Protein 3AKJ (pdb70)

Solvent-accessible surface area: 24840 Å² total; per-residue (Å²): 87,68,5,44,0,32,175,9,104,79,49,157,122,122,42,16,0,77,7,26,35,35,45,9,63,0,32,26,48,150,99,16,19,6,26,3,3,4,0,0,2,11,0,1,62,26,0,31,21,120,22,14,72,3,18,9,0,30,25,138,132,90,63,0,1,0,6,36,43,42,41,91,134,110,74,84,72,33,38,0,48,49,17,3,84,96,20,156,95,23,163,110,56,0,154,19,9,21,16,80,34,0,28,76,0,0,76,66,5,179,51,21,120,41,161,81,0,50,58,29,4,0,18,1,10,1,1,3,0,1,0,1,1,63,39,10,66,1,15,16,2,0,0,14,79,13,52,149,45,160,109,44,90,20,1,14,3,16,45,0,21,26,0,2,11,12,120,6,67,76,95,25,0,90,91,2,42,86,66,133,114,61,12,41,21,38,3,77,91,91,14,53,3,38,7,38,49,106,121,91,137,106,14,23,4,57,65,37,0,16,117,12,129,41,144,46,0,17,43,0,0,43,81,1,59,101,86,18,67,37,127,64,0,37,43,1,0,77,86,3,37,86,12,50,131,36,7,29,89,0,2,38,38,0,0,65,42,0,26,55,54,0,0,41,67,0,24,84,62,2,67,113,99,79,160,67,87,7,35,0,33,146,22,108,87,48,162,145,134,41,27,0,67,21,32,18,32,47,4,54,0,50,35,40,142,96,21,18,7,23,4,3,5,0,0,1,12,0,1,58,30,1,55,21,113,28,14,46,2,6,7,0,36,25,156,135,105,54,0,1,0,6,44,37,40,44,95,88,84,34,100,70,29,35,0,46,58,10,4,87,93,20,144,87,27,168,114,50,1,157,17,5,20,15,84,32,0,28,76,0,0,72,59,7,172,55,24,98,51,136,67,0,56,52,28,3,0,16,2,6,1,2,3,0,1,0,0,1,66,40,9,64,2,19,15,4,0,0,10,75,4,64,141,46,168,93,44,74,21,1,13,2,14,48,0,22,24,0,2,20,11,135,5,56,70,117,30,0,96,90,2,50,89,66,104,107,54,13,39,20,30,3,80,86,93,14,45,2,35,6,34,44,105,129,85,131,100,13,21,4,56,66,42,0,18,114,12,114,44,148,46,0,16,47,0,0,46,82,1,62,100,83,20,56,37,131,100,0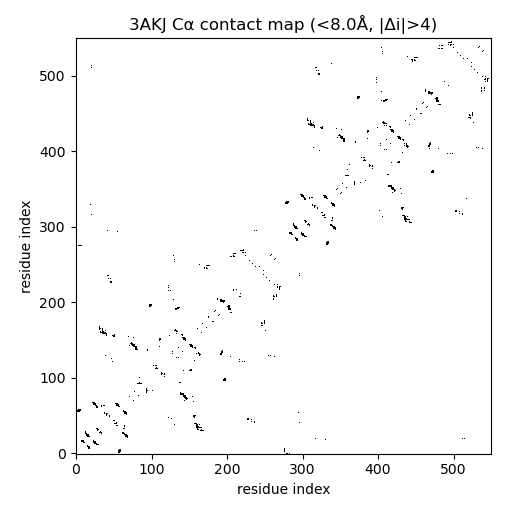,36,44,6,0,74,82,3,48,93,15,40,130,38,7,34,92,0,2,36,39,1,0,65,36,1,28,54,50,0,0,39,66,0,27,75,58,1,69,97,90,78,169

InterPro domains:
  IPR012893 HipA-like, C-terminal [PF07804] (24-185)

B-factor: mean 42.59, std 12.83, range [19.69, 93.96]

Structure (mmCIF, N/CA/C/O backbone):
data_3AKJ
#
_entry.id   3AKJ
#
_cell.length_a   255.195
_cell.length_b   56.980
_cell.length_c   48.638
_cell.angle_alpha   90.000
_cell.angle_beta   93.280
_cell.angle_gamma   90.000
#
_symmetry.space_group_name_H-M   'C 1 2 1'
#
loop_
_entity.id
_entity.type
_entity.pdbx_description
1 polymer CtkA
2 water water
#
loop_
_atom_site.group_PDB
_atom_site.id
_atom_site.type_symbol
_atom_site.label_atom_id
_atom_site.label_alt_id
_atom_site.label_comp_id
_atom_site.label_asym_id
_atom_site.label_entity_id
_atom_site.label_seq_id
_atom_site.pdbx_PDB_ins_code
_atom_site.Cartn_x
_atom_site.Cartn_y
_atom_site.Cartn_z
_atom_site.occupancy
_atom_site.B_iso_or_equiv
_atom_site.auth_seq_id
_atom_site.auth_comp_id
_atom_site.auth_asym_id
_atom_site.auth_atom_id
_atom_site.pdbx_PDB_model_num
ATOM 1 N N . PRO A 1 2 ? 48.505 -42.271 9.693 1.00 78.07 2 PRO A N 1
ATOM 2 C CA . PRO A 1 2 ? 49.011 -40.910 9.478 1.00 76.98 2 PRO A CA 1
ATOM 3 C C . PRO A 1 2 ? 48.683 -40.406 8.075 1.00 72.68 2 PRO A C 1
ATOM 4 O O . PRO A 1 2 ? 47.920 -39.452 7.901 1.00 67.43 2 PRO A O 1
ATOM 8 N N . THR A 1 3 ? 49.274 -41.057 7.079 1.00 72.64 3 THR A N 1
ATOM 9 C CA . THR A 1 3 ? 49.085 -40.668 5.690 1.00 65.27 3 THR A CA 1
ATOM 10 C C . THR A 1 3 ? 47.924 -41.437 5.069 1.00 62.55 3 THR A C 1
ATOM 11 O O . THR A 1 3 ? 47.823 -42.653 5.222 1.00 59.97 3 THR A O 1
ATOM 15 N N . ILE A 1 4 ? 47.044 -40.721 4.374 1.00 57.54 4 ILE A N 1
ATOM 16 C CA . ILE A 1 4 ? 45.915 -41.348 3.711 1.00 50.40 4 ILE A CA 1
ATOM 17 C C . ILE A 1 4 ? 46.329 -41.990 2.399 1.00 47.09 4 ILE A C 1
ATOM 18 O O . ILE A 1 4 ? 47.105 -41.417 1.630 1.00 43.49 4 ILE A O 1
ATOM 23 N N . ASP A 1 5 ? 45.824 -43.195 2.163 1.00 42.40 5 ASP A N 1
ATOM 24 C CA . ASP A 1 5 ? 45.956 -43.831 0.863 1.00 39.93 5 ASP A CA 1
ATOM 25 C C . ASP A 1 5 ? 44.589 -43.951 0.215 1.00 41.83 5 ASP A C 1
ATOM 26 O O . ASP A 1 5 ? 43.655 -44.490 0.816 1.00 43.30 5 ASP A O 1
ATOM 31 N N . PHE A 1 6 ? 44.479 -43.456 -1.015 1.00 39.79 6 PHE A N 1
ATOM 32 C CA . PHE A 1 6 ? 43.204 -43.392 -1.727 1.00 36.07 6 PHE A CA 1
ATOM 33 C C . PHE A 1 6 ? 43.042 -44.557 -2.697 1.00 36.82 6 PHE A C 1
ATOM 34 O O . PHE A 1 6 ? 42.045 -44.650 -3.412 1.00 37.23 6 PHE A O 1
ATOM 42 N N . THR A 1 7 ? 44.037 -45.433 -2.724 1.00 38.83 7 THR A N 1
ATOM 43 C CA . THR A 1 7 ? 44.154 -46.462 -3.754 1.00 39.22 7 THR A CA 1
ATOM 44 C C . THR A 1 7 ? 42.920 -47.343 -3.896 1.00 40.29 7 THR A C 1
ATOM 45 O O . THR A 1 7 ? 42.562 -47.746 -4.999 1.00 41.23 7 THR A O 1
ATOM 49 N N . PHE A 1 8 ? 42.272 -47.635 -2.774 1.00 39.73 8 PHE A N 1
ATOM 50 C CA . PHE A 1 8 ? 41.119 -48.527 -2.784 1.00 42.45 8 PHE A CA 1
ATOM 51 C C . PHE A 1 8 ? 39.795 -47.782 -2.689 1.00 41.70 8 PHE A C 1
ATOM 52 O O . PHE A 1 8 ? 38.750 -48.402 -2.494 1.00 44.53 8 PHE A O 1
ATOM 60 N N . CYS A 1 9 ? 39.838 -46.456 -2.821 1.00 38.46 9 CYS A N 1
ATOM 61 C CA . CYS A 1 9 ? 38.606 -45.666 -2.803 1.00 42.87 9 CYS A CA 1
ATOM 62 C C . CYS A 1 9 ? 37.740 -45.932 -4.026 1.00 44.71 9 CYS A C 1
ATOM 63 O O . CYS A 1 9 ? 38.242 -46.031 -5.147 1.00 44.98 9 CYS A O 1
ATOM 66 N N . GLU A 1 10 ? 36.434 -46.045 -3.794 1.00 43.23 10 GLU A N 1
ATOM 67 C CA . GLU A 1 10 ? 35.472 -46.246 -4.865 1.00 43.11 10 GLU A CA 1
ATOM 68 C C . GLU A 1 10 ? 35.581 -45.109 -5.872 1.00 46.64 10 GLU A C 1
ATOM 69 O O . GLU A 1 10 ? 35.529 -43.936 -5.505 1.00 44.49 10 GLU A O 1
ATOM 75 N N . ILE A 1 11 ? 35.732 -45.456 -7.143 1.00 44.69 11 ILE A N 1
ATOM 76 C CA . ILE A 1 11 ? 35.834 -44.450 -8.190 1.00 47.86 11 ILE A CA 1
ATOM 77 C C . ILE A 1 11 ? 34.467 -43.913 -8.576 1.00 50.32 11 ILE A C 1
ATOM 78 O O . ILE A 1 11 ? 33.480 -44.640 -8.563 1.00 52.59 11 ILE A O 1
ATOM 83 N N . ASN A 1 12 ? 34.411 -42.629 -8.908 1.00 50.06 12 ASN A N 1
ATOM 84 C CA . ASN A 1 12 ? 33.185 -42.038 -9.423 1.00 52.80 12 ASN A CA 1
ATOM 85 C C . ASN A 1 12 ? 33.214 -42.027 -10.946 1.00 57.47 12 ASN A C 1
ATOM 86 O O . ASN A 1 12 ? 33.952 -41.249 -11.556 1.00 62.11 12 ASN A O 1
ATOM 91 N N . PRO A 1 13 ? 32.413 -42.897 -11.565 1.00 58.44 13 PRO A N 1
ATOM 92 C CA . PRO A 1 13 ? 32.359 -43.019 -13.027 1.00 65.26 13 PRO A CA 1
ATOM 93 C C . PRO A 1 13 ? 32.033 -41.690 -13.710 1.00 67.01 13 PRO A C 1
ATOM 94 O O . PRO A 1 13 ? 30.863 -41.292 -13.733 1.00 69.29 13 PRO A O 1
ATOM 98 N N . ASN A 1 23 ? 45.556 -34.793 -15.310 1.00 68.23 23 ASN A N 1
ATOM 99 C CA . ASN A 1 23 ? 45.338 -36.135 -14.771 1.00 66.57 23 ASN A CA 1
ATOM 100 C C . ASN A 1 23 ? 44.570 -36.097 -13.454 1.00 63.30 23 ASN A C 1
ATOM 101 O O . ASN A 1 23 ? 45.152 -35.872 -12.387 1.00 57.42 23 ASN A O 1
ATOM 106 N N . LYS A 1 24 ? 43.261 -36.319 -13.535 1.00 62.29 24 LYS A N 1
ATOM 107 C CA . LYS A 1 24 ? 42.406 -36.264 -12.357 1.00 59.46 24 LYS A CA 1
ATOM 108 C C . LYS A 1 24 ? 41.368 -37.383 -12.350 1.00 58.98 24 LYS A C 1
ATOM 109 O O . LYS A 1 24 ? 40.732 -37.663 -13.371 1.00 58.35 24 LYS A O 1
ATOM 115 N N . ILE A 1 25 ? 41.201 -38.016 -11.193 1.00 51.82 25 ILE A N 1
ATOM 116 C CA . ILE A 1 25 ? 40.143 -39.002 -11.014 1.00 53.28 25 ILE A CA 1
ATOM 117 C C . ILE A 1 25 ? 39.192 -38.579 -9.899 1.00 48.92 25 ILE A C 1
ATOM 118 O O . ILE A 1 25 ? 39.602 -38.004 -8.892 1.00 45.10 25 ILE A O 1
ATOM 123 N N . SER A 1 26 ? 37.912 -38.867 -10.088 1.00 49.93 26 SER A N 1
ATOM 124 C CA . SER A 1 26 ? 36.904 -38.502 -9.110 1.00 47.11 26 SER A CA 1
ATOM 125 C C . SER A 1 26 ? 36.580 -39.727 -8.272 1.00 47.72 26 SER A C 1
ATOM 126 O O . SER A 1 26 ? 36.131 -40.738 -8.804 1.00 47.31 26 SER A O 1
ATOM 129 N N . LEU A 1 27 ? 36.825 -39.649 -6.967 1.00 38.92 27 LEU A N 1
ATOM 130 C CA . LEU A 1 27 ? 36.550 -40.786 -6.091 1.00 43.59 27 LEU A CA 1
ATOM 131 C C . LEU A 1 27 ? 35.873 -40.416 -4.770 1.00 42.12 27 LEU A C 1
ATOM 132 O O . LEU A 1 27 ? 35.851 -39.249 -4.378 1.00 39.12 27 LEU A O 1
ATOM 137 N N . PHE A 1 28 ? 35.321 -41.425 -4.096 1.00 39.82 28 PHE A N 1
ATOM 138 C CA . PHE A 1 28 ? 34.560 -41.215 -2.872 1.00 39.38 28 PHE A CA 1
ATOM 139 C C . PHE A 1 28 ? 35.430 -41.444 -1.651 1.00 38.89 28 PHE A C 1
ATOM 140 O O . PHE A 1 28 ? 36.083 -42.481 -1.515 1.00 40.32 28 PHE A O 1
ATOM 148 N N . TYR A 1 29 ? 35.463 -40.456 -0.770 1.00 37.95 29 TYR A N 1
ATOM 149 C CA . TYR A 1 29 ? 36.229 -40.592 0.456 1.00 37.04 29 TYR A CA 1
ATOM 150 C C . TYR A 1 29 ? 35.435 -39.986 1.593 1.00 38.92 29 TYR A C 1
ATOM 151 O O . TYR A 1 29 ? 34.905 -38.883 1.460 1.00 34.14 29 TYR A O 1
ATOM 160 N N . ASN A 1 30 ? 35.341 -40.713 2.703 1.00 41.14 30 ASN A N 1
ATOM 161 C CA . ASN A 1 30 ? 34.539 -40.259 3.834 1.00 39.55 30 ASN A CA 1
ATOM 162 C C . ASN A 1 30 ? 33.124 -39.859 3.379 1.00 40.31 30 ASN A C 1
ATOM 163 O O . ASN A 1 30 ? 32.581 -38.846 3.819 1.00 41.02 30 ASN A O 1
ATOM 168 N N . ASN A 1 31 ? 32.538 -40.670 2.495 1.00 38.19 31 ASN A N 1
ATOM 169 C CA . ASN A 1 31 ? 31.174 -40.462 1.990 1.00 42.44 31 ASN A CA 1
ATOM 170 C C . ASN A 1 31 ? 30.998 -39.222 1.127 1.00 44.08 31 ASN A C 1
ATOM 171 O O . ASN A 1 31 ? 29.868 -38.827 0.832 1.00 42.21 31 ASN A O 1
ATOM 176 N N . GLU A 1 32 ? 32.106 -38.617 0.716 1.00 39.69 32 GLU A N 1
ATOM 177 C CA . GLU A 1 32 ? 32.034 -37.414 -0.099 1.00 41.14 32 GLU A CA 1
ATOM 178 C C . GLU A 1 32 ? 32.927 -37.530 -1.325 1.00 39.00 32 GLU A C 1
ATOM 179 O O . GLU A 1 32 ? 33.899 -38.279 -1.320 1.00 35.47 32 GLU A O 1
ATOM 185 N N . LEU A 1 33 ? 32.579 -36.802 -2.379 1.00 31.30 33 LEU A N 1
ATOM 186 C CA . LEU A 1 33 ? 33.327 -36.864 -3.628 1.00 35.51 33 LEU A CA 1
ATOM 187 C C . LEU A 1 33 ? 34.568 -35.968 -3.587 1.00 39.37 33 LEU A C 1
ATOM 188 O O . LEU A 1 33 ? 34.472 -34.800 -3.197 1.00 32.75 33 LEU A O 1
ATOM 193 N N . TYR A 1 34 ? 35.724 -36.519 -3.977 1.00 30.58 34 TYR A N 1
ATOM 194 C CA . TYR A 1 34 ? 36.955 -35.746 -4.104 1.00 35.06 34 TYR A CA 1
ATOM 195 C C . TYR A 1 34 ? 37.503 -35.876 -5.517 1.00 40.16 34 TYR A C 1
ATOM 196 O O . TYR A 1 34 ? 37.355 -36.918 -6.168 1.00 40.73 34 TYR A O 1
ATOM 205 N N . MET A 1 35 ? 38.140 -34.814 -5.988 1.00 37.70 35 MET A N 1
ATOM 206 C CA . MET A 1 35 ? 38.884 -34.880 -7.233 1.00 39.51 35 MET A CA 1
ATOM 207 C C . MET A 1 35 ? 40.341 -35.048 -6.877 1.00 44.14 35 MET A C 1
ATOM 208 O O . MET A 1 35 ? 40.918 -34.216 -6.176 1.00 35.35 35 MET A O 1
ATOM 213 N N . VAL A 1 36 ? 40.931 -36.134 -7.358 1.00 40.36 36 VAL A N 1
ATOM 214 C CA . VAL A 1 36 ? 42.304 -36.447 -7.045 1.00 44.19 36 VAL A CA 1
ATOM 215 C C . VAL A 1 36 ? 43.189 -36.024 -8.207 1.00 47.48 36 VAL A C 1
ATOM 216 O O . VAL A 1 36 ? 42.969 -36.424 -9.353 1.00 52.69 36 VAL A O 1
ATOM 220 N N . LYS A 1 37 ? 44.164 -35.176 -7.897 1.00 42.96 37 LYS A N 1
ATOM 221 C CA . LYS A 1 37 ? 45.058 -34.611 -8.895 1.00 47.47 37 LYS A CA 1
ATOM 222 C C . LYS A 1 37 ? 46.416 -35.289 -8.814 1.00 43.89 37 LYS A C 1
ATOM 223 O O . LYS A 1 37 ? 46.961 -35.464 -7.726 1.00 44.97 37 LYS A O 1
ATOM 229 N N . PHE A 1 38 ? 46.955 -35.667 -9.970 1.00 47.34 38 PHE A N 1
ATOM 230 C CA . PHE A 1 38 ? 48.247 -36.345 -10.028 1.00 54.55 38 PHE A CA 1
ATOM 231 C C . PHE A 1 38 ? 49.364 -35.382 -10.413 1.00 53.64 38 PHE A C 1
ATOM 232 O O . PHE A 1 38 ? 49.124 -34.398 -11.109 1.00 55.71 38 PHE A O 1
ATOM 240 N N . PRO A 1 39 ? 50.594 -35.674 -9.966 1.00 58.66 39 PRO A N 1
ATOM 241 C CA . PRO A 1 39 ? 51.756 -34.871 -10.366 1.00 62.98 39 PRO A CA 1
ATOM 242 C C . PRO A 1 39 ? 52.079 -35.097 -11.839 1.00 68.37 39 PRO A C 1
ATOM 243 O O . PRO A 1 39 ? 51.875 -36.206 -12.343 1.00 67.26 39 PRO A O 1
ATOM 247 N N . PRO A 1 40 ? 52.573 -34.056 -12.525 1.00 71.22 40 PRO A N 1
ATOM 248 C CA . PRO A 1 40 ? 52.968 -34.157 -13.936 1.00 73.50 40 PRO A CA 1
ATOM 249 C C . PRO A 1 40 ? 54.139 -35.124 -14.122 1.00 72.70 40 PRO A C 1
ATOM 250 O O . PRO A 1 40 ? 53.948 -36.238 -14.615 1.00 70.84 40 PRO A O 1
ATOM 254 N N . THR A 1 51 ? 55.854 -30.146 -11.245 1.00 54.40 51 THR A N 1
ATOM 255 C CA . THR A 1 51 ? 56.467 -31.257 -10.512 1.00 56.19 51 THR A CA 1
ATOM 256 C C . THR A 1 51 ? 55.942 -31.321 -9.082 1.00 54.15 51 THR A C 1
ATOM 257 O O . THR A 1 51 ? 55.551 -32.384 -8.592 1.00 52.62 51 THR A O 1
ATOM 261 N N . ASN A 1 52 ? 55.945 -30.166 -8.423 1.00 49.67 52 ASN A N 1
ATOM 262 C CA . ASN A 1 52 ? 55.502 -30.055 -7.040 1.00 47.03 52 ASN A CA 1
ATOM 263 C C . ASN A 1 52 ? 54.117 -29.423 -6.942 1.00 42.88 52 ASN A C 1
ATOM 264 O O . ASN A 1 52 ? 53.754 -28.836 -5.923 1.00 42.42 52 ASN A O 1
ATOM 269 N N . GLY A 1 53 ? 53.347 -29.560 -8.015 1.00 39.32 53 GLY A N 1
ATOM 270 C CA . GLY A 1 53 ? 52.045 -28.935 -8.102 1.00 40.78 53 GLY A CA 1
ATOM 271 C C . GLY A 1 53 ? 51.071 -29.459 -7.067 1.00 43.06 53 GLY A C 1
ATOM 272 O O . GLY A 1 53 ? 50.148 -28.743 -6.654 1.00 36.41 53 GLY A O 1
ATOM 273 N N . CYS A 1 54 ? 51.257 -30.716 -6.658 1.00 40.89 54 CYS A N 1
ATOM 274 C CA . CYS A 1 54 ? 50.334 -31.340 -5.713 1.00 36.98 54 CYS A CA 1
ATOM 275 C C . CYS A 1 54 ? 50.590 -30.727 -4.360 1.00 35.05 54 CYS A C 1
ATOM 276 O O . CYS A 1 54 ? 49.652 -30.364 -3.635 1.00 32.47 54 CYS A O 1
ATOM 279 N N . PHE A 1 55 ? 51.872 -30.608 -4.036 1.00 29.63 55 PHE A N 1
ATOM 280 C CA . PHE A 1 55 ? 52.303 -29.946 -2.810 1.00 34.64 55 PHE A CA 1
ATOM 281 C C . PHE A 1 55 ? 51.916 -28.472 -2.834 1.00 32.55 55 PHE A C 1
ATOM 282 O O . PHE A 1 55 ? 51.471 -27.909 -1.829 1.00 31.53 55 PHE A O 1
ATOM 290 N N . SER A 1 56 ? 52.123 -27.835 -3.978 1.00 30.82 56 SER A N 1
ATOM 291 C CA . SER A 1 56 ? 51.736 -26.423 -4.122 1.00 33.62 56 SER A CA 1
ATOM 292 C C . SER A 1 56 ? 50.265 -26.223 -3.795 1.00 29.89 56 SER A C 1
ATOM 293 O O . SER A 1 56 ? 49.904 -25.380 -2.968 1.00 33.29 56 SER A O 1
ATOM 296 N N . GLU A 1 57 ? 49.412 -27.000 -4.448 1.00 27.19 57 GLU A N 1
ATOM 297 C CA . GLU A 1 57 ? 47.979 -26.888 -4.237 1.00 30.43 57 GLU A CA 1
ATOM 298 C C . GLU A 1 57 ? 47.625 -27.061 -2.763 1.00 31.62 57 GLU A C 1
ATOM 299 O O . GLU A 1 57 ? 46.881 -26.255 -2.193 1.00 29.20 57 GLU A O 1
ATOM 305 N N . TYR A 1 58 ? 48.151 -28.112 -2.142 1.00 31.32 58 TYR A N 1
ATOM 306 C CA . TYR A 1 58 ? 47.792 -28.424 -0.757 1.00 29.00 58 TYR A CA 1
ATOM 307 C C . TYR A 1 58 ? 48.264 -27.348 0.226 1.00 28.31 58 TYR A C 1
ATOM 308 O O . TYR A 1 58 ? 47.487 -26.846 1.055 1.00 28.65 58 TYR A O 1
ATOM 317 N N . VAL A 1 59 ? 49.543 -27.005 0.142 1.00 26.38 59 VAL A N 1
ATOM 318 C CA . VAL A 1 59 ? 50.106 -26.015 1.045 1.00 27.81 59 VAL A CA 1
ATOM 319 C C . VAL A 1 59 ? 49.419 -24.673 0.823 1.00 24.83 59 VAL A C 1
ATOM 320 O O . VAL A 1 59 ? 49.057 -23.994 1.774 1.00 24.58 59 VAL A O 1
ATOM 324 N N . ALA A 1 60 ? 49.250 -24.293 -0.435 1.00 23.66 60 ALA A N 1
ATOM 325 C CA . ALA A 1 60 ? 48.645 -22.997 -0.738 1.00 23.45 60 ALA A CA 1
ATOM 326 C C . ALA A 1 60 ? 47.202 -22.904 -0.223 1.00 28.51 60 ALA A C 1
ATOM 327 O O . ALA A 1 60 ? 46.822 -21.902 0.364 1.00 23.98 60 ALA A O 1
ATOM 329 N N . CYS A 1 61 ? 46.406 -23.957 -0.410 1.00 25.22 61 CYS A N 1
ATOM 330 C CA . CYS A 1 61 ? 45.029 -23.903 0.065 1.00 27.89 61 CYS A CA 1
ATOM 331 C C . CYS A 1 61 ? 44.976 -23.853 1.582 1.00 27.92 61 CYS A C 1
ATOM 332 O O . CYS A 1 61 ? 44.155 -23.154 2.160 1.00 25.97 61 CYS A O 1
ATOM 335 N N . HIS A 1 62 ? 45.861 -24.594 2.231 1.00 25.13 62 HIS A N 1
ATOM 336 C CA . HIS A 1 62 ? 45.929 -24.529 3.690 1.00 28.71 62 HIS A CA 1
ATOM 337 C C . HIS A 1 62 ? 46.364 -23.158 4.193 1.00 29.03 62 HIS A C 1
ATOM 338 O O . HIS A 1 62 ? 45.872 -22.674 5.217 1.00 30.50 62 HIS A O 1
ATOM 345 N N . ILE A 1 63 ? 47.252 -22.506 3.453 1.00 28.36 63 ILE A N 1
ATOM 346 C CA . ILE A 1 63 ? 47.639 -21.137 3.803 1.00 28.08 63 ILE A CA 1
ATOM 347 C C . ILE A 1 63 ? 46.464 -20.182 3.621 1.00 29.99 63 ILE A C 1
ATOM 348 O O . ILE A 1 63 ? 46.211 -19.298 4.459 1.00 27.52 63 ILE A O 1
ATOM 353 N N . VAL A 1 64 ? 45.735 -20.360 2.521 1.00 27.35 64 VAL A N 1
ATOM 354 C CA . VAL A 1 64 ? 44.562 -19.541 2.285 1.00 26.03 64 VAL A CA 1
ATOM 355 C C . VAL A 1 64 ? 43.587 -19.716 3.440 1.00 29.36 64 VAL A C 1
ATOM 356 O O . VAL A 1 64 ? 43.033 -18.743 3.954 1.00 29.30 64 VAL A O 1
ATOM 360 N N . ASN A 1 65 ? 43.395 -20.961 3.860 1.00 27.19 65 ASN A N 1
ATOM 361 C CA . ASN A 1 65 ? 42.488 -21.250 4.964 1.00 30.23 65 ASN A CA 1
ATOM 362 C C . ASN A 1 65 ? 42.940 -20.467 6.183 1.00 32.06 65 ASN A C 1
ATOM 363 O O . ASN A 1 65 ? 42.124 -19.901 6.908 1.00 32.33 65 ASN A O 1
ATOM 368 N N . SER A 1 66 ? 44.257 -20.424 6.385 1.00 29.61 66 SER A N 1
ATOM 369 C CA . SER A 1 66 ? 44.833 -19.785 7.570 1.00 33.80 66 SER A CA 1
ATOM 370 C C . SER A 1 66 ? 44.675 -18.263 7.521 1.00 34.99 66 SER A C 1
ATOM 371 O O . SER A 1 66 ? 44.793 -17.582 8.541 1.00 35.87 66 SER A O 1
ATOM 374 N N . LEU A 1 67 ? 44.378 -17.738 6.335 1.00 32.96 67 LEU A N 1
ATOM 375 C CA . LEU A 1 67 ? 44.101 -16.318 6.170 1.00 29.11 67 LEU A CA 1
ATOM 376 C C . LEU A 1 67 ? 42.644 -15.990 6.463 1.00 34.01 67 LEU A C 1
ATOM 377 O O . LEU A 1 67 ? 42.242 -14.830 6.376 1.00 36.28 67 LEU A O 1
ATOM 382 N N . GLY A 1 68 ? 41.848 -17.011 6.774 1.00 33.70 68 GLY A N 1
ATOM 383 C CA . GLY A 1 68 ? 40.425 -16.821 7.027 1.00 33.64 68 GLY A CA 1
ATOM 384 C C . GLY A 1 68 ? 39.582 -16.665 5.773 1.00 38.66 68 GLY A C 1
ATOM 385 O O . GLY A 1 68 ? 38.448 -16.169 5.831 1.00 38.81 68 GLY A O 1
ATOM 386 N N . LEU A 1 69 ? 40.134 -17.074 4.633 1.00 33.17 69 LEU A N 1
ATOM 387 C CA . LEU A 1 69 ? 39.401 -17.027 3.372 1.00 29.36 69 LEU A CA 1
ATOM 388 C C . LEU A 1 69 ? 38.800 -18.399 3.079 1.00 30.91 69 LEU A C 1
ATOM 389 O O . LEU A 1 69 ? 39.409 -19.426 3.389 1.00 31.71 69 LEU A O 1
ATOM 394 N N . LYS A 1 70 ? 37.611 -18.412 2.481 1.00 30.14 70 LYS A N 1
ATOM 395 C CA . LYS A 1 70 ? 36.940 -19.660 2.162 1.00 33.32 70 LYS A CA 1
ATOM 396 C C . LYS A 1 70 ? 37.664 -20.328 1.008 1.00 30.18 70 LYS A C 1
ATOM 397 O O . LYS A 1 70 ? 37.928 -19.697 -0.019 1.00 30.28 70 LYS A O 1
ATOM 403 N N . VAL A 1 71 ? 37.982 -21.604 1.181 1.00 26.94 71 VAL A N 1
ATOM 404 C CA . VAL A 1 71 ? 38.796 -22.313 0.216 1.00 26.96 71 VAL A CA 1
ATOM 405 C C . VAL A 1 71 ? 38.386 -23.789 0.166 1.00 29.74 71 VAL A C 1
ATOM 406 O O . VAL A 1 71 ? 37.831 -24.329 1.128 1.00 25.16 71 VAL A O 1
ATOM 410 N N . GLN A 1 72 ? 38.628 -24.433 -0.969 1.00 27.47 72 GLN A N 1
ATOM 411 C CA . GLN A 1 72 ? 38.348 -25.852 -1.092 1.00 28.02 72 GLN A CA 1
ATOM 412 C C . GLN A 1 72 ? 39.168 -26.652 -0.066 1.00 30.22 72 GLN A C 1
ATOM 413 O O . GLN A 1 72 ? 40.283 -26.268 0.301 1.00 29.10 72 GLN A O 1
ATOM 419 N N . GLU A 1 73 ? 38.595 -27.758 0.402 1.00 27.49 73 GLU A N 1
ATOM 420 C CA . GLU A 1 73 ? 39.275 -28.637 1.339 1.00 29.86 73 GLU A CA 1
ATOM 421 C C . GLU A 1 73 ? 40.290 -29.477 0.572 1.00 29.29 73 GLU A C 1
ATOM 422 O O . GLU A 1 73 ? 40.007 -29.953 -0.521 1.00 30.44 73 GLU A O 1
ATOM 428 N N . THR A 1 74 ? 41.479 -29.650 1.135 1.00 28.10 74 THR A N 1
ATOM 429 C CA . THR A 1 74 ? 42.508 -30.431 0.453 1.00 30.28 74 THR A CA 1
ATOM 430 C C . THR A 1 74 ? 43.181 -31.437 1.383 1.00 30.15 74 THR A C 1
ATOM 431 O O . THR A 1 74 ? 43.335 -31.188 2.578 1.00 32.59 74 THR A O 1
ATOM 435 N N . LEU A 1 75 ? 43.571 -32.574 0.815 1.00 29.39 75 LEU A N 1
ATOM 436 C CA . LEU A 1 75 ? 44.295 -33.615 1.540 1.00 30.62 75 LEU A CA 1
ATOM 437 C C . LEU A 1 75 ? 45.428 -34.052 0.653 1.00 28.95 75 LEU A C 1
ATOM 438 O O . LEU A 1 75 ? 45.268 -34.102 -0.560 1.00 32.80 75 LEU A O 1
ATOM 443 N N . LEU A 1 76 ? 46.569 -34.368 1.252 1.00 29.70 76 LEU A N 1
ATOM 444 C CA . LEU A 1 76 ? 47.694 -34.952 0.516 1.00 33.47 76 LEU A CA 1
ATOM 445 C C . LEU A 1 76 ? 47.794 -36.408 0.930 1.00 35.31 76 LEU A C 1
ATOM 446 O O . LEU A 1 76 ? 47.763 -36.724 2.114 1.00 36.76 76 LEU A O 1
ATOM 451 N N . GLY A 1 77 ? 47.907 -37.295 -0.040 1.00 33.28 77 GLY A N 1
ATOM 452 C CA . GLY A 1 77 ? 47.983 -38.703 0.277 1.00 37.82 77 GLY A CA 1
ATOM 453 C C . GLY A 1 77 ? 48.639 -39.430 -0.861 1.00 37.29 77 GLY A C 1
ATOM 454 O O . GLY A 1 77 ? 49.352 -38.836 -1.670 1.00 34.25 77 GLY A O 1
ATOM 455 N N . THR A 1 78 ? 48.381 -40.724 -0.943 1.00 36.27 78 THR A N 1
ATOM 456 C CA . THR A 1 78 ? 48.951 -41.512 -2.016 1.00 38.11 78 THR A CA 1
ATOM 457 C C . THR A 1 78 ? 47.860 -42.233 -2.817 1.00 42.22 78 THR A C 1
ATOM 458 O O . THR A 1 78 ? 46.774 -42.517 -2.301 1.00 38.89 78 THR A O 1
ATOM 462 N N . TYR A 1 79 ? 48.131 -42.477 -4.093 1.00 38.13 79 TYR A N 1
ATOM 463 C CA . TYR A 1 79 ? 47.243 -43.277 -4.922 1.00 39.37 79 TYR A CA 1
ATOM 464 C C . TYR A 1 79 ? 48.107 -44.202 -5.738 1.00 47.92 79 TYR A C 1
ATOM 465 O O . TYR A 1 79 ? 48.752 -43.774 -6.705 1.00 46.85 79 TYR A O 1
ATOM 474 N N . LYS A 1 80 ? 48.105 -45.472 -5.351 1.00 47.26 80 LYS A N 1
ATOM 475 C CA . LYS A 1 80 ? 49.015 -46.441 -5.932 1.00 49.67 80 LYS A CA 1
ATOM 476 C C . LYS A 1 80 ? 50.446 -46.006 -5.617 1.00 49.07 80 LYS A C 1
ATOM 477 O O . LYS A 1 80 ? 50.814 -45.857 -4.448 1.00 52.83 80 LYS A O 1
ATOM 483 N N . ASN A 1 81 ? 51.259 -45.774 -6.634 1.00 46.94 81 ASN A N 1
ATOM 484 C CA . ASN A 1 81 ? 52.626 -45.343 -6.364 1.00 55.03 81 ASN A CA 1
ATOM 485 C C . ASN A 1 81 ? 52.851 -43.833 -6.548 1.00 56.01 81 ASN A C 1
ATOM 486 O O . ASN A 1 81 ? 53.953 -43.398 -6.888 1.00 57.43 81 ASN A O 1
ATOM 491 N N . LYS A 1 82 ? 51.815 -43.036 -6.303 1.00 46.02 82 LYS A N 1
ATOM 492 C CA . LYS A 1 82 ? 51.897 -41.601 -6.565 1.00 49.72 82 LYS A CA 1
ATOM 493 C C . LYS A 1 82 ? 51.413 -40.735 -5.406 1.00 46.95 82 LYS A C 1
ATOM 494 O O . LYS A 1 82 ? 50.472 -41.088 -4.704 1.0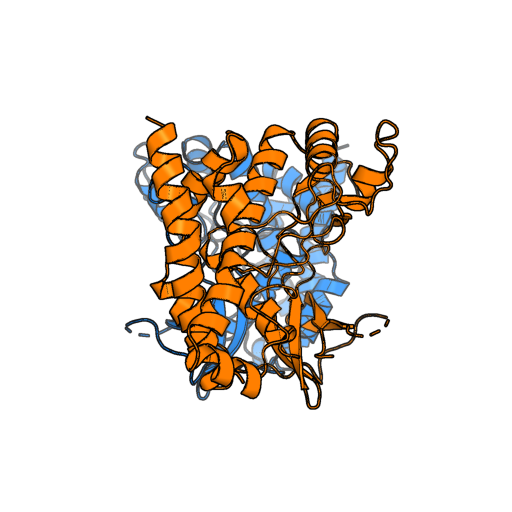0 45.01 82 LYS A O 1
ATOM 500 N N . ILE A 1 83 ? 52.051 -39.588 -5.214 1.00 41.98 83 ILE A N 1
ATOM 501 C CA . ILE A 1 83 ? 51.580 -38.640 -4.218 1.00 38.80 83 ILE A CA 1
ATOM 502 C C . ILE A 1 83 ? 50.554 -37.773 -4.919 1.00 41.46 83 ILE A C 1
ATOM 503 O O . ILE A 1 83 ? 50.802 -37.281 -6.025 1.00 41.58 83 ILE A O 1
ATOM 508 N N . VAL A 1 84 ? 49.390 -37.611 -4.292 1.00 33.24 84 VAL A N 1
ATOM 509 C CA . VAL A 1 84 ? 48.306 -36.878 -4.917 1.00 32.13 84 VAL A CA 1
ATOM 510 C C . VAL A 1 84 ? 47.751 -35.857 -3.945 1.00 31.59 84 VAL A C 1
ATOM 511 O O . VAL A 1 84 ? 47.895 -35.992 -2.728 1.00 30.13 84 VAL A O 1
ATOM 515 N N . VAL A 1 85 ? 47.123 -34.824 -4.490 1.00 33.96 85 VAL A N 1
ATOM 516 C CA . VAL A 1 85 ? 46.327 -33.936 -3.672 1.00 31.82 85 VAL A CA 1
ATOM 517 C C . VAL A 1 85 ? 44.859 -34.185 -3.996 1.00 29.59 85 VAL A C 1
ATOM 518 O O . VAL A 1 85 ? 44.444 -34.193 -5.161 1.00 35.05 85 VAL A O 1
ATOM 522 N N . ALA A 1 86 ? 44.075 -34.425 -2.957 1.00 29.82 86 ALA A N 1
ATOM 523 C CA . ALA A 1 86 ? 42.647 -34.655 -3.131 1.00 30.94 86 ALA A CA 1
ATOM 524 C C . ALA A 1 86 ? 41.890 -33.389 -2.743 1.00 29.51 86 ALA A C 1
ATOM 525 O O . ALA A 1 86 ? 42.068 -32.863 -1.640 1.00 32.92 86 ALA A O 1
ATOM 527 N N . CYS A 1 87 ? 41.072 -32.889 -3.663 1.00 28.68 87 CYS A N 1
ATOM 528 C CA . CYS A 1 87 ? 40.312 -31.670 -3.428 1.00 31.13 87 CYS A CA 1
ATOM 529 C C . CYS A 1 87 ? 38.819 -31.999 -3.309 1.00 33.63 87 CYS A C 1
ATOM 530 O O . CYS A 1 87 ? 38.241 -32.605 -4.215 1.00 30.37 87 CYS A O 1
ATOM 533 N N . LYS A 1 88 ? 38.204 -31.629 -2.188 1.00 33.31 88 LYS A N 1
ATOM 534 C CA . LYS A 1 88 ? 36.816 -31.999 -1.961 1.00 32.61 88 LYS A CA 1
ATOM 535 C C . LYS A 1 88 ? 35.875 -31.246 -2.897 1.00 34.01 88 LYS A C 1
ATOM 536 O O . LYS A 1 88 ? 35.961 -30.031 -3.032 1.00 32.13 88 LYS A O 1
ATOM 542 N N . ASP A 1 89 ? 34.963 -31.977 -3.524 1.00 34.05 89 ASP A N 1
ATOM 543 C CA . ASP A 1 89 ? 33.988 -31.366 -4.416 1.00 35.18 89 ASP A CA 1
ATOM 544 C C . ASP A 1 89 ? 33.082 -30.443 -3.615 1.00 39.70 89 ASP A C 1
ATOM 545 O O . ASP A 1 89 ? 32.455 -30.881 -2.658 1.00 37.57 89 ASP A O 1
ATOM 550 N N . PHE A 1 90 ? 33.024 -29.162 -3.981 1.00 34.77 90 PHE A N 1
ATOM 551 C CA . PHE A 1 90 ? 32.115 -28.255 -3.280 1.00 39.73 90 PHE A CA 1
ATOM 552 C C . PHE A 1 90 ? 30.821 -28.010 -4.061 1.00 45.85 90 PHE A C 1
ATOM 553 O O . PHE A 1 90 ? 29.930 -27.292 -3.597 1.00 41.08 90 PHE A O 1
ATOM 561 N N . THR A 1 91 ? 30.715 -28.605 -5.229 1.00 43.66 91 THR A N 1
ATOM 562 C CA . THR A 1 91 ? 29.488 -28.510 -5.956 1.00 50.52 91 THR A CA 1
ATOM 563 C C . THR A 1 91 ? 28.635 -29.632 -5.472 1.00 58.25 91 THR A C 1
ATOM 564 O O . THR A 1 91 ? 28.191 -30.437 -6.229 1.00 57.10 91 THR A O 1
ATOM 568 N N . THR A 1 92 ? 28.414 -29.678 -4.181 1.00 58.05 92 THR A N 1
ATOM 569 C CA . THR A 1 92 ? 27.589 -30.699 -3.651 1.00 62.77 92 THR A CA 1
ATOM 570 C C . THR A 1 92 ? 26.285 -30.324 -4.290 1.00 68.71 92 THR A C 1
ATOM 571 O O . THR A 1 92 ? 25.877 -29.186 -4.277 1.00 63.49 92 THR A O 1
ATOM 575 N N . HIS A 1 93 ? 25.544 -31.311 -4.715 1.00 72.72 93 HIS A N 1
ATOM 576 C CA . HIS A 1 93 ? 24.558 -31.246 -5.758 1.00 72.68 93 HIS A CA 1
ATOM 577 C C . HIS A 1 93 ? 23.567 -30.293 -5.168 1.00 70.13 93 HIS A C 1
ATOM 578 O O . HIS A 1 93 ? 23.657 -29.977 -4.012 1.00 72.28 93 HIS A O 1
ATOM 585 N N . GLN A 1 94 ? 22.836 -29.643 -6.049 1.00 73.36 94 GLN A N 1
ATOM 586 C CA . GLN A 1 94 ? 22.014 -28.461 -5.836 1.00 70.09 94 GLN A CA 1
ATOM 587 C C . GLN A 1 94 ? 22.862 -27.212 -5.978 1.00 62.31 94 GLN A C 1
ATOM 588 O O . GLN A 1 94 ? 22.360 -26.106 -5.878 1.00 55.03 94 GLN A O 1
ATOM 594 N N . TYR A 1 95 ? 24.140 -27.406 -6.272 1.00 58.03 95 TYR A N 1
ATOM 595 C CA . TYR A 1 95 ? 24.997 -26.283 -6.583 1.00 51.92 95 TYR A CA 1
ATOM 596 C C . TYR A 1 95 ? 25.848 -26.597 -7.753 1.00 48.66 95 TYR A C 1
ATOM 597 O O . TYR A 1 95 ? 26.466 -27.609 -7.791 1.00 46.20 95 TYR A O 1
ATOM 606 N N . GLU A 1 96 ? 25.888 -25.704 -8.711 1.00 43.59 96 GLU A N 1
ATOM 607 C CA . GLU A 1 96 ? 26.745 -25.874 -9.871 1.00 41.84 96 GLU A CA 1
ATOM 608 C C . GLU A 1 96 ? 2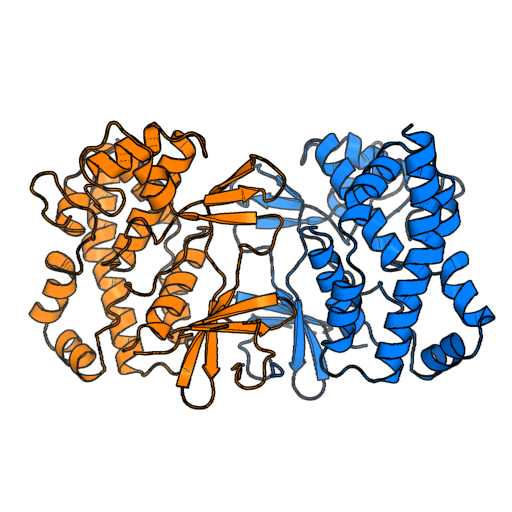7.802 -24.767 -9.891 1.00 34.99 96 GLU A C 1
ATOM 609 O O . GLU A 1 96 ? 27.511 -23.618 -9.549 1.00 32.34 96 GLU A O 1
ATOM 615 N N . LEU A 1 97 ? 29.019 -25.124 -10.293 1.00 32.45 97 LEU A N 1
ATOM 616 C CA . LEU A 1 97 ? 30.085 -24.138 -10.477 1.00 35.52 97 LEU A CA 1
ATOM 617 C C . LEU A 1 97 ? 29.898 -23.376 -11.781 1.00 33.14 97 LEU A C 1
ATOM 618 O O . LEU A 1 97 ? 29.743 -23.969 -12.844 1.00 35.42 97 LEU A O 1
ATOM 623 N N . VAL A 1 98 ? 29.906 -22.055 -11.697 1.00 30.15 98 VAL A N 1
ATOM 624 C CA . VAL A 1 98 ? 29.921 -21.232 -12.892 1.00 30.21 98 VAL A CA 1
ATOM 625 C C . VAL A 1 98 ? 31.180 -20.384 -12.797 1.00 30.29 98 VAL A C 1
ATOM 626 O O . VAL A 1 98 ? 31.286 -19.538 -11.900 1.00 26.72 98 VAL A O 1
ATOM 630 N N . ASP A 1 99 ? 32.152 -20.622 -13.676 1.00 27.93 99 ASP A N 1
ATOM 631 C CA . ASP A 1 99 ? 33.417 -19.901 -13.529 1.00 28.98 99 ASP A CA 1
ATOM 632 C C . ASP A 1 99 ? 33.329 -18.466 -14.060 1.00 31.90 99 ASP A C 1
ATOM 633 O O . ASP A 1 99 ? 32.438 -18.129 -14.859 1.00 30.48 99 ASP A O 1
ATOM 638 N N . PHE A 1 100 ? 34.229 -17.613 -13.582 1.00 30.67 100 PHE A N 1
ATOM 639 C CA . PHE A 1 100 ? 34.202 -16.211 -13.968 1.00 26.19 100 PHE A CA 1
ATOM 640 C C . PHE A 1 100 ? 34.312 -16.079 -15.481 1.00 25.71 100 PHE A C 1
ATOM 641 O O . PHE A 1 100 ? 33.678 -15.223 -16.075 1.00 30.59 100 PHE A O 1
ATOM 649 N N . LEU A 1 101 ? 35.132 -16.935 -16.087 1.00 29.29 101 LEU A N 1
ATOM 650 C CA . LEU A 1 101 ? 35.342 -16.954 -17.533 1.00 31.18 101 LEU A CA 1
ATOM 651 C C . LEU A 1 101 ? 34.009 -17.032 -18.295 1.00 37.63 101 LEU A C 1
ATOM 652 O O . LEU A 1 101 ? 33.759 -16.280 -19.251 1.00 30.83 101 LEU A O 1
ATOM 657 N N . SER A 1 102 ? 33.138 -17.925 -17.843 1.00 34.80 102 SER A N 1
ATOM 658 C CA . SER A 1 102 ? 31.868 -18.138 -18.521 1.00 37.05 102 SER A CA 1
ATOM 659 C C . SER A 1 102 ? 30.993 -16.889 -18.423 1.00 38.59 102 SER A C 1
ATOM 660 O O . SER A 1 102 ? 30.353 -16.482 -19.397 1.00 39.43 102 SER A O 1
ATOM 663 N N . LEU A 1 103 ? 30.968 -16.274 -17.245 1.00 38.58 103 LEU A N 1
ATOM 664 C CA . LEU A 1 103 ? 30.264 -15.013 -17.062 1.00 36.53 103 LEU A CA 1
ATOM 665 C C . LEU A 1 103 ? 30.876 -13.934 -17.964 1.00 41.36 103 LEU A C 1
ATOM 666 O O . LEU A 1 103 ? 30.177 -13.272 -18.738 1.00 36.64 103 LEU A O 1
ATOM 671 N N . LYS A 1 104 ? 32.192 -13.780 -17.884 1.00 34.03 104 LYS A N 1
ATOM 672 C CA . LYS A 1 104 ? 32.867 -12.713 -18.627 1.00 38.10 104 LYS A CA 1
ATOM 673 C C . LYS A 1 104 ? 32.629 -12.844 -20.136 1.00 39.65 104 LYS A C 1
ATOM 674 O O . LYS A 1 104 ? 32.503 -11.839 -20.846 1.00 37.58 104 LYS A O 1
ATOM 680 N N . ASN A 1 105 ? 32.555 -14.083 -20.611 1.00 36.82 105 ASN A N 1
ATOM 681 C CA . ASN A 1 105 ? 32.424 -14.369 -22.034 1.00 38.99 105 ASN A CA 1
ATOM 682 C C . ASN A 1 105 ? 31.077 -13.914 -22.605 1.00 46.17 105 ASN A C 1
ATOM 683 O O . ASN A 1 105 ? 30.922 -13.752 -23.825 1.00 44.52 105 ASN A O 1
ATOM 688 N N . THR A 1 106 ? 30.106 -13.708 -21.720 1.00 42.52 106 THR A N 1
ATOM 689 C CA . THR A 1 106 ? 28.764 -13.345 -22.153 1.00 44.22 106 THR A CA 1
ATOM 690 C C . THR A 1 106 ? 28.618 -11.840 -22.222 1.00 48.05 106 THR A C 1
ATOM 691 O O . THR A 1 106 ? 27.580 -11.333 -22.636 1.00 43.47 106 THR A O 1
ATOM 695 N N . MET A 1 107 ? 29.658 -11.116 -21.818 1.00 43.14 107 MET A N 1
ATOM 696 C CA . MET A 1 107 ? 29.550 -9.667 -21.766 1.00 46.64 107 MET A CA 1
ATOM 697 C C . MET A 1 107 ? 29.961 -9.017 -23.075 1.00 50.59 107 MET A C 1
ATOM 698 O O . MET A 1 107 ? 31.149 -8.831 -23.350 1.00 46.73 107 MET A O 1
ATOM 703 N N . ILE A 1 108 ? 28.955 -8.660 -23.869 1.00 48.67 108 ILE A N 1
ATOM 704 C CA . ILE A 1 108 ? 29.186 -8.160 -25.219 1.00 52.08 108 ILE A CA 1
ATOM 705 C C . ILE A 1 108 ? 29.932 -6.818 -25.285 1.00 43.32 108 ILE A C 1
ATOM 706 O O . ILE A 1 108 ? 30.676 -6.581 -26.226 1.00 46.97 108 ILE A O 1
ATOM 711 N N . GLU A 1 109 ? 29.755 -5.962 -24.283 1.00 42.44 109 GLU A N 1
ATOM 712 C CA . GLU A 1 109 ? 30.472 -4.680 -24.246 1.00 48.19 109 GLU A CA 1
ATOM 713 C C . GLU A 1 109 ? 31.985 -4.875 -24.242 1.00 50.93 109 GLU A C 1
ATOM 714 O O . GLU A 1 109 ? 32.740 -3.985 -24.635 1.00 50.74 109 GLU A O 1
ATOM 720 N N . LEU A 1 110 ? 32.428 -6.038 -23.784 1.00 41.53 110 LEU A N 1
ATOM 721 C CA . LEU A 1 110 ? 33.844 -6.330 -23.780 1.00 44.26 110 LEU A CA 1
ATOM 722 C C . LEU A 1 110 ? 34.279 -6.900 -25.132 1.00 47.45 110 LEU A C 1
ATOM 723 O O . LEU A 1 110 ? 33.798 -7.948 -25.571 1.00 48.27 110 LEU A O 1
ATOM 728 N N . GLU A 1 111 ? 35.177 -6.181 -25.794 1.00 44.31 111 GLU A N 1
ATOM 729 C CA . GLU A 1 111 ? 35.729 -6.600 -27.073 1.00 50.16 111 GLU A CA 1
ATOM 730 C C . GLU A 1 111 ? 36.476 -7.915 -26.941 1.00 48.40 111 GLU A C 1
ATOM 731 O O . GLU A 1 111 ? 36.213 -8.871 -27.668 1.00 46.53 111 GLU A O 1
ATOM 737 N N . LYS A 1 112 ? 37.426 -7.948 -26.016 1.00 43.98 112 LYS A N 1
ATOM 738 C CA . LYS A 1 112 ? 38.222 -9.142 -25.788 1.00 42.23 112 LYS A CA 1
ATOM 739 C C . LYS A 1 112 ? 37.339 -10.253 -25.231 1.00 37.69 112 LYS A C 1
ATOM 740 O O . LYS A 1 112 ? 36.320 -9.992 -24.598 1.00 36.84 112 LYS A O 1
ATOM 746 N N . SER A 1 113 ? 37.722 -11.496 -25.485 1.00 39.57 113 SER A N 1
ATOM 747 C CA . SER A 1 113 ? 36.912 -12.636 -25.068 1.00 41.56 113 SER A CA 1
ATOM 748 C C . SER A 1 113 ? 37.108 -12.921 -23.585 1.00 38.64 113 SER A C 1
ATOM 749 O O . SER A 1 113 ? 38.035 -12.382 -22.965 1.00 30.86 113 SER A O 1
ATOM 752 N N . GLY A 1 114 ? 36.245 -13.774 -23.031 1.00 35.43 114 GLY A N 1
ATOM 753 C CA . GLY A 1 114 ? 36.236 -14.053 -21.600 1.00 35.52 114 GLY A CA 1
ATOM 754 C C . GLY A 1 114 ? 37.560 -14.534 -21.020 1.00 34.75 114 GLY A C 1
ATOM 755 O O . GLY A 1 114 ? 37.871 -14.275 -19.845 1.00 33.20 114 GLY A O 1
ATOM 756 N N . LYS A 1 115 ? 38.344 -15.248 -21.820 1.00 32.15 115 LYS A N 1
ATOM 757 C CA . LYS A 1 115 ? 39.605 -15.788 -21.324 1.00 34.31 115 LYS A CA 1
ATOM 758 C C . LYS A 1 115 ? 40.661 -14.696 -21.095 1.00 36.23 115 LYS A C 1
ATOM 759 O O . LYS A 1 115 ? 41.626 -14.906 -20.353 1.00 31.82 115 LYS A O 1
ATOM 765 N N . ASP A 1 116 ? 40.488 -13.544 -21.741 1.00 31.26 116 ASP A N 1
ATOM 766 C CA . ASP A 1 116 ? 41.453 -12.448 -21.598 1.00 30.82 116 ASP A CA 1
ATOM 767 C C . ASP A 1 116 ? 41.467 -11.905 -20.164 1.00 26.33 116 ASP A C 1
ATOM 768 O O . ASP A 1 116 ? 40.414 -11.724 -19.552 1.00 28.69 116 ASP A O 1
ATOM 773 N N . THR A 1 117 ? 42.659 -11.652 -19.630 1.00 30.87 117 THR A N 1
ATOM 774 C CA . THR A 1 117 ? 42.807 -11.261 -18.220 1.00 30.93 117 THR A CA 1
ATOM 775 C C . THR A 1 117 ? 43.262 -9.818 -17.993 1.00 30.10 117 THR A C 1
ATOM 776 O O . THR A 1 117 ? 43.888 -9.507 -16.978 1.00 28.45 117 THR A O 1
ATOM 780 N N . ASN A 1 118 ? 42.959 -8.934 -18.930 1.00 29.98 118 ASN A N 1
ATOM 781 C CA . ASN A 1 118 ? 43.178 -7.515 -18.681 1.00 32.73 118 ASN A CA 1
ATOM 782 C C . ASN A 1 118 ? 42.487 -7.112 -17.376 1.00 29.02 118 ASN A C 1
ATOM 783 O O . ASN A 1 118 ? 41.296 -7.345 -17.230 1.00 26.79 118 ASN A O 1
ATOM 788 N N . LEU A 1 119 ? 43.218 -6.510 -16.437 1.00 28.84 119 LEU A N 1
ATOM 789 C CA . LEU A 1 119 ? 42.656 -6.208 -15.108 1.00 26.91 119 LEU A CA 1
ATOM 790 C C . LEU A 1 119 ? 41.434 -5.290 -15.187 1.00 30.54 119 LEU A C 1
ATOM 791 O O . LEU A 1 119 ? 40.385 -5.566 -14.590 1.00 28.05 119 LEU A O 1
ATOM 796 N N . ASN A 1 120 ? 41.568 -4.186 -15.911 1.00 30.41 120 ASN A N 1
ATOM 797 C CA . ASN A 1 120 ? 40.457 -3.250 -16.019 1.00 30.88 120 ASN A CA 1
ATOM 798 C C . ASN A 1 120 ? 39.183 -3.886 -16.586 1.00 31.16 120 ASN A C 1
ATOM 799 O O . ASN A 1 120 ? 38.081 -3.566 -16.130 1.00 30.59 120 ASN A O 1
ATOM 804 N N . ASP A 1 121 ? 39.323 -4.794 -17.555 1.00 30.63 121 ASP A N 1
ATOM 805 C CA . ASP A 1 121 ? 38.142 -5.520 -18.091 1.00 32.23 121 ASP A CA 1
ATOM 806 C C . ASP A 1 121 ? 37.523 -6.442 -17.052 1.00 31.44 121 ASP A C 1
ATOM 807 O O . ASP A 1 121 ? 36.300 -6.564 -16.962 1.00 32.01 121 ASP A O 1
ATOM 812 N N . VAL A 1 122 ? 38.383 -7.105 -16.279 1.00 32.00 122 VAL A N 1
ATOM 813 C CA . VAL A 1 122 ? 37.933 -7.958 -15.192 1.00 29.67 122 VAL A CA 1
ATOM 814 C C . VAL A 1 122 ? 37.173 -7.148 -14.136 1.00 29.54 122 VAL A C 1
ATOM 815 O O . VAL A 1 122 ? 36.111 -7.552 -13.689 1.00 28.55 122 VAL A O 1
ATOM 819 N N . LEU A 1 123 ? 37.716 -5.999 -13.752 1.00 29.03 123 LEU A N 1
ATOM 820 C CA . LEU A 1 123 ? 37.058 -5.139 -12.780 1.00 28.36 123 LEU A CA 1
ATOM 821 C C . LEU A 1 123 ? 35.724 -4.609 -13.317 1.00 31.15 123 LEU A C 1
ATOM 822 O O . LEU A 1 123 ? 34.752 -4.463 -12.569 1.00 31.77 123 LEU A O 1
ATOM 827 N N . TYR A 1 124 ? 35.677 -4.336 -14.617 1.00 32.87 124 TYR A N 1
ATOM 828 C CA . TYR A 1 124 ? 34.418 -3.922 -15.239 1.00 32.37 124 TYR A CA 1
ATOM 829 C C . TYR A 1 124 ? 33.396 -5.058 -15.126 1.00 34.02 124 TYR A C 1
ATOM 830 O O . TYR A 1 124 ? 32.258 -4.842 -14.725 1.00 32.39 124 TYR A O 1
ATOM 839 N N . ALA A 1 125 ? 33.805 -6.278 -15.467 1.00 33.40 125 ALA A N 1
ATOM 840 C CA . ALA A 1 125 ? 32.883 -7.419 -15.378 1.00 31.73 125 ALA A CA 1
ATOM 841 C C . ALA A 1 125 ? 32.331 -7.611 -13.957 1.00 32.01 125 ALA A C 1
ATOM 842 O O . ALA A 1 125 ? 31.135 -7.868 -13.775 1.00 35.29 125 ALA A O 1
ATOM 844 N N . ILE A 1 126 ? 33.204 -7.487 -12.958 1.00 33.47 126 ILE A N 1
ATOM 845 C CA . ILE A 1 126 ? 32.815 -7.553 -11.545 1.00 29.26 126 ILE A CA 1
ATOM 846 C C . ILE A 1 126 ? 31.768 -6.481 -11.211 1.00 33.76 126 ILE A C 1
ATOM 847 O O . ILE A 1 126 ? 30.824 -6.719 -10.450 1.00 33.94 126 ILE A O 1
ATOM 852 N N . ASP A 1 127 ? 31.934 -5.305 -11.803 1.00 34.30 127 ASP A N 1
ATOM 853 C CA . ASP A 1 127 ? 31.045 -4.185 -11.520 1.00 35.45 127 ASP A CA 1
ATOM 854 C C . ASP A 1 127 ? 29.716 -4.309 -12.245 1.00 37.63 127 ASP A C 1
ATOM 855 O O . ASP A 1 127 ? 28.729 -3.726 -11.821 1.00 38.20 127 ASP A O 1
ATOM 860 N N . ASN A 1 128 ? 29.693 -5.088 -13.322 1.00 37.52 128 ASN A N 1
ATOM 861 C CA . ASN A 1 128 ? 28.512 -5.195 -14.169 1.00 42.10 128 ASN A CA 1
ATOM 862 C C . ASN A 1 128 ? 27.819 -6.561 -14.222 1.00 44.06 128 ASN A C 1
ATOM 863 O O . ASN A 1 128 ? 26.974 -6.788 -15.078 1.00 48.20 128 ASN A O 1
ATOM 868 N N . GLN A 1 129 ? 28.170 -7.466 -13.316 1.00 41.79 129 GLN A N 1
ATOM 869 C CA . GLN A 1 129 ? 27.481 -8.748 -13.251 1.00 40.57 129 GLN A CA 1
ATOM 870 C C . GLN A 1 129 ? 26.331 -8.671 -12.252 1.00 40.47 129 GLN A C 1
ATOM 871 O O . GLN A 1 129 ? 26.280 -7.766 -11.422 1.00 36.29 129 GLN A O 1
ATOM 877 N N . HIS A 1 130 ? 25.414 -9.623 -12.326 1.00 39.64 130 HIS A N 1
ATOM 878 C CA . HIS A 1 130 ? 24.249 -9.619 -11.444 1.00 41.41 130 HIS A CA 1
ATOM 879 C C . HIS A 1 130 ? 24.121 -10.890 -10.608 1.00 38.79 130 HIS A C 1
ATOM 880 O O . HIS A 1 130 ? 23.068 -11.161 -10.039 1.00 37.60 130 HIS A O 1
ATOM 887 N N . PHE A 1 131 ? 25.198 -11.660 -10.522 1.00 34.46 131 PHE A N 1
ATOM 888 C CA . PHE A 1 131 ? 25.209 -12.828 -9.649 1.00 36.37 131 PHE A CA 1
ATOM 889 C C . PHE A 1 131 ? 25.380 -12.420 -8.188 1.00 37.15 131 PHE A C 1
ATOM 890 O O . PHE A 1 131 ? 24.733 -12.960 -7.289 1.00 36.84 131 PHE A O 1
ATOM 898 N N . ILE A 1 132 ? 26.293 -11.482 -7.960 1.00 35.87 132 ILE A N 1
ATOM 899 C CA . ILE A 1 132 ? 26.719 -11.120 -6.615 1.00 35.31 132 ILE A CA 1
ATOM 900 C C . ILE A 1 132 ? 26.777 -9.612 -6.492 1.00 31.88 132 ILE A C 1
ATOM 901 O O . ILE A 1 132 ? 27.124 -8.926 -7.449 1.00 34.39 132 ILE A O 1
ATOM 906 N N . GLU A 1 133 ? 26.411 -9.102 -5.321 1.00 35.72 133 GLU A N 1
ATOM 907 C CA . GLU A 1 133 ? 26.539 -7.684 -5.024 1.00 41.15 133 GLU A CA 1
ATOM 908 C C . GLU A 1 133 ? 27.972 -7.310 -5.368 1.00 39.72 133 GLU A C 1
ATOM 909 O O . GLU A 1 133 ? 28.902 -7.872 -4.799 1.00 34.90 133 GLU A O 1
ATOM 915 N N . PRO A 1 134 ? 28.149 -6.395 -6.331 1.00 39.93 134 PRO A N 1
ATOM 916 C CA . PRO A 1 134 ? 29.480 -6.010 -6.817 1.00 38.81 134 PRO A CA 1
ATOM 917 C C . PRO A 1 134 ? 30.442 -5.610 -5.705 1.00 40.92 134 PRO A C 1
ATOM 918 O O . PRO A 1 134 ? 31.627 -5.918 -5.808 1.00 37.69 134 PRO A O 1
ATOM 922 N N . LYS A 1 135 ? 29.963 -4.948 -4.657 1.00 39.67 135 LYS A N 1
ATOM 923 C CA . LYS A 1 135 ? 30.867 -4.581 -3.573 1.00 40.00 135 LYS A CA 1
ATOM 924 C C . LYS A 1 135 ? 31.437 -5.831 -2.911 1.00 38.16 135 LYS A C 1
ATOM 925 O O . LYS A 1 135 ? 32.602 -5.867 -2.525 1.00 35.44 135 LYS A O 1
ATOM 931 N N . VAL A 1 136 ? 30.607 -6.860 -2.806 1.00 41.02 136 VAL A N 1
ATOM 932 C CA . VAL A 1 136 ? 31.020 -8.109 -2.183 1.00 37.51 136 VAL A CA 1
ATOM 933 C C . VAL A 1 136 ? 31.971 -8.878 -3.091 1.00 35.29 136 VAL A C 1
ATOM 934 O O . VAL A 1 136 ? 32.983 -9.392 -2.623 1.00 34.03 136 VAL A O 1
ATOM 938 N N . LEU A 1 137 ? 31.662 -8.950 -4.385 1.00 32.63 137 LEU A N 1
ATOM 939 C CA . LEU A 1 137 ? 32.544 -9.655 -5.320 1.00 33.89 137 LEU A CA 1
ATOM 940 C C . LEU A 1 137 ? 33.893 -8.981 -5.357 1.00 30.62 137 LEU A C 1
ATOM 941 O O . LEU A 1 137 ? 34.924 -9.643 -5.428 1.00 30.14 137 LEU A O 1
ATOM 946 N N . LYS A 1 138 ? 33.882 -7.655 -5.334 1.00 29.65 138 LYS A N 1
ATOM 947 C CA . LYS A 1 138 ? 35.119 -6.874 -5.434 1.00 30.93 138 LYS A CA 1
ATOM 948 C C . LYS A 1 138 ? 36.032 -7.124 -4.228 1.00 32.49 138 LYS A C 1
ATOM 949 O O . LYS A 1 138 ? 37.265 -7.324 -4.368 1.00 30.70 138 LYS A O 1
ATOM 955 N N . CYS A 1 139 ? 35.435 -7.152 -3.039 1.00 30.66 139 CYS A N 1
ATOM 956 C CA . CYS A 1 139 ? 36.195 -7.448 -1.831 1.00 31.91 139 CYS A CA 1
ATOM 957 C C . CYS A 1 139 ? 36.793 -8.855 -1.865 1.00 31.48 139 CYS A C 1
ATOM 958 O O . CYS A 1 139 ? 37.901 -9.068 -1.384 1.00 30.40 139 CYS A O 1
ATOM 961 N N . PHE A 1 140 ? 36.042 -9.805 -2.414 1.00 28.48 140 PHE A N 1
ATOM 962 C CA . PHE A 1 140 ? 36.535 -11.170 -2.583 1.00 26.77 140 PHE A CA 1
ATOM 963 C C . PHE A 1 140 ? 37.727 -11.198 -3.536 1.00 27.67 140 PHE A C 1
ATOM 964 O O . PHE A 1 140 ? 38.734 -11.865 -3.282 1.00 27.93 140 PHE A O 1
ATOM 972 N N . PHE A 1 141 ? 37.579 -10.517 -4.663 1.00 25.93 141 PHE A N 1
ATOM 973 C CA . PHE A 1 141 ? 38.590 -10.558 -5.707 1.00 27.09 141 PHE A CA 1
ATOM 974 C C . PHE A 1 141 ? 39.901 -9.999 -5.198 1.00 27.54 141 PHE A C 1
ATOM 975 O O . PHE A 1 141 ? 40.967 -10.586 -5.420 1.00 27.22 141 PHE A O 1
ATOM 983 N N . TRP A 1 142 ? 39.842 -8.874 -4.488 1.00 27.68 142 TRP A N 1
ATOM 984 C CA . TRP A 1 142 ? 41.077 -8.285 -3.966 1.00 28.02 142 TRP A CA 1
ATOM 985 C C . TRP A 1 142 ? 41.654 -9.047 -2.766 1.00 26.37 142 TRP A C 1
ATOM 986 O O . TRP A 1 142 ? 42.859 -9.088 -2.600 1.00 25.64 142 TRP A O 1
ATOM 997 N N . ASP A 1 143 ? 40.794 -9.653 -1.945 1.00 25.59 143 ASP A N 1
ATOM 998 C CA . ASP A 1 143 ? 41.260 -10.557 -0.904 1.00 28.70 143 ASP A CA 1
ATOM 999 C C . ASP A 1 143 ? 42.058 -11.686 -1.538 1.00 27.35 143 ASP A C 1
ATOM 1000 O O . ASP A 1 143 ? 43.119 -12.035 -1.063 1.00 26.08 143 ASP A O 1
ATOM 1005 N N . MET A 1 144 ? 41.501 -12.268 -2.598 1.00 28.83 144 MET A N 1
ATOM 1006 C CA . MET A 1 144 ? 42.161 -13.340 -3.326 1.00 23.98 144 MET A CA 1
ATOM 1007 C C . MET A 1 144 ? 43.485 -12.852 -3.938 1.00 23.89 144 MET A C 1
ATOM 1008 O O . MET A 1 144 ? 44.492 -13.548 -3.876 1.00 22.58 144 MET A O 1
ATOM 1013 N N . PHE A 1 145 ? 43.488 -11.651 -4.516 1.00 22.93 145 PHE A N 1
ATOM 1014 C CA . PHE A 1 145 ? 44.721 -11.069 -5.043 1.00 24.26 145 PHE A CA 1
ATOM 1015 C C . PHE A 1 145 ? 45.840 -10.971 -4.003 1.00 22.39 145 PHE A C 1
ATOM 1016 O O . PHE A 1 145 ? 47.014 -11.229 -4.296 1.00 23.40 145 PHE A O 1
ATOM 1024 N N . VAL A 1 146 ? 45.491 -10.585 -2.780 1.00 24.03 146 VAL A N 1
ATOM 1025 C CA . VAL A 1 146 ? 46.490 -10.442 -1.721 1.00 21.65 146 VAL A CA 1
ATOM 1026 C C . VAL A 1 146 ? 47.048 -11.803 -1.309 1.00 22.90 146 VAL A C 1
ATOM 1027 O O . VAL A 1 146 ? 48.257 -11.959 -1.128 1.00 23.04 146 VAL A O 1
ATOM 1031 N N . ALA A 1 147 ? 46.170 -12.792 -1.164 1.00 25.47 147 ALA A N 1
ATOM 1032 C CA . ALA A 1 147 ? 46.644 -14.151 -0.945 1.00 23.93 147 ALA A CA 1
ATOM 1033 C C . ALA A 1 147 ? 47.548 -14.608 -2.098 1.00 21.57 147 ALA A C 1
ATOM 1034 O O . ALA A 1 147 ? 48.610 -15.184 -1.867 1.00 22.33 147 ALA A O 1
ATOM 1036 N N . ASP A 1 148 ? 47.106 -14.400 -3.340 1.00 20.62 148 ASP A N 1
ATOM 1037 C CA . ASP A 1 148 ? 47.907 -14.813 -4.498 1.00 22.42 148 ASP A CA 1
ATOM 1038 C C . ASP A 1 148 ? 49.258 -14.099 -4.548 1.00 21.06 148 ASP A C 1
ATOM 1039 O O . ASP A 1 148 ? 50.235 -14.623 -5.091 1.00 22.64 148 ASP A O 1
ATOM 1044 N N . THR A 1 149 ? 49.298 -12.875 -4.023 1.00 22.28 149 THR A N 1
ATOM 1045 C CA . THR A 1 149 ? 50.541 -12.125 -3.941 1.00 23.08 149 THR A CA 1
ATOM 1046 C C . THR A 1 149 ? 51.479 -12.812 -2.959 1.00 22.45 149 THR A C 1
ATOM 1047 O O . THR A 1 149 ? 52.643 -13.056 -3.264 1.00 22.92 149 THR A O 1
ATOM 1051 N N . LEU A 1 150 ? 50.961 -13.148 -1.779 1.00 22.69 150 LEU A N 1
ATOM 1052 C CA . LEU A 1 150 ? 51.764 -13.836 -0.764 1.00 27.42 150 LEU A CA 1
ATOM 1053 C C . LEU A 1 150 ? 52.254 -15.181 -1.290 1.00 26.76 150 LEU A C 1
ATOM 1054 O O . LEU A 1 150 ? 53.401 -15.597 -1.053 1.00 26.31 150 LEU A O 1
ATOM 1059 N N . LEU A 1 151 ? 51.377 -15.845 -2.025 1.00 24.96 151 LEU A N 1
ATOM 1060 C CA . LEU A 1 151 ? 51.616 -17.212 -2.472 1.00 25.48 151 LEU A CA 1
ATOM 1061 C C . LEU A 1 151 ? 52.333 -17.307 -3.820 1.00 28.09 151 LEU A C 1
ATOM 1062 O O . LEU A 1 151 ? 52.762 -18.404 -4.228 1.00 29.55 151 LEU A O 1
ATOM 1067 N N . GLY A 1 152 ? 52.445 -16.181 -4.521 1.00 23.50 152 GLY A N 1
ATOM 1068 C CA . GLY A 1 152 ? 53.131 -16.157 -5.806 1.00 21.68 152 GLY A CA 1
ATOM 1069 C C . GLY A 1 152 ? 52.398 -16.871 -6.933 1.00 25.24 152 GLY A C 1
ATOM 1070 O O . GLY A 1 152 ? 53.002 -17.608 -7.712 1.00 24.51 152 GLY A O 1
ATOM 1071 N N . ASN A 1 153 ? 51.091 -16.642 -7.031 1.00 22.19 153 ASN A N 1
ATOM 1072 C CA . ASN A 1 153 ? 50.265 -17.311 -8.034 1.00 25.64 153 ASN A CA 1
ATOM 1073 C C . ASN A 1 153 ? 50.478 -16.719 -9.432 1.00 25.11 153 ASN A C 1
ATOM 1074 O O . ASN A 1 153 ? 50.127 -15.571 -9.665 1.00 25.38 153 ASN A O 1
ATOM 1079 N N . PHE A 1 154 ? 51.068 -17.480 -10.354 1.00 24.48 154 PHE A N 1
ATOM 1080 C CA . PHE A 1 154 ? 51.271 -16.983 -11.720 1.00 22.02 154 PHE A CA 1
ATOM 1081 C C . PHE A 1 154 ? 50.097 -17.279 -12.659 1.00 28.27 154 PHE A C 1
ATOM 1082 O O . PHE A 1 154 ? 50.142 -16.996 -13.861 1.00 28.36 154 PHE A O 1
ATOM 1090 N N . ASP A 1 155 ? 49.015 -17.818 -12.120 1.00 25.92 155 ASP A N 1
ATOM 1091 C CA . ASP A 1 155 ? 47.948 -18.254 -13.013 1.00 27.48 155 ASP A CA 1
ATOM 1092 C C . ASP A 1 155 ? 46.548 -18.216 -12.405 1.00 28.23 155 ASP A C 1
ATOM 1093 O O . ASP A 1 155 ? 45.796 -19.191 -12.494 1.00 26.96 155 ASP A O 1
ATOM 1098 N N . ARG A 1 156 ? 46.184 -17.073 -11.823 1.00 26.26 156 ARG A N 1
ATOM 1099 C CA . ARG A 1 156 ? 44.803 -16.873 -11.403 1.00 25.47 156 ARG A CA 1
ATOM 1100 C C . ARG A 1 156 ? 43.977 -16.404 -12.596 1.00 28.84 156 ARG A C 1
ATOM 1101 O O . ARG A 1 156 ? 43.476 -15.275 -12.622 1.00 25.30 156 ARG A O 1
ATOM 1109 N N . HIS A 1 157 ? 43.827 -17.274 -13.591 1.00 27.51 157 HIS A N 1
ATOM 1110 C CA . HIS A 1 157 ? 43.064 -16.908 -14.771 1.00 28.77 157 HIS A CA 1
ATOM 1111 C C . HIS A 1 157 ? 41.549 -16.977 -14.509 1.00 27.53 157 HIS A C 1
ATOM 1112 O O . HIS A 1 157 ? 41.115 -17.412 -13.440 1.00 26.04 157 HIS A O 1
ATOM 1119 N N . ASN A 1 158 ? 40.746 -16.517 -15.466 1.00 24.99 158 ASN A N 1
ATOM 1120 C CA . ASN A 1 158 ? 39.306 -16.387 -15.236 1.00 25.75 158 ASN A CA 1
ATOM 1121 C C . ASN A 1 158 ? 38.574 -17.716 -15.049 1.00 28.42 158 ASN A C 1
ATOM 1122 O O . ASN A 1 158 ? 37.443 -17.746 -14.564 1.00 26.57 158 ASN A O 1
ATOM 1127 N N . GLY A 1 159 ? 39.228 -18.815 -15.403 1.00 29.37 159 GLY A N 1
ATOM 1128 C CA . GLY A 1 159 ? 38.658 -20.129 -15.146 1.00 28.80 159 GLY A CA 1
ATOM 1129 C C . GLY A 1 159 ? 38.979 -20.638 -13.747 1.00 28.26 159 GLY A C 1
ATOM 1130 O O . GLY A 1 159 ? 38.469 -21.681 -13.333 1.00 29.11 159 GLY A O 1
ATOM 1131 N N . ASN A 1 160 ? 39.805 -19.897 -13.007 1.00 24.02 160 ASN A N 1
ATOM 1132 C CA . ASN A 1 160 ? 40.253 -20.350 -11.693 1.00 25.10 160 ASN A CA 1
ATOM 1133 C C . ASN A 1 160 ? 39.561 -19.706 -10.494 1.00 26.07 160 ASN A C 1
ATOM 1134 O O . ASN A 1 160 ? 40.078 -19.716 -9.373 1.00 25.86 160 ASN A O 1
ATOM 1139 N N . TRP A 1 161 ? 38.385 -19.140 -10.734 1.00 24.44 161 TRP A N 1
ATOM 1140 C CA . TRP A 1 161 ? 37.532 -18.676 -9.653 1.00 25.20 161 TRP A CA 1
ATOM 1141 C C . TRP A 1 161 ? 36.147 -18.486 -10.227 1.00 27.18 161 TRP A C 1
ATOM 1142 O O . TRP A 1 161 ? 35.975 -18.503 -11.452 1.00 27.19 161 TRP A O 1
ATOM 1153 N N . GLY A 1 162 ? 35.152 -18.364 -9.356 1.00 25.38 162 GLY A N 1
ATOM 1154 C CA . GLY A 1 162 ? 33.800 -18.157 -9.834 1.00 27.17 162 GLY A CA 1
ATOM 1155 C C . GLY A 1 162 ? 32.766 -18.275 -8.749 1.00 28.06 162 GLY A C 1
ATOM 1156 O O . GLY A 1 162 ? 33.000 -17.898 -7.584 1.00 23.32 162 GLY A O 1
ATOM 1157 N N . PHE A 1 163 ? 31.630 -18.847 -9.138 1.00 25.87 163 PHE A N 1
ATOM 1158 C CA . PHE A 1 163 ? 30.396 -18.732 -8.369 1.00 29.17 163 PHE A CA 1
ATOM 1159 C C . PHE A 1 163 ? 29.748 -20.098 -8.218 1.00 30.93 163 PHE A C 1
ATOM 1160 O O . PHE A 1 163 ? 29.965 -20.993 -9.030 1.00 32.84 163 PHE A O 1
ATOM 1168 N N . LEU A 1 164 ? 28.951 -20.262 -7.176 1.00 30.99 164 LEU A N 1
ATOM 1169 C CA . LEU A 1 164 ? 28.107 -21.444 -7.086 1.00 34.27 164 LEU A CA 1
ATOM 1170 C C . LEU A 1 164 ? 26.683 -20.979 -7.308 1.00 34.43 164 LEU A C 1
ATOM 1171 O O . LEU A 1 164 ? 26.283 -19.945 -6.784 1.00 33.51 164 LEU A O 1
ATOM 1176 N N . ARG A 1 165 ? 25.931 -21.745 -8.089 1.00 40.78 165 ARG A N 1
ATOM 1177 C CA . ARG A 1 165 ? 24.551 -21.405 -8.402 1.00 41.12 165 ARG A CA 1
ATOM 1178 C C . ARG A 1 165 ? 23.652 -22.539 -7.965 1.00 42.54 165 ARG A C 1
ATOM 1179 O O . ARG A 1 165 ? 23.902 -23.702 -8.297 1.00 40.65 165 ARG A O 1
ATOM 1187 N N . ALA A 1 166 ? 22.621 -22.188 -7.202 1.00 44.14 166 ALA A N 1
ATOM 1188 C CA . ALA A 1 166 ? 21.591 -23.125 -6.787 1.00 53.56 166 ALA A CA 1
ATOM 1189 C C . ALA A 1 166 ? 20.949 -23.764 -8.022 1.00 55.63 166 ALA A C 1
ATOM 1190 O O . ALA A 1 166 ? 20.610 -23.074 -8.988 1.00 51.04 166 ALA A O 1
ATOM 1192 N N . SER A 1 167 ? 20.799 -25.084 -7.978 1.00 57.40 167 SER A N 1
ATOM 1193 C CA . SER A 1 167 ? 20.270 -25.865 -9.093 1.00 53.98 167 SER A CA 1
ATOM 1194 C C . SER A 1 167 ? 18.792 -25.567 -9.371 1.00 58.50 167 SER A C 1
ATOM 1195 O O . SER A 1 167 ? 18.345 -25.598 -10.524 1.00 52.33 167 SER A O 1
ATOM 1198 N N . ASN A 1 168 ? 18.039 -25.272 -8.313 1.00 59.05 168 ASN A N 1
ATOM 1199 C CA . ASN A 1 168 ? 16.603 -25.024 -8.441 1.00 58.75 168 ASN A CA 1
ATOM 1200 C C . ASN A 1 168 ? 16.222 -23.559 -8.262 1.00 58.43 168 ASN A C 1
ATOM 1201 O O . ASN A 1 168 ? 15.061 -23.186 -8.447 1.00 59.42 168 ASN A O 1
ATOM 1206 N N . SER A 1 169 ? 17.200 -22.729 -7.910 1.00 54.24 169 SER A N 1
ATOM 1207 C CA . SER A 1 169 ? 16.938 -21.319 -7.650 1.00 57.85 169 SER A CA 1
ATOM 1208 C C . SER A 1 169 ? 17.931 -20.383 -8.341 1.00 56.58 169 SER A C 1
ATOM 1209 O O . SER A 1 169 ? 19.001 -20.802 -8.784 1.00 55.27 169 SER A O 1
ATOM 1212 N N . LYS A 1 170 ? 17.567 -19.108 -8.409 1.00 53.93 170 LYS A N 1
ATOM 1213 C CA . LYS A 1 170 ? 18.414 -18.090 -9.007 1.00 58.44 170 LYS A CA 1
ATOM 1214 C C . LYS A 1 170 ? 19.512 -17.621 -8.032 1.00 59.59 170 LYS A C 1
ATOM 1215 O O . LYS A 1 170 ? 20.221 -16.657 -8.304 1.00 61.40 170 LYS A O 1
ATOM 1221 N N . GLU A 1 171 ? 19.657 -18.309 -6.902 1.00 56.59 171 GLU A N 1
ATOM 1222 C CA . GLU A 1 171 ? 20.613 -17.888 -5.877 1.00 57.84 171 GLU A CA 1
ATOM 1223 C C . GLU A 1 171 ? 22.069 -18.170 -6.283 1.00 50.79 171 GLU A C 1
ATOM 1224 O O . GLU A 1 171 ? 22.430 -19.308 -6.572 1.00 48.17 171 GLU A O 1
ATOM 1230 N N . TYR A 1 172 ? 22.895 -17.128 -6.303 1.00 48.42 172 TYR A N 1
ATOM 1231 C CA . TYR A 1 172 ? 24.332 -17.300 -6.525 1.00 44.45 172 TYR A CA 1
ATOM 1232 C C . TYR A 1 172 ? 25.143 -17.045 -5.244 1.00 42.84 172 TYR A C 1
ATOM 1233 O O . TYR A 1 172 ? 24.774 -16.198 -4.423 1.00 42.70 172 TYR A O 1
ATOM 1242 N N . GLN A 1 173 ? 26.232 -17.799 -5.066 1.00 36.36 173 GLN A N 1
ATOM 1243 C CA . GLN A 1 173 ? 27.229 -17.481 -4.052 1.00 33.96 173 GLN A CA 1
ATOM 1244 C C . GLN A 1 173 ? 28.594 -17.490 -4.722 1.00 32.55 173 GLN A C 1
ATOM 1245 O O . GLN A 1 173 ? 28.750 -18.043 -5.807 1.00 31.03 173 GLN A O 1
ATOM 1251 N N . ILE A 1 174 ? 29.585 -16.902 -4.062 1.00 30.69 174 ILE A N 1
ATOM 1252 C CA . ILE A 1 174 ? 30.969 -16.994 -4.546 1.00 30.09 174 ILE A CA 1
ATOM 1253 C C . ILE A 1 174 ? 31.531 -18.370 -4.208 1.00 27.45 174 ILE A C 1
ATOM 1254 O O . ILE A 1 174 ? 31.398 -18.827 -3.080 1.00 28.88 174 ILE A O 1
ATOM 1259 N N . ALA A 1 175 ? 32.158 -19.040 -5.166 1.00 26.69 175 ALA A N 1
ATOM 1260 C CA . ALA A 1 175 ? 32.762 -20.338 -4.856 1.00 27.88 175 ALA A CA 1
ATOM 1261 C C . ALA A 1 175 ? 33.979 -20.207 -3.940 1.00 30.37 175 ALA A C 1
ATOM 1262 O O . ALA A 1 175 ? 34.672 -19.183 -3.962 1.00 28.11 175 ALA A O 1
ATOM 1264 N N . PRO A 1 176 ? 34.239 -21.249 -3.128 1.00 27.30 176 PRO A N 1
ATOM 1265 C CA . PRO A 1 176 ? 35.468 -21.266 -2.321 1.00 27.39 176 PRO A CA 1
ATOM 1266 C C . PRO A 1 176 ? 36.664 -21.103 -3.248 1.00 27.10 176 PRO A C 1
ATOM 1267 O O . PRO A 1 176 ? 36.577 -21.472 -4.423 1.00 29.13 176 PRO A O 1
ATOM 1271 N N . ILE A 1 177 ? 37.765 -20.561 -2.751 1.00 26.44 177 ILE A N 1
ATOM 1272 C CA . ILE A 1 177 ? 38.944 -20.444 -3.605 1.00 23.89 177 ILE A CA 1
ATOM 1273 C C . ILE A 1 177 ? 39.396 -21.841 -4.016 1.00 24.28 177 ILE A C 1
ATOM 1274 O O . ILE A 1 177 ? 39.395 -22.770 -3.199 1.00 28.16 177 ILE A O 1
ATOM 1279 N N . PHE A 1 178 ? 39.780 -21.996 -5.281 1.00 25.47 178 PHE A N 1
ATOM 1280 C CA . PHE A 1 178 ? 40.243 -23.279 -5.785 1.00 28.24 178 PHE A CA 1
ATOM 1281 C C . PHE A 1 178 ? 41.383 -23.110 -6.785 1.00 28.38 178 PHE A C 1
ATOM 1282 O O . PHE A 1 178 ? 41.742 -21.988 -7.128 1.00 26.94 178 PHE A O 1
ATOM 1290 N N . ASP A 1 179 ? 41.948 -24.226 -7.240 1.00 26.15 179 ASP A N 1
ATOM 1291 C CA . ASP A 1 179 ? 43.036 -24.213 -8.232 1.00 26.13 179 ASP A CA 1
ATOM 1292 C C . ASP A 1 179 ? 44.230 -23.332 -7.841 1.00 29.56 179 ASP A C 1
ATOM 1293 O O . ASP A 1 179 ? 44.608 -22.415 -8.563 1.00 27.33 179 ASP A O 1
ATOM 1298 N N . CYS A 1 180 ? 44.822 -23.629 -6.693 1.00 24.25 180 CYS A N 1
ATOM 1299 C CA . CYS A 1 180 ? 45.983 -22.901 -6.231 1.00 28.10 180 CYS A CA 1
ATOM 1300 C C . CYS A 1 180 ? 47.254 -23.640 -6.605 1.00 28.38 180 CYS A C 1
ATOM 1301 O O . CYS A 1 180 ? 48.308 -23.411 -6.007 1.00 28.43 180 CYS A O 1
ATOM 1304 N N . GLY A 1 181 ? 47.158 -24.519 -7.600 1.00 29.15 181 GLY A N 1
ATOM 1305 C CA . GLY A 1 181 ? 48.304 -25.337 -7.988 1.00 28.29 181 GLY A CA 1
ATOM 1306 C C . GLY A 1 181 ? 49.443 -24.569 -8.638 1.00 29.58 181 GLY A C 1
ATOM 1307 O O . GLY A 1 181 ? 50.590 -25.052 -8.694 1.00 28.51 181 GLY A O 1
ATOM 1308 N N . SER A 1 182 ? 49.154 -23.373 -9.134 1.00 26.96 182 SER A N 1
ATOM 1309 C CA . SER A 1 182 ? 50.221 -22.543 -9.705 1.00 28.86 182 SER A CA 1
ATOM 1310 C C . SER A 1 182 ? 50.756 -21.517 -8.713 1.00 30.36 182 SER A C 1
ATOM 1311 O O . SER A 1 182 ? 51.228 -20.446 -9.104 1.00 30.88 182 SER A O 1
ATOM 1314 N N . CYS A 1 183 ? 50.645 -21.836 -7.430 1.00 29.85 183 CYS A N 1
ATOM 1315 C CA . CYS A 1 183 ? 51.254 -21.027 -6.381 1.00 27.50 183 CYS A CA 1
ATOM 1316 C C . CYS A 1 183 ? 52.499 -21.731 -5.898 1.00 29.31 183 CYS A C 1
ATOM 1317 O O . CYS A 1 183 ? 52.649 -22.950 -6.082 1.00 24.89 183 CYS A O 1
ATOM 1320 N N . LEU A 1 184 ? 53.388 -20.965 -5.265 1.00 26.45 184 LEU A N 1
ATOM 1321 C CA . LEU A 1 184 ? 54.467 -21.534 -4.480 1.00 27.66 184 LEU A CA 1
ATOM 1322 C C . LEU A 1 184 ? 55.518 -22.287 -5.302 1.00 29.13 184 LEU A C 1
ATOM 1323 O O . LEU A 1 184 ? 56.025 -23.323 -4.864 1.00 26.33 184 LEU A O 1
ATOM 1328 N N . TYR A 1 185 ? 55.825 -21.763 -6.486 1.00 26.61 185 TYR A N 1
ATOM 1329 C CA . TYR A 1 185 ? 56.888 -22.291 -7.338 1.00 28.99 185 TYR A CA 1
ATOM 1330 C C . TYR A 1 185 ? 56.767 -23.799 -7.621 1.00 32.88 185 TYR A C 1
ATOM 1331 O O . TYR A 1 185 ? 57.662 -24.571 -7.261 1.00 29.46 185 TYR A O 1
ATOM 1340 N N . PRO A 1 186 ? 55.684 -24.215 -8.287 1.00 31.98 186 PRO A N 1
ATOM 1341 C CA . PRO A 1 186 ? 55.485 -25.658 -8.502 1.00 33.35 186 PRO A CA 1
ATOM 1342 C C . PRO A 1 186 ? 56.577 -26.284 -9.378 1.00 39.07 186 PRO A C 1
ATOM 1343 O O . PRO A 1 186 ? 56.848 -27.486 -9.277 1.00 38.66 186 PRO A O 1
ATOM 1347 N N . GLN A 1 187 ? 57.198 -25.476 -10.227 1.00 34.52 187 GLN A N 1
ATOM 1348 C CA . GLN A 1 187 ? 58.207 -25.989 -11.154 1.00 38.63 187 GLN A CA 1
ATOM 1349 C C . GLN A 1 187 ? 59.610 -26.051 -10.553 1.00 39.17 187 GLN A C 1
ATOM 1350 O O . GLN A 1 187 ? 60.538 -26.522 -11.206 1.00 37.74 187 GLN A O 1
ATOM 1356 N N . ALA A 1 188 ? 59.762 -25.578 -9.319 1.00 35.21 188 ALA A N 1
ATOM 1357 C CA . ALA A 1 188 ? 61.071 -25.530 -8.675 1.00 37.10 188 ALA A CA 1
ATOM 1358 C C . ALA A 1 188 ? 61.531 -26.906 -8.173 1.00 37.47 188 ALA A C 1
ATOM 1359 O O . ALA A 1 188 ? 61.178 -27.316 -7.064 1.00 36.83 188 ALA A O 1
ATOM 1361 N N . ASP A 1 189 ? 62.334 -27.606 -8.974 1.00 40.13 189 ASP A N 1
ATOM 1362 C CA . ASP A 1 189 ? 62.907 -28.887 -8.530 1.00 43.07 189 ASP A CA 1
ATOM 1363 C C . ASP A 1 189 ? 63.946 -28.655 -7.433 1.00 42.27 189 ASP A C 1
ATOM 1364 O O . ASP A 1 189 ? 64.202 -27.510 -7.049 1.00 36.50 189 ASP A O 1
ATOM 1369 N N . ASP A 1 190 ? 64.547 -29.737 -6.934 1.00 40.09 190 ASP A N 1
ATOM 1370 C CA . ASP A 1 190 ? 65.503 -29.628 -5.830 1.00 37.58 190 ASP A CA 1
ATOM 1371 C C . ASP A 1 190 ? 66.720 -28.814 -6.185 1.00 38.10 190 ASP A C 1
ATOM 1372 O O . ASP A 1 190 ? 67.333 -28.170 -5.323 1.00 37.59 190 ASP A O 1
ATOM 1377 N N . VAL A 1 191 ? 67.094 -28.854 -7.455 1.00 37.47 191 VAL A N 1
ATOM 1378 C CA . VAL A 1 191 ? 68.245 -28.090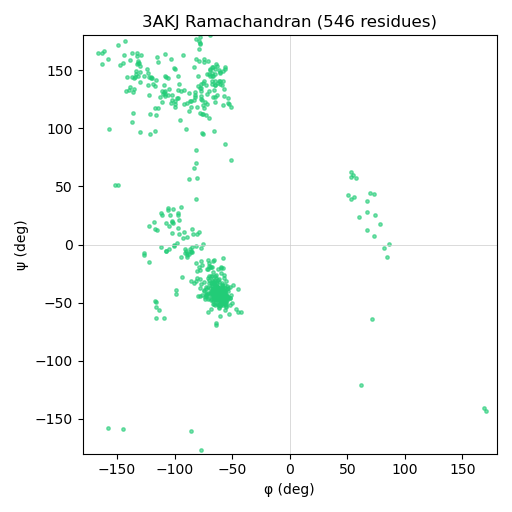 -7.897 1.00 40.60 191 VAL A CA 1
ATOM 1379 C C . VAL A 1 191 ? 67.902 -26.603 -7.855 1.00 39.59 191 VAL A C 1
ATOM 1380 O O . VAL A 1 191 ? 68.673 -25.786 -7.349 1.00 34.04 191 VAL A O 1
ATOM 1384 N N . VAL A 1 192 ? 66.734 -26.247 -8.369 1.00 36.08 192 VAL A N 1
ATOM 1385 C CA . VAL A 1 192 ? 66.284 -24.863 -8.231 1.00 38.90 192 VAL A CA 1
ATOM 1386 C C . VAL A 1 192 ? 66.184 -24.435 -6.760 1.00 32.75 192 VAL A C 1
ATOM 1387 O O . VAL A 1 192 ? 66.665 -23.366 -6.387 1.00 35.79 192 VAL A O 1
ATOM 1391 N N . CYS A 1 193 ? 65.596 -25.280 -5.920 1.00 32.75 193 CYS A N 1
ATOM 1392 C CA . CYS A 1 193 ? 65.464 -24.953 -4.505 1.00 33.58 193 CYS A CA 1
ATOM 1393 C C . CYS A 1 193 ? 66.817 -24.626 -3.875 1.00 36.82 193 CYS A C 1
ATOM 1394 O O . CYS A 1 193 ? 66.995 -23.573 -3.241 1.00 33.09 193 CYS A O 1
ATOM 1397 N N . GLN A 1 194 ? 67.782 -25.527 -4.029 1.00 36.63 194 GLN A N 1
ATOM 1398 C CA . GLN A 1 194 ? 69.085 -25.275 -3.416 1.00 34.76 194 GLN A CA 1
ATOM 1399 C C . GLN A 1 194 ? 69.776 -24.064 -4.027 1.00 33.64 194 GLN A C 1
ATOM 1400 O O . GLN A 1 194 ? 70.406 -23.275 -3.315 1.00 36.65 194 GLN A O 1
ATOM 1406 N N . LYS A 1 195 ? 69.671 -23.922 -5.344 1.00 33.65 195 LYS A N 1
ATOM 1407 C CA . LYS A 1 195 ? 70.236 -22.769 -6.028 1.00 35.43 195 LYS A CA 1
ATOM 1408 C C . LYS A 1 195 ? 69.724 -21.472 -5.423 1.00 38.39 195 LYS A C 1
ATOM 1409 O O . LYS A 1 195 ? 70.486 -20.530 -5.188 1.00 38.99 195 LYS A O 1
ATOM 1415 N N . VAL A 1 196 ? 68.420 -21.422 -5.173 1.00 37.81 196 VAL A N 1
ATOM 1416 C CA . VAL A 1 196 ? 67.801 -20.201 -4.688 1.00 33.17 196 VAL A CA 1
ATOM 1417 C C . VAL A 1 196 ? 68.243 -19.900 -3.273 1.00 33.62 196 VAL A C 1
ATOM 1418 O O . VAL A 1 196 ? 68.530 -18.755 -2.934 1.00 34.49 196 VAL A O 1
ATOM 1422 N N . LEU A 1 197 ? 68.314 -20.941 -2.454 1.00 33.27 197 LEU A N 1
ATOM 1423 C CA . LEU A 1 197 ? 68.728 -20.805 -1.064 1.00 33.97 197 LEU A CA 1
ATOM 1424 C C . LEU A 1 197 ? 70.203 -20.423 -0.931 1.00 39.65 197 LEU A C 1
ATOM 1425 O O . LEU A 1 197 ? 70.613 -19.801 0.057 1.00 33.97 197 LEU A O 1
ATOM 1430 N N . SER A 1 198 ? 71.010 -20.794 -1.916 1.00 35.14 198 SER A N 1
ATOM 1431 C CA . SER A 1 198 ? 72.444 -20.535 -1.801 1.00 38.01 198 SER A CA 1
ATOM 1432 C C . SER A 1 198 ? 72.871 -19.407 -2.736 1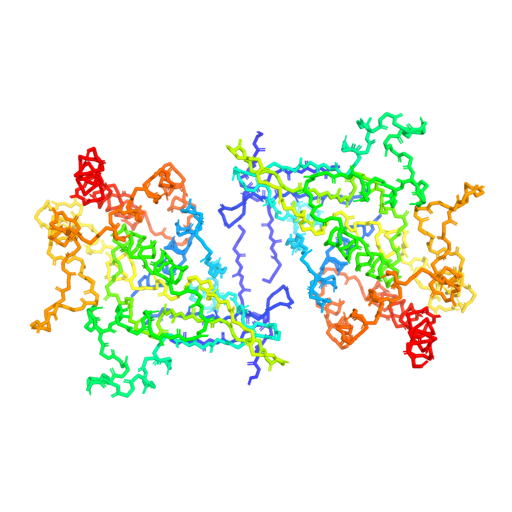.00 40.97 198 SER A C 1
ATOM 1433 O O . SER A 1 198 ? 74.053 -19.232 -3.024 1.00 42.01 198 SER A O 1
ATOM 1436 N N . ASN A 1 199 ? 71.900 -18.616 -3.185 1.00 37.33 199 ASN A N 1
ATOM 1437 C CA . ASN A 1 199 ? 72.184 -17.564 -4.151 1.00 39.53 199 ASN A CA 1
ATOM 1438 C C . ASN A 1 199 ? 71.116 -16.459 -4.096 1.00 43.79 199 ASN A C 1
ATOM 1439 O O . ASN A 1 199 ? 70.031 -16.614 -4.645 1.00 34.81 199 ASN A O 1
ATOM 1444 N N . ILE A 1 200 ? 71.433 -15.359 -3.414 1.00 42.32 200 ILE A N 1
ATOM 1445 C CA . ILE A 1 200 ? 70.473 -14.274 -3.176 1.00 41.94 200 ILE A CA 1
ATOM 1446 C C . ILE A 1 200 ? 69.888 -13.704 -4.469 1.00 44.70 200 ILE A C 1
ATOM 1447 O O . ILE A 1 200 ? 68.736 -13.238 -4.502 1.00 42.88 200 ILE A O 1
ATOM 1452 N N . ASP A 1 201 ? 70.670 -13.787 -5.542 1.00 41.92 201 ASP A N 1
ATOM 1453 C CA . ASP A 1 201 ? 70.243 -13.326 -6.856 1.00 45.26 201 ASP A CA 1
ATOM 1454 C C . ASP A 1 201 ? 69.108 -14.162 -7.401 1.00 44.38 201 ASP A C 1
ATOM 1455 O O . ASP A 1 201 ? 68.155 -13.631 -7.966 1.00 45.01 201 ASP A O 1
ATOM 1460 N N . GLU A 1 202 ? 69.236 -15.479 -7.276 1.00 41.90 202 GLU A N 1
ATOM 1461 C CA . GLU A 1 202 ? 68.204 -16.377 -7.758 1.00 43.42 202 GLU A CA 1
ATOM 1462 C C . GLU A 1 202 ? 66.956 -16.197 -6.895 1.00 39.68 202 GLU A C 1
ATOM 1463 O O . GLU A 1 202 ? 65.817 -16.375 -7.361 1.00 34.92 202 GLU A O 1
ATOM 1469 N N . LEU A 1 203 ? 67.195 -15.848 -5.635 1.00 33.92 203 LEU A N 1
ATOM 1470 C CA . LEU A 1 203 ? 66.132 -15.620 -4.665 1.00 36.73 203 LEU A CA 1
ATOM 1471 C C . LEU A 1 203 ? 65.371 -14.338 -4.984 1.00 36.90 203 LEU A C 1
ATOM 1472 O O . LEU A 1 203 ? 64.147 -14.364 -5.188 1.00 27.72 203 LEU A O 1
ATOM 1477 N N . ASN A 1 204 ? 66.088 -13.217 -5.023 1.00 32.88 204 ASN A N 1
ATOM 1478 C CA . ASN A 1 204 ? 65.460 -11.929 -5.304 1.00 34.30 204 ASN A CA 1
ATOM 1479 C C . ASN A 1 204 ? 64.745 -11.889 -6.654 1.00 33.61 204 ASN A C 1
ATOM 1480 O O . ASN A 1 204 ? 63.718 -11.223 -6.810 1.00 34.00 204 ASN A O 1
ATOM 1485 N N . ALA A 1 205 ? 65.293 -12.588 -7.641 1.00 31.27 205 ALA A N 1
ATOM 1486 C CA . ALA A 1 205 ? 64.624 -12.695 -8.926 1.00 33.22 205 ALA A CA 1
ATOM 1487 C C . ALA A 1 205 ? 63.208 -13.291 -8.760 1.00 32.31 205 ALA A C 1
ATOM 1488 O O . ALA A 1 205 ? 62.250 -12.845 -9.402 1.00 30.65 205 ALA A O 1
ATOM 1490 N N . ARG A 1 206 ? 63.089 -14.294 -7.892 1.00 33.40 206 ARG A N 1
ATOM 1491 C CA . ARG A 1 206 ? 61.806 -14.966 -7.666 1.00 31.73 206 ARG A CA 1
ATOM 1492 C C . ARG A 1 206 ? 60.938 -14.238 -6.647 1.00 31.83 206 ARG A C 1
ATOM 1493 O O . ARG A 1 206 ? 59.956 -14.791 -6.160 1.00 31.74 206 ARG A O 1
ATOM 1501 N N . ILE A 1 207 ? 61.310 -13.001 -6.325 1.00 29.44 207 ILE A N 1
ATOM 1502 C CA . ILE A 1 207 ? 60.429 -12.121 -5.559 1.00 29.00 207 ILE A CA 1
ATOM 1503 C C . ILE A 1 207 ? 60.000 -10.958 -6.433 1.00 29.65 207 ILE A C 1
ATOM 1504 O O . ILE A 1 207 ? 58.800 -10.744 -6.665 1.00 26.02 207 ILE A O 1
ATOM 1509 N N . TYR A 1 208 ? 60.993 -10.242 -6.951 1.00 28.63 208 TYR A N 1
ATOM 1510 C CA . TYR A 1 208 ? 60.773 -8.989 -7.663 1.00 27.82 208 TYR A CA 1
ATOM 1511 C C . TYR A 1 208 ? 60.459 -9.153 -9.150 1.00 28.57 208 TYR A C 1
ATOM 1512 O O . TYR A 1 208 ? 59.762 -8.328 -9.714 1.00 28.65 208 TYR A O 1
ATOM 1521 N N . ASN A 1 209 ? 61.000 -10.182 -9.797 1.00 27.26 209 ASN A N 1
ATOM 1522 C CA . ASN A 1 209 ? 60.795 -10.340 -11.249 1.00 28.57 209 ASN A CA 1
ATOM 1523 C C . ASN A 1 209 ? 59.694 -11.319 -11.660 1.00 29.11 209 ASN A C 1
ATOM 1524 O O . ASN A 1 209 ? 58.933 -11.050 -12.588 1.00 30.81 209 ASN A O 1
ATOM 1529 N N . PHE A 1 210 ? 59.624 -12.459 -10.990 1.00 32.06 210 PHE A N 1
ATOM 1530 C CA . PHE A 1 210 ? 58.596 -13.459 -11.282 1.00 30.43 210 PHE A CA 1
ATOM 1531 C C . PHE A 1 210 ? 58.450 -14.328 -10.038 1.00 31.02 210 PHE A C 1
ATOM 1532 O O . PHE A 1 210 ? 59.336 -14.351 -9.210 1.00 30.14 210 PHE A O 1
ATOM 1540 N N . PRO A 1 211 ? 57.316 -15.030 -9.876 1.00 29.00 211 PRO A N 1
ATOM 1541 C CA . PRO A 1 211 ? 56.111 -15.078 -10.702 1.00 26.93 211 PRO A CA 1
ATOM 1542 C C . PRO A 1 211 ? 55.474 -13.704 -10.790 1.00 27.91 211 PRO A C 1
ATOM 1543 O O . PRO A 1 211 ? 55.532 -12.949 -9.827 1.00 24.40 211 PRO A O 1
ATOM 1547 N N . GLN A 1 212 ? 54.844 -13.418 -11.917 1.00 25.77 212 GLN A N 1
ATOM 1548 C CA . GLN A 1 212 ? 54.007 -12.231 -12.045 1.00 27.70 212 GLN A CA 1
ATOM 1549 C C . GLN A 1 212 ? 52.557 -12.668 -12.094 1.00 29.13 212 GLN A C 1
ATOM 1550 O O . GLN A 1 212 ? 52.269 -13.838 -12.330 1.00 27.16 212 GLN A O 1
ATOM 1556 N N . SER A 1 213 ? 51.641 -11.731 -11.883 1.00 25.55 213 SER A N 1
ATOM 1557 C CA . SER A 1 213 ? 50.239 -12.052 -11.996 1.00 25.07 213 SER A CA 1
ATOM 1558 C C . SER A 1 213 ? 49.896 -12.315 -13.457 1.00 28.29 213 SER A C 1
ATOM 1559 O O . SER A 1 213 ? 50.516 -11.742 -14.365 1.00 29.40 213 SER A O 1
ATOM 1562 N N . ILE A 1 214 ? 48.906 -13.172 -13.687 1.00 23.61 214 ILE A N 1
ATOM 1563 C CA . ILE A 1 214 ? 48.403 -13.409 -1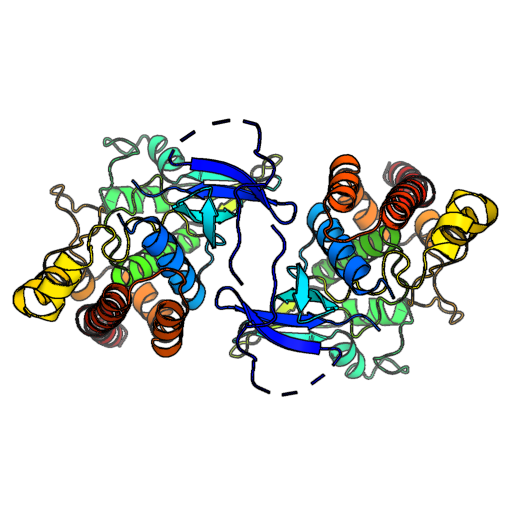5.034 1.00 25.95 214 ILE A CA 1
ATOM 1564 C C . ILE A 1 214 ? 47.512 -12.239 -15.477 1.00 25.54 214 ILE A C 1
ATOM 1565 O O . ILE A 1 214 ? 47.252 -12.064 -16.667 1.00 25.94 214 ILE A O 1
ATOM 1570 N N . LEU A 1 215 ? 47.044 -11.437 -14.523 1.00 25.87 215 LEU A N 1
ATOM 1571 C CA . LEU A 1 215 ? 46.263 -10.243 -14.871 1.00 28.90 215 LEU A CA 1
ATOM 1572 C C . LEU A 1 215 ? 47.160 -9.214 -15.578 1.00 26.96 215 LEU A C 1
ATOM 1573 O O . LEU A 1 215 ? 48.339 -9.117 -15.287 1.00 28.29 215 LEU A O 1
ATOM 1578 N N . LYS A 1 216 ? 46.590 -8.445 -16.505 1.00 28.76 216 LYS A N 1
ATOM 1579 C CA . LYS A 1 216 ? 47.393 -7.598 -17.383 1.00 30.04 216 LYS A CA 1
ATOM 1580 C C . LYS A 1 216 ? 47.032 -6.109 -17.257 1.00 30.01 216 LYS A C 1
ATOM 1581 O O . LYS A 1 216 ? 45.862 -5.758 -17.078 1.00 27.01 216 LYS A O 1
ATOM 1587 N N . ASP A 1 217 ? 48.038 -5.239 -17.360 1.00 33.54 217 ASP A N 1
ATOM 1588 C CA . ASP A 1 217 ? 47.782 -3.799 -17.393 1.00 35.02 217 ASP A CA 1
ATOM 1589 C C . ASP A 1 217 ? 47.298 -3.397 -18.782 1.00 35.24 217 ASP A C 1
ATOM 1590 O O . ASP A 1 217 ? 47.212 -4.238 -19.676 1.00 32.99 217 ASP A O 1
ATOM 1595 N N . ASP A 1 218 ? 46.993 -2.116 -18.976 1.00 40.21 218 ASP A N 1
ATOM 1596 C CA . ASP A 1 218 ? 46.470 -1.670 -20.269 1.00 40.49 218 ASP A CA 1
ATOM 1597 C C . ASP A 1 218 ? 47.517 -1.571 -21.389 1.00 41.44 218 ASP A C 1
ATOM 1598 O O . ASP A 1 218 ? 47.194 -1.224 -22.525 1.00 43.56 218 ASP A O 1
ATOM 1603 N N . ASN A 1 219 ? 48.760 -1.899 -21.066 1.00 37.19 219 ASN A N 1
ATOM 1604 C CA . ASN A 1 219 ? 49.796 -2.063 -22.081 1.00 40.55 219 ASN A CA 1
ATOM 1605 C C . ASN A 1 219 ? 49.937 -3.525 -22.441 1.00 39.16 219 ASN A C 1
ATOM 1606 O O . ASN A 1 219 ? 50.863 -3.919 -23.148 1.00 42.69 219 ASN A O 1
ATOM 1611 N N . ASP A 1 220 ? 48.999 -4.320 -21.929 1.00 39.88 220 ASP A N 1
ATOM 1612 C CA . ASP A 1 220 ? 48.918 -5.753 -22.201 1.00 37.09 220 ASP A CA 1
ATOM 1613 C C . ASP A 1 220 ? 50.091 -6.530 -21.600 1.00 39.16 220 ASP A C 1
ATOM 1614 O O . ASP A 1 220 ? 50.478 -7.591 -22.097 1.00 37.68 220 ASP A O 1
ATOM 1619 N N . LYS A 1 221 ? 50.636 -5.998 -20.514 1.00 35.44 221 LYS A N 1
ATOM 1620 C CA . LYS A 1 221 ? 51.739 -6.635 -19.822 1.00 37.54 221 LYS A CA 1
ATOM 1621 C C . LYS A 1 221 ? 51.250 -7.227 -18.516 1.00 35.94 221 LYS A C 1
ATOM 1622 O O . LYS A 1 221 ? 50.389 -6.653 -17.849 1.00 33.32 221 LYS A O 1
ATOM 1628 N N . LYS A 1 222 ? 51.813 -8.375 -18.156 1.00 35.73 222 LYS A N 1
ATOM 1629 C CA . LYS A 1 222 ? 51.520 -9.000 -16.878 1.00 34.53 222 LYS A CA 1
ATOM 1630 C C . LYS A 1 222 ? 51.843 -8.077 -15.718 1.00 30.52 222 LYS A C 1
ATOM 1631 O O . LYS A 1 222 ? 52.863 -7.386 -15.713 1.00 31.32 222 LYS A O 1
ATOM 1637 N N . ILE A 1 223 ? 50.979 -8.103 -14.720 1.00 30.10 223 ILE A N 1
ATOM 1638 C CA . ILE A 1 223 ? 51.135 -7.274 -13.541 1.00 31.37 223 ILE A CA 1
ATOM 1639 C C . ILE A 1 223 ? 52.183 -7.841 -12.603 1.00 32.41 223 ILE A C 1
ATOM 1640 O O . ILE A 1 223 ? 52.097 -9.002 -12.198 1.00 28.87 223 ILE A O 1
ATOM 1645 N N . ASN A 1 224 ? 53.177 -7.008 -12.271 1.00 26.91 224 ASN A N 1
ATOM 1646 C CA . ASN A 1 224 ? 54.239 -7.373 -11.357 1.00 27.83 224 ASN A CA 1
ATOM 1647 C C . ASN A 1 224 ? 53.746 -7.179 -9.933 1.00 29.00 224 ASN A C 1
ATOM 1648 O O . ASN A 1 224 ? 53.249 -6.101 -9.581 1.00 23.09 224 ASN A O 1
ATOM 1653 N N . TYR A 1 225 ? 53.866 -8.224 -9.119 1.00 21.98 225 TYR A N 1
ATOM 1654 C CA . TYR A 1 225 ? 53.286 -8.209 -7.778 1.00 25.68 225 TYR A CA 1
ATOM 1655 C C . TYR A 1 225 ? 53.905 -7.103 -6.925 1.00 28.02 225 TYR A C 1
ATOM 1656 O O . TYR A 1 225 ? 53.191 -6.296 -6.324 1.00 24.42 225 TYR A O 1
ATOM 1665 N N . TYR A 1 226 ? 55.231 -7.070 -6.864 1.00 22.64 226 TYR A N 1
ATOM 1666 C CA . TYR A 1 226 ? 55.890 -6.037 -6.059 1.00 27.34 226 TYR A CA 1
ATOM 1667 C C . TYR A 1 226 ? 55.535 -4.636 -6.554 1.00 26.50 226 TYR A C 1
ATOM 1668 O O . TYR A 1 226 ? 55.095 -3.792 -5.772 1.00 28.04 226 TYR A O 1
ATOM 1677 N N . ASP A 1 227 ? 55.713 -4.385 -7.848 1.00 25.91 227 ASP A N 1
ATOM 1678 C CA . ASP A 1 227 ? 55.429 -3.043 -8.382 1.00 28.85 227 ASP A CA 1
ATOM 1679 C C . ASP A 1 227 ? 54.008 -2.586 -8.126 1.00 32.96 227 ASP A C 1
ATOM 1680 O O . ASP A 1 227 ? 53.770 -1.443 -7.708 1.00 29.50 227 ASP A O 1
ATOM 1685 N N . PHE A 1 228 ? 53.056 -3.472 -8.417 1.00 26.22 228 PHE A N 1
ATOM 1686 C CA . PHE A 1 228 ? 51.664 -3.129 -8.307 1.00 26.96 228 PHE A CA 1
ATOM 1687 C C . PHE A 1 228 ? 51.230 -2.915 -6.866 1.00 28.23 228 PHE A C 1
ATOM 1688 O O . PHE A 1 228 ? 50.555 -1.926 -6.544 1.00 27.64 228 PHE A O 1
ATOM 1696 N N . LEU A 1 229 ? 51.598 -3.842 -5.992 1.00 25.11 229 LEU A N 1
ATOM 1697 C CA . LEU A 1 229 ? 51.067 -3.787 -4.641 1.00 26.61 229 LEU A CA 1
ATOM 1698 C C . LEU A 1 229 ? 51.683 -2.613 -3.867 1.00 30.75 229 LEU A C 1
ATOM 1699 O O . LEU A 1 229 ? 51.060 -2.066 -2.964 1.00 30.32 229 LEU A O 1
ATOM 1704 N N . THR A 1 230 ? 52.905 -2.238 -4.220 1.00 26.83 230 THR A N 1
ATOM 1705 C CA . THR A 1 230 ? 53.539 -1.114 -3.538 1.00 29.41 230 THR A CA 1
ATOM 1706 C C . THR A 1 230 ? 53.244 0.230 -4.196 1.00 30.71 230 THR A C 1
ATOM 1707 O O . THR A 1 230 ? 53.584 1.268 -3.636 1.00 32.13 230 THR A O 1
ATOM 1711 N N . GLN A 1 231 ? 52.622 0.221 -5.371 1.00 29.08 231 GLN A N 1
ATOM 1712 C CA . GLN A 1 231 ? 52.425 1.461 -6.110 1.00 29.92 231 GLN A CA 1
ATOM 1713 C C . GLN A 1 231 ? 50.965 1.763 -6.415 1.00 36.32 231 GLN A C 1
ATOM 1714 O O . GLN A 1 231 ? 50.628 2.886 -6.799 1.00 33.56 231 GLN A O 1
ATOM 1720 N N . THR A 1 232 ? 50.095 0.767 -6.262 1.00 29.33 232 THR A N 1
ATOM 1721 C CA . THR A 1 232 ? 48.705 0.956 -6.642 1.00 32.66 232 THR A CA 1
ATOM 1722 C C . THR A 1 232 ? 48.025 2.061 -5.845 1.00 29.94 232 THR A C 1
ATOM 1723 O O . THR A 1 232 ? 48.251 2.209 -4.647 1.00 32.85 232 THR A O 1
ATOM 1727 N N . ASN A 1 233 ? 47.189 2.826 -6.537 1.00 33.48 233 ASN A N 1
ATOM 1728 C CA . ASN A 1 233 ? 46.264 3.757 -5.895 1.00 32.07 233 ASN A CA 1
ATOM 1729 C C . ASN A 1 233 ? 44.846 3.215 -5.938 1.00 37.03 233 ASN A C 1
ATOM 1730 O O . ASN A 1 233 ? 43.876 3.949 -5.732 1.00 35.93 233 ASN A O 1
ATOM 1735 N N . ASN A 1 234 ? 44.716 1.918 -6.210 1.00 35.26 234 ASN A N 1
ATOM 1736 C CA . ASN A 1 234 ? 43.400 1.289 -6.150 1.00 33.91 234 ASN A CA 1
ATOM 1737 C C . ASN A 1 234 ? 42.984 1.058 -4.700 1.00 31.48 234 ASN A C 1
ATOM 1738 O O . ASN A 1 234 ? 43.560 0.231 -4.011 1.00 28.19 234 ASN A O 1
ATOM 1743 N N . LYS A 1 235 ? 41.959 1.775 -4.242 1.00 30.05 235 LYS A N 1
ATOM 1744 C CA . LYS A 1 235 ? 41.534 1.699 -2.841 1.00 35.00 235 LYS A CA 1
ATOM 1745 C C . LYS A 1 235 ? 41.021 0.322 -2.413 1.00 30.75 235 LYS A C 1
ATOM 1746 O O . LYS A 1 235 ? 41.169 -0.087 -1.262 1.00 33.05 235 LYS A O 1
ATOM 1752 N N . ASP A 1 236 ? 40.389 -0.370 -3.341 1.00 30.40 236 ASP A N 1
ATOM 1753 C CA . ASP A 1 236 ? 39.863 -1.703 -3.083 1.00 30.96 236 ASP A CA 1
ATOM 1754 C C . ASP A 1 236 ? 40.984 -2.700 -2.789 1.00 26.94 236 ASP A C 1
ATOM 1755 O O . ASP A 1 236 ? 40.901 -3.503 -1.865 1.00 29.68 236 ASP A O 1
ATOM 1760 N N . CYS A 1 237 ? 42.037 -2.639 -3.590 1.00 28.06 237 CYS A N 1
ATOM 1761 C CA . CYS A 1 237 ? 43.206 -3.471 -3.334 1.00 28.59 237 CYS A CA 1
ATOM 1762 C C . CYS A 1 237 ? 43.826 -3.150 -1.972 1.00 29.99 237 CYS A C 1
ATOM 1763 O O . CYS A 1 237 ? 44.153 -4.052 -1.183 1.00 29.81 237 CYS A O 1
ATOM 1766 N N . LEU A 1 238 ? 44.001 -1.861 -1.688 1.00 30.47 238 LEU A N 1
ATOM 1767 C CA . LEU A 1 238 ? 44.687 -1.467 -0.459 1.00 29.84 238 LEU A CA 1
ATOM 1768 C C . LEU A 1 238 ? 43.868 -1.869 0.768 1.00 28.78 238 LEU A C 1
ATOM 1769 O O . LEU A 1 238 ? 44.418 -2.343 1.768 1.00 31.11 238 LEU A O 1
ATOM 1774 N N . ASP A 1 239 ? 42.552 -1.696 0.684 1.00 29.10 239 ASP A N 1
ATOM 1775 C CA . ASP A 1 239 ? 41.668 -2.141 1.757 1.00 29.83 239 ASP A CA 1
ATOM 1776 C C . ASP A 1 239 ? 41.808 -3.648 1.988 1.00 33.47 239 ASP A C 1
ATOM 1777 O O . ASP A 1 239 ? 41.861 -4.115 3.137 1.00 29.01 239 ASP A O 1
ATOM 1782 N N . ALA A 1 240 ? 41.863 -4.408 0.893 1.00 31.67 240 ALA A N 1
ATOM 1783 C CA . ALA A 1 240 ? 42.011 -5.866 1.000 1.00 33.16 240 ALA A CA 1
ATOM 1784 C C . ALA A 1 240 ? 43.297 -6.193 1.749 1.00 31.71 240 ALA A C 1
ATOM 1785 O O . ALA A 1 240 ? 43.339 -7.070 2.620 1.00 31.37 240 ALA A O 1
ATOM 1787 N N . LEU A 1 241 ? 44.353 -5.465 1.406 1.00 30.85 241 LEU A N 1
ATOM 1788 C CA . LEU A 1 241 ? 45.646 -5.644 2.050 1.00 29.51 241 LEU A CA 1
ATOM 1789 C C . LEU A 1 241 ? 45.531 -5.381 3.554 1.00 30.20 241 LEU A C 1
ATOM 1790 O O . LEU A 1 241 ? 46.018 -6.153 4.381 1.00 29.32 241 LEU A O 1
ATOM 1795 N N . LEU A 1 242 ? 44.912 -4.262 3.904 1.00 30.02 242 LEU A N 1
ATOM 1796 C CA . LEU A 1 242 ? 44.695 -3.933 5.310 1.00 34.65 242 LEU A CA 1
ATOM 1797 C C . LEU A 1 242 ? 43.868 -5.007 6.049 1.00 34.48 242 LEU A C 1
ATOM 1798 O O . LEU A 1 242 ? 44.155 -5.322 7.201 1.00 33.61 242 LEU A O 1
ATOM 1803 N N . ARG A 1 243 ? 42.865 -5.575 5.376 1.00 34.79 243 ARG A N 1
ATOM 1804 C CA . ARG A 1 243 ? 42.028 -6.637 5.954 1.00 34.11 243 ARG A CA 1
ATOM 1805 C C . ARG A 1 243 ? 42.819 -7.901 6.223 1.00 37.56 243 ARG A C 1
ATOM 1806 O O . ARG A 1 243 ? 42.717 -8.512 7.292 1.00 38.60 243 ARG A O 1
ATOM 1814 N N . ILE A 1 244 ? 43.587 -8.316 5.224 1.00 32.43 244 ILE A N 1
ATOM 1815 C CA . ILE A 1 244 ? 44.237 -9.612 5.287 1.00 31.06 244 ILE A CA 1
ATOM 1816 C C . ILE A 1 244 ? 45.530 -9.606 6.100 1.00 35.41 244 ILE A C 1
ATOM 1817 O O . ILE A 1 244 ? 45.875 -10.607 6.744 1.00 36.90 244 ILE A O 1
ATOM 1822 N N . TYR A 1 245 ? 46.245 -8.486 6.098 1.00 35.95 245 TYR A N 1
ATOM 1823 C CA . TYR A 1 245 ? 47.508 -8.435 6.841 1.00 31.55 245 TYR A CA 1
ATOM 1824 C C . TYR A 1 245 ? 47.425 -9.038 8.252 1.00 30.76 245 TYR A C 1
ATOM 1825 O O . TYR A 1 245 ? 48.157 -9.985 8.571 1.00 33.23 245 TYR A O 1
ATOM 1834 N N . PRO A 1 246 ? 46.524 -8.519 9.102 1.00 34.82 246 PRO A N 1
ATOM 1835 C CA . PRO A 1 246 ? 46.491 -9.010 10.491 1.00 35.82 246 PRO A CA 1
ATOM 1836 C C . PRO A 1 246 ? 46.212 -10.506 10.595 1.00 36.52 246 PRO A C 1
ATOM 1837 O O . PRO A 1 246 ? 46.523 -11.101 11.630 1.00 38.43 246 PRO A O 1
ATOM 1841 N N . ARG A 1 247 ? 45.652 -11.107 9.543 1.00 35.51 247 ARG A N 1
ATOM 1842 C CA . ARG A 1 247 ? 45.365 -12.540 9.551 1.00 34.47 247 ARG A CA 1
ATOM 1843 C C . ARG A 1 247 ? 46.524 -13.426 9.094 1.00 36.86 247 ARG A C 1
ATOM 1844 O O . ARG A 1 247 ? 46.450 -14.654 9.179 1.00 35.25 247 ARG A O 1
ATOM 1852 N N . ILE A 1 248 ? 47.586 -12.803 8.595 1.00 35.27 248 ILE A N 1
ATOM 1853 C CA . ILE A 1 248 ? 48.792 -13.535 8.248 1.00 33.92 248 ILE A CA 1
ATOM 1854 C C . ILE A 1 248 ? 49.510 -13.956 9.521 1.00 35.98 248 ILE A C 1
ATOM 1855 O O . ILE A 1 248 ? 50.044 -13.119 10.258 1.00 37.33 248 ILE A O 1
ATOM 1860 N N . ASP A 1 249 ? 49.525 -15.259 9.772 1.00 32.02 249 ASP A N 1
ATOM 1861 C CA . ASP A 1 249 ? 50.163 -15.799 10.951 1.00 34.55 249 ASP A CA 1
ATOM 1862 C C . ASP A 1 249 ? 51.320 -16.695 10.515 1.00 37.15 249 ASP A C 1
ATOM 1863 O O . ASP A 1 249 ? 51.125 -17.867 10.179 1.00 34.06 249 ASP A O 1
ATOM 1868 N N . MET A 1 250 ? 52.530 -16.142 10.527 1.00 32.81 250 MET A N 1
ATOM 1869 C CA . MET A 1 250 ? 53.676 -16.844 9.960 1.00 35.76 250 MET A CA 1
ATOM 1870 C C . MET A 1 250 ? 54.062 -18.120 10.711 1.00 37.60 250 MET A C 1
ATOM 1871 O O . MET A 1 250 ? 54.537 -19.079 10.105 1.00 37.92 250 MET A O 1
ATOM 1876 N N . ASN A 1 251 ? 53.878 -18.140 12.025 1.00 41.51 251 ASN A N 1
ATOM 1877 C CA . ASN A 1 251 ? 54.135 -19.372 12.771 1.00 42.57 251 ASN A CA 1
ATOM 1878 C C . ASN A 1 251 ? 53.216 -20.482 12.252 1.00 35.12 251 ASN A C 1
ATOM 1879 O O . ASN A 1 251 ? 53.656 -21.597 11.965 1.00 37.39 251 ASN A O 1
ATOM 1884 N N . LYS A 1 252 ? 51.938 -20.153 12.125 1.00 37.50 252 LYS A N 1
ATOM 1885 C CA . LYS A 1 252 ? 50.942 -21.085 11.601 1.00 36.53 252 LYS A CA 1
ATOM 1886 C C . LYS A 1 252 ? 51.330 -21.524 10.188 1.00 36.59 252 LYS A C 1
ATOM 1887 O O . LYS A 1 252 ? 51.265 -22.712 9.840 1.00 34.80 252 LYS A O 1
ATOM 1893 N N . ILE A 1 253 ? 51.761 -20.558 9.384 1.00 34.61 253 ILE A N 1
ATOM 1894 C CA . ILE A 1 253 ? 52.163 -20.838 8.016 1.00 31.47 253 ILE A CA 1
ATOM 1895 C C . ILE A 1 253 ? 53.386 -21.774 7.956 1.00 32.35 253 ILE A C 1
ATOM 1896 O O . ILE A 1 253 ? 53.398 -22.744 7.197 1.00 29.22 253 ILE A O 1
ATOM 1901 N N . HIS A 1 254 ? 54.411 -21.504 8.761 1.00 33.26 254 HIS A N 1
ATOM 1902 C CA . HIS A 1 254 ? 55.576 -22.390 8.766 1.00 32.45 254 HIS A CA 1
ATOM 1903 C C . HIS A 1 254 ? 55.226 -23.792 9.299 1.00 30.64 254 HIS A C 1
ATOM 1904 O O . HIS A 1 254 ? 55.768 -24.803 8.844 1.00 34.20 254 HIS A O 1
ATOM 1911 N N . SER A 1 255 ? 54.292 -23.850 10.237 1.00 31.70 255 SER A N 1
ATOM 1912 C CA . SER A 1 255 ? 53.831 -25.134 10.763 1.00 37.55 255 SER A CA 1
ATOM 1913 C C . SER A 1 255 ? 53.150 -25.964 9.673 1.00 36.21 255 SER A C 1
ATOM 1914 O O . SER A 1 255 ? 53.349 -27.185 9.574 1.00 35.31 255 SER A O 1
ATOM 1917 N N . ILE A 1 256 ? 52.345 -25.295 8.853 1.00 34.08 256 ILE A N 1
ATOM 1918 C CA . ILE A 1 256 ? 51.719 -25.940 7.706 1.00 33.95 256 ILE A CA 1
ATOM 1919 C C . ILE A 1 256 ? 52.795 -26.562 6.842 1.00 32.48 256 ILE A C 1
ATOM 1920 O O . ILE A 1 256 ? 52.682 -27.711 6.401 1.00 34.27 256 ILE A O 1
ATOM 1925 N N . ILE A 1 257 ? 53.854 -25.798 6.590 1.00 29.74 257 ILE A N 1
ATOM 1926 C CA . ILE A 1 257 ? 54.949 -26.315 5.774 1.00 30.53 257 ILE A CA 1
ATOM 1927 C C . ILE A 1 257 ? 55.620 -27.524 6.441 1.00 35.51 257 ILE A C 1
ATOM 1928 O O . ILE A 1 257 ? 55.783 -28.576 5.821 1.00 35.03 257 ILE A O 1
ATOM 1933 N N . ASP A 1 258 ? 55.988 -27.369 7.707 1.00 34.35 258 ASP A N 1
ATOM 1934 C CA . ASP A 1 258 ? 56.661 -28.433 8.458 1.00 37.44 258 ASP A CA 1
ATOM 1935 C C . ASP A 1 258 ? 55.837 -29.718 8.529 1.00 37.10 258 ASP A C 1
ATOM 1936 O O . ASP A 1 258 ? 56.396 -30.818 8.536 1.00 39.63 258 ASP A O 1
ATOM 1941 N N . ASN A 1 259 ? 54.517 -29.556 8.574 1.00 35.59 259 ASN A N 1
ATOM 1942 C CA . ASN A 1 259 ? 53.580 -30.664 8.752 1.00 38.03 259 ASN A CA 1
ATOM 1943 C C . ASN A 1 259 ? 52.965 -31.223 7.465 1.00 38.63 259 ASN A C 1
ATOM 1944 O O . ASN A 1 259 ? 52.005 -31.985 7.514 1.00 38.87 259 ASN A O 1
ATOM 1949 N N . THR A 1 260 ? 53.519 -30.872 6.333 1.00 36.35 260 THR A N 1
ATOM 1950 C CA . THR A 1 260 ? 53.059 -31.378 5.080 1.00 37.09 260 THR A CA 1
ATOM 1951 C C . THR A 1 260 ? 53.687 -32.723 4.851 1.00 39.44 260 THR A C 1
ATOM 1952 O O . THR A 1 260 ? 54.862 -32.856 4.868 1.00 37.15 260 THR A O 1
ATOM 1956 N N . PRO A 1 261 ? 52.881 -33.730 4.626 1.00 38.92 261 PRO A N 1
ATOM 1957 C CA . PRO A 1 261 ? 53.407 -35.057 4.402 1.00 41.43 261 PRO A CA 1
ATOM 1958 C C . PRO A 1 261 ? 54.157 -35.204 3.129 1.00 40.42 261 PRO A C 1
ATOM 1959 O O . PRO A 1 261 ? 53.819 -34.598 2.175 1.00 38.01 261 PRO A O 1
ATOM 1963 N N . PHE A 1 262 ? 55.237 -35.941 3.192 1.00 37.17 262 PHE A N 1
ATOM 1964 C CA . PHE A 1 262 ? 55.987 -36.509 2.112 1.00 32.79 262 PHE A CA 1
ATOM 1965 C C . PHE A 1 262 ? 56.979 -35.517 1.560 1.00 39.88 262 PHE A C 1
ATOM 1966 O O . PHE A 1 262 ? 57.878 -35.877 0.874 1.00 41.08 262 PHE A O 1
ATOM 1974 N N . MET A 1 263 ? 56.874 -34.275 1.960 1.00 34.49 263 MET A N 1
ATOM 1975 C CA . MET A 1 263 ? 57.672 -33.229 1.377 1.00 35.88 263 MET A CA 1
ATOM 1976 C C . MET A 1 263 ? 59.081 -33.360 1.852 1.00 32.46 263 MET A C 1
ATOM 1977 O O . MET A 1 263 ? 59.304 -33.597 2.996 1.00 35.86 263 MET A O 1
ATOM 1982 N N . SER A 1 264 ? 60.029 -33.195 0.955 1.00 32.98 264 SER A N 1
ATOM 1983 C CA . SER A 1 264 ? 61.450 -33.296 1.307 1.00 35.58 264 SER A CA 1
ATOM 1984 C C . SER A 1 264 ? 61.924 -32.114 2.163 1.00 36.29 264 SER A C 1
ATOM 1985 O O . SER A 1 264 ? 61.313 -31.046 2.158 1.00 33.58 264 SER A O 1
ATOM 1988 N N . GLU A 1 265 ? 63.013 -32.313 2.902 1.00 33.55 265 GLU A N 1
ATOM 1989 C CA . GLU A 1 265 ? 63.575 -31.243 3.730 1.00 33.38 265 GLU A CA 1
ATOM 1990 C C . GLU A 1 265 ? 64.027 -30.037 2.924 1.00 32.12 265 GLU A C 1
ATOM 1991 O O . GLU A 1 265 ? 63.901 -28.909 3.387 1.00 32.99 265 GLU A O 1
ATOM 1997 N N . ILE A 1 266 ? 64.583 -30.271 1.739 1.00 32.37 266 ILE A N 1
ATOM 1998 C CA . ILE A 1 266 ? 65.072 -29.167 0.911 1.00 30.53 266 ILE A CA 1
ATOM 1999 C C . ILE A 1 266 ? 63.891 -28.339 0.364 1.00 33.62 266 ILE A C 1
ATOM 2000 O O . ILE A 1 266 ? 63.975 -27.117 0.219 1.00 30.55 266 ILE A O 1
ATOM 2005 N N . HIS A 1 267 ? 62.785 -29.021 0.099 1.00 29.83 267 HIS A N 1
ATOM 2006 C CA . HIS A 1 267 ? 61.585 -28.366 -0.405 1.00 32.99 267 HIS A CA 1
ATOM 2007 C C . HIS A 1 267 ? 60.974 -27.533 0.722 1.00 31.59 267 HIS A C 1
ATOM 2008 O O . HIS A 1 267 ? 60.572 -26.390 0.505 1.00 32.71 267 HIS A O 1
ATOM 2015 N N . LYS A 1 268 ? 60.945 -28.086 1.934 1.00 31.06 268 LYS A N 1
ATOM 2016 C CA . LYS A 1 268 ? 60.471 -27.345 3.099 1.00 30.61 268 LYS A CA 1
ATOM 2017 C C . LYS A 1 268 ? 61.313 -26.094 3.346 1.00 35.36 268 LYS A C 1
ATOM 2018 O O . LYS A 1 268 ? 60.788 -24.993 3.497 1.00 29.15 268 LYS A O 1
ATOM 2024 N N . GLU A 1 269 ? 62.628 -26.271 3.402 1.00 29.75 269 GLU A N 1
ATOM 2025 C CA . GLU A 1 269 ? 63.520 -25.132 3.598 1.00 32.44 269 GLU A CA 1
ATOM 2026 C C . GLU A 1 269 ? 63.251 -24.002 2.585 1.00 28.45 269 GLU A C 1
ATOM 2027 O O . GLU A 1 269 ? 63.204 -22.826 2.939 1.00 28.57 269 GLU A O 1
ATOM 2033 N N . PHE A 1 270 ? 63.109 -24.376 1.323 1.00 28.69 270 PHE A N 1
ATOM 2034 C CA . PHE A 1 270 ? 62.816 -23.438 0.251 1.00 29.59 270 PHE A CA 1
ATOM 2035 C C . PHE A 1 270 ? 61.481 -22.687 0.470 1.00 28.96 270 PHE A C 1
ATOM 2036 O O . PHE A 1 270 ? 61.425 -21.465 0.333 1.00 28.93 270 PHE A O 1
ATOM 2044 N N . LEU A 1 271 ? 60.422 -23.406 0.839 1.00 27.71 271 LEU A N 1
ATOM 2045 C CA . LEU A 1 271 ? 59.128 -22.768 1.067 1.00 30.84 271 LEU A CA 1
ATOM 2046 C C . LEU A 1 271 ? 59.149 -21.876 2.304 1.00 32.34 271 LEU A C 1
ATOM 2047 O O . LEU A 1 271 ? 58.570 -20.788 2.297 1.00 30.41 271 LEU A O 1
ATOM 2052 N N . HIS A 1 272 ? 59.816 -22.333 3.364 1.00 29.93 272 HIS A N 1
ATOM 2053 C CA . HIS A 1 272 ? 59.978 -21.509 4.556 1.00 27.44 272 HIS A CA 1
ATOM 2054 C C . HIS A 1 272 ? 60.617 -20.167 4.198 1.00 31.59 272 HIS A C 1
ATOM 2055 O O . HIS A 1 272 ? 60.138 -19.103 4.597 1.00 28.97 272 HIS A O 1
ATOM 2062 N N . THR A 1 273 ? 61.707 -20.233 3.444 1.00 30.63 273 THR A N 1
ATOM 2063 C CA . THR A 1 273 ? 62.429 -19.030 3.051 1.00 32.76 273 THR A CA 1
ATOM 2064 C C . THR A 1 273 ? 61.614 -18.154 2.109 1.00 29.56 273 THR A C 1
ATOM 2065 O O . THR A 1 273 ? 61.588 -16.942 2.267 1.00 28.88 273 THR A O 1
ATOM 2069 N N . MET A 1 274 ? 60.954 -18.759 1.124 1.00 29.01 274 MET A N 1
ATOM 2070 C CA . MET A 1 274 ? 60.235 -17.963 0.136 1.00 27.13 274 MET A CA 1
ATOM 2071 C C . MET A 1 274 ? 59.018 -17.274 0.743 1.00 26.99 274 MET A C 1
ATOM 2072 O O . MET A 1 274 ? 58.703 -16.133 0.418 1.00 26.73 274 MET A O 1
ATOM 2077 N N . LEU A 1 275 ? 58.334 -17.959 1.643 1.00 28.03 275 LEU A N 1
ATOM 2078 C CA . LEU A 1 275 ? 57.221 -17.320 2.317 1.00 25.78 275 LEU A CA 1
ATOM 2079 C C . LEU A 1 275 ? 57.662 -16.133 3.180 1.00 28.44 275 LEU A C 1
ATOM 2080 O O . LEU A 1 275 ? 57.035 -15.073 3.140 1.00 27.52 275 LEU A O 1
ATOM 2085 N N . ASP A 1 276 ? 58.732 -16.314 3.950 1.00 27.11 276 ASP A N 1
ATOM 2086 C CA . ASP A 1 276 ? 59.310 -15.218 4.746 1.00 29.87 276 ASP A CA 1
ATOM 2087 C C . ASP A 1 276 ? 59.685 -14.039 3.863 1.00 27.61 276 ASP A C 1
ATOM 2088 O O . ASP A 1 276 ? 59.430 -12.882 4.201 1.00 27.45 276 ASP A O 1
ATOM 2093 N N . GLU A 1 277 ? 60.296 -14.336 2.725 1.00 24.63 277 GLU A N 1
ATOM 2094 C CA . GLU A 1 277 ? 60.780 -13.280 1.837 1.00 30.19 277 GLU A CA 1
ATOM 2095 C C . GLU A 1 277 ? 59.670 -12.576 1.065 1.00 30.27 277 GLU A C 1
ATOM 2096 O O . GLU A 1 277 ? 59.719 -11.351 0.874 1.00 27.05 277 GLU A O 1
ATOM 2102 N N . ARG A 1 278 ? 58.685 -13.339 0.597 1.00 26.21 278 ARG A N 1
ATOM 2103 C CA . ARG A 1 278 ? 57.507 -12.708 0.003 1.00 26.09 278 ARG A CA 1
ATOM 2104 C C . ARG A 1 278 ? 56.772 -11.845 1.033 1.00 27.44 278 ARG A C 1
ATOM 2105 O O . ARG A 1 278 ? 56.317 -10.740 0.724 1.00 29.92 278 ARG A O 1
ATOM 2113 N N . LYS A 1 279 ? 56.651 -12.345 2.254 1.00 26.26 279 LYS A N 1
ATOM 2114 C CA . LYS A 1 279 ? 56.037 -11.568 3.331 1.00 24.64 279 LYS A CA 1
ATOM 2115 C C . LYS A 1 279 ? 56.828 -10.271 3.607 1.00 28.46 279 LYS A C 1
ATOM 2116 O O . LYS A 1 279 ? 56.274 -9.177 3.605 1.00 27.13 279 LYS A O 1
ATOM 2122 N N . SER A 1 280 ? 58.129 -10.382 3.847 1.00 27.89 280 SER A N 1
ATOM 2123 C CA . SER A 1 280 ? 58.874 -9.168 4.193 1.00 28.63 280 SER A CA 1
ATOM 2124 C C . SER A 1 280 ? 59.082 -8.231 2.999 1.00 29.72 280 SER A C 1
ATOM 2125 O O . SER A 1 280 ? 58.930 -7.016 3.121 1.00 28.85 280 SER A O 1
ATOM 2128 N N . LYS A 1 281 ? 59.419 -8.784 1.839 1.00 26.28 281 LYS A N 1
ATOM 2129 C CA . LYS A 1 281 ? 59.776 -7.937 0.701 1.00 27.54 281 LYS A CA 1
ATOM 2130 C C . LYS A 1 281 ? 58.611 -7.330 -0.083 1.00 29.07 281 LYS A C 1
ATOM 2131 O O . LYS A 1 281 ? 58.758 -6.267 -0.699 1.00 28.54 281 LYS A O 1
ATOM 2137 N N . ILE A 1 282 ? 57.469 -8.013 -0.092 1.00 26.24 282 ILE A N 1
ATOM 2138 C CA . ILE A 1 282 ? 56.307 -7.515 -0.810 1.00 25.78 282 ILE A CA 1
ATOM 2139 C C . ILE A 1 282 ? 55.206 -7.051 0.127 1.00 27.93 282 ILE A C 1
ATOM 2140 O O . ILE A 1 282 ? 54.820 -5.878 0.128 1.00 26.82 282 ILE A O 1
ATOM 2145 N N . ILE A 1 283 ? 54.668 -7.990 0.900 1.00 27.17 283 ILE A N 1
ATOM 2146 C CA . ILE A 1 283 ? 53.482 -7.700 1.710 1.00 26.24 283 ILE A CA 1
ATOM 2147 C C . ILE A 1 283 ? 53.764 -6.599 2.745 1.00 28.35 283 ILE A C 1
ATOM 2148 O O . ILE A 1 283 ? 53.012 -5.625 2.839 1.00 28.77 283 ILE A O 1
ATOM 2153 N N . ASP A 1 284 ? 54.839 -6.761 3.518 1.00 27.84 284 ASP A N 1
ATOM 2154 C CA . ASP A 1 284 ? 55.133 -5.814 4.601 1.00 30.20 284 ASP A CA 1
ATOM 2155 C C . ASP A 1 284 ? 55.372 -4.420 4.045 1.00 29.81 284 ASP A C 1
ATOM 2156 O O . ASP A 1 284 ? 54.871 -3.429 4.574 1.00 30.87 284 ASP A O 1
ATOM 2161 N N . VAL A 1 285 ? 56.173 -4.348 2.990 1.00 32.79 285 VAL A N 1
ATOM 2162 C CA . VAL A 1 285 ? 56.461 -3.077 2.342 1.00 29.76 285 VAL A CA 1
ATOM 2163 C C . VAL A 1 285 ? 55.173 -2.418 1.871 1.00 32.35 285 VAL A C 1
ATOM 2164 O O . VAL A 1 285 ? 54.939 -1.239 2.176 1.00 33.27 285 VAL A O 1
ATOM 2168 N N . ALA A 1 286 ? 54.330 -3.157 1.151 1.00 31.17 286 ALA A N 1
ATOM 2169 C CA . ALA A 1 286 ? 53.063 -2.588 0.673 1.00 31.20 286 ALA A CA 1
ATOM 2170 C C . ALA A 1 286 ? 52.142 -2.189 1.822 1.00 29.16 286 ALA A C 1
ATOM 2171 O O . ALA A 1 286 ? 51.390 -1.215 1.732 1.00 30.84 286 ALA A O 1
ATOM 2173 N N . HIS A 1 287 ? 52.171 -2.968 2.890 1.00 30.07 287 HIS A N 1
ATOM 2174 C CA . HIS A 1 287 ? 51.239 -2.729 3.988 1.00 32.12 287 HIS A CA 1
ATOM 2175 C C . HIS A 1 287 ? 51.624 -1.467 4.777 1.00 32.64 287 HIS A C 1
ATOM 2176 O O . HIS A 1 287 ? 50.757 -0.712 5.199 1.00 34.09 287 HIS A O 1
ATOM 2183 N N . THR A 1 288 ? 52.925 -1.249 4.971 1.00 32.82 288 THR A N 1
ATOM 2184 C CA . THR A 1 288 ? 53.409 -0.028 5.603 1.00 32.65 288 THR A CA 1
ATOM 2185 C C . THR A 1 288 ? 52.864 1.167 4.846 1.00 33.59 288 THR A C 1
ATOM 2186 O O . THR A 1 288 ? 52.379 2.126 5.446 1.00 35.99 288 THR A O 1
ATOM 2190 N N . ARG A 1 289 ? 52.949 1.122 3.522 1.00 31.41 289 ARG A N 1
ATOM 2191 C CA . ARG A 1 289 ? 52.444 2.233 2.728 1.00 35.96 289 ARG A CA 1
ATOM 2192 C C . ARG A 1 289 ? 50.931 2.354 2.883 1.00 39.25 289 ARG A C 1
ATOM 2193 O O . ARG A 1 289 ? 50.400 3.464 3.066 1.00 33.62 289 ARG A O 1
ATOM 2201 N N . ALA A 1 290 ? 50.228 1.221 2.821 1.00 33.48 290 ALA A N 1
ATOM 2202 C CA . ALA A 1 290 ? 48.775 1.264 2.997 1.00 36.55 290 ALA A CA 1
ATOM 2203 C C . ALA A 1 290 ? 48.398 1.934 4.325 1.00 34.67 290 ALA A C 1
ATOM 2204 O O . ALA A 1 290 ? 47.516 2.790 4.367 1.00 39.73 290 ALA A O 1
ATOM 2206 N N . ILE A 1 291 ? 49.055 1.521 5.404 1.00 35.88 291 ILE A N 1
ATOM 2207 C CA . ILE A 1 291 ? 48.879 2.144 6.714 1.00 38.66 291 ILE A CA 1
ATOM 2208 C C . ILE A 1 291 ? 49.097 3.668 6.659 1.00 45.71 291 ILE A C 1
ATOM 2209 O O . ILE A 1 291 ? 48.316 4.429 7.220 1.00 42.88 291 ILE A O 1
ATOM 2214 N N . GLU A 1 292 ? 50.150 4.107 5.977 1.00 42.02 292 GLU A N 1
ATOM 2215 C CA . GLU A 1 292 ? 50.466 5.535 5.900 1.00 43.72 292 GLU A CA 1
ATOM 2216 C C . GLU A 1 292 ? 49.441 6.314 5.091 1.00 52.10 292 GLU A C 1
ATOM 2217 O O . GLU A 1 292 ? 49.165 7.481 5.377 1.00 51.17 292 GLU A O 1
ATOM 2223 N N . LEU A 1 293 ? 48.880 5.672 4.074 1.00 45.25 293 LEU A N 1
ATOM 2224 C CA . LEU A 1 293 ? 47.904 6.333 3.226 1.00 51.33 293 LEU A CA 1
ATOM 2225 C C . LEU A 1 293 ? 46.546 6.402 3.917 1.00 55.53 293 LEU A C 1
ATOM 2226 O O . LEU A 1 293 ? 45.803 7.370 3.748 1.00 61.64 293 LEU A O 1
ATOM 2231 N N . SER A 1 294 ? 46.235 5.373 4.701 1.00 55.08 294 SER A N 1
ATOM 2232 C CA . SER A 1 294 ? 44.953 5.286 5.390 1.00 60.96 294 SER A CA 1
ATOM 2233 C C . SER A 1 294 ? 44.850 6.375 6.456 1.00 65.60 294 SER A C 1
ATOM 2234 O O . SER A 1 294 ? 43.753 6.816 6.802 1.00 67.42 294 SER A O 1
ATOM 2237 N N . LEU A 1 295 ? 46.002 6.805 6.966 1.00 64.04 295 LEU A N 1
ATOM 2238 C CA . LEU A 1 295 ? 46.063 7.858 7.978 1.00 66.37 295 LEU A CA 1
ATOM 2239 C C . LEU A 1 295 ? 46.098 9.250 7.342 1.00 69.43 295 LEU A C 1
ATOM 2240 O O . LEU A 1 295 ? 46.532 9.427 6.199 1.00 67.75 295 LEU A O 1
ATOM 2245 N N . PRO B 1 2 ? 40.569 -46.330 3.011 1.00 72.63 2 PRO B N 1
ATOM 2246 C CA . PRO B 1 2 ? 41.307 -45.136 3.444 1.00 67.93 2 PRO B CA 1
ATOM 2247 C C . PRO B 1 2 ? 41.085 -44.827 4.926 1.00 74.13 2 PRO B C 1
ATOM 2248 O O . PRO B 1 2 ? 40.459 -43.815 5.252 1.00 74.78 2 PRO B O 1
ATOM 2252 N N . THR B 1 3 ? 41.592 -45.688 5.806 1.00 75.34 3 THR B N 1
ATOM 2253 C CA . THR B 1 3 ? 41.428 -45.497 7.248 1.00 75.99 3 THR B CA 1
ATOM 2254 C C . THR B 1 3 ? 42.484 -44.537 7.798 1.00 75.95 3 THR B C 1
ATOM 2255 O O . THR B 1 3 ? 43.581 -44.425 7.244 1.00 77.24 3 THR B O 1
ATOM 2259 N N . ILE B 1 4 ? 42.155 -43.842 8.883 1.00 70.37 4 ILE B N 1
ATOM 2260 C CA . ILE B 1 4 ? 43.091 -42.890 9.469 1.00 69.18 4 ILE B CA 1
ATOM 2261 C C . ILE B 1 4 ? 43.513 -43.282 10.880 1.00 68.82 4 ILE B C 1
ATOM 2262 O O . ILE B 1 4 ? 42.689 -43.359 11.790 1.00 66.70 4 ILE B O 1
ATOM 2267 N N . ASP B 1 5 ? 44.805 -43.531 11.054 1.00 67.77 5 ASP B N 1
ATOM 2268 C CA . ASP B 1 5 ? 45.360 -43.763 12.378 1.00 68.77 5 ASP B CA 1
ATOM 2269 C C . ASP B 1 5 ? 45.754 -42.438 13.022 1.00 68.04 5 ASP B C 1
ATOM 2270 O O . ASP B 1 5 ? 46.663 -41.756 12.552 1.00 71.78 5 ASP B O 1
ATOM 2275 N N . PHE B 1 6 ? 45.072 -42.079 14.102 1.00 64.95 6 PHE B N 1
ATOM 2276 C CA . PHE B 1 6 ? 45.332 -40.809 14.768 1.00 68.27 6 PHE B CA 1
ATOM 2277 C C . PHE B 1 6 ? 46.379 -40.939 15.869 1.00 70.99 6 PHE B C 1
ATOM 2278 O O . PHE B 1 6 ? 46.817 -39.936 16.441 1.00 69.52 6 PHE B O 1
ATOM 2286 N N . THR B 1 7 ? 46.772 -42.176 16.159 1.00 68.84 7 THR B N 1
ATOM 2287 C CA . THR B 1 7 ? 47.694 -42.456 17.251 1.00 74.35 7 THR B CA 1
ATOM 2288 C C . THR B 1 7 ? 48.884 -41.495 17.264 1.00 76.19 7 THR B C 1
ATOM 2289 O O . THR B 1 7 ? 49.332 -41.062 18.328 1.00 75.08 7 THR B O 1
ATOM 2293 N N . PHE B 1 8 ? 49.381 -41.147 16.081 1.00 74.10 8 PHE B N 1
ATOM 2294 C CA . PHE B 1 8 ? 50.628 -40.396 15.981 1.00 77.92 8 PHE B CA 1
ATOM 2295 C C . PHE B 1 8 ? 50.442 -38.884 15.889 1.00 76.74 8 PHE B C 1
ATOM 2296 O O . PHE B 1 8 ? 51.407 -38.129 16.003 1.00 76.40 8 PHE B O 1
ATOM 2304 N N . CYS B 1 9 ? 49.205 -38.441 15.693 1.00 75.64 9 CYS B N 1
ATOM 2305 C CA . CYS B 1 9 ? 48.925 -37.013 15.573 1.00 71.49 9 CYS B CA 1
ATOM 2306 C C . CYS B 1 9 ? 49.370 -36.217 16.795 1.00 68.64 9 CYS B C 1
ATOM 2307 O O . CYS B 1 9 ? 49.361 -36.722 17.920 1.00 68.85 9 CYS B O 1
ATOM 2310 N N . GLU B 1 10 ? 49.751 -34.965 16.556 1.00 68.80 10 GLU B N 1
ATOM 2311 C CA . GLU B 1 10 ? 50.219 -34.075 17.612 1.00 69.67 10 GLU B CA 1
ATOM 2312 C C . GLU B 1 10 ? 49.075 -33.637 18.515 1.00 70.02 10 GLU B C 1
ATOM 2313 O O . GLU B 1 10 ? 48.105 -33.035 18.053 1.00 65.92 10 GLU B O 1
ATOM 2319 N N . ILE B 1 11 ? 49.198 -33.935 19.804 1.00 69.47 11 ILE B N 1
ATOM 2320 C CA . ILE B 1 11 ? 48.160 -33.605 20.776 1.00 70.86 11 ILE B CA 1
ATOM 2321 C C . ILE B 1 11 ? 48.160 -32.110 21.115 1.00 72.95 11 ILE B C 1
ATOM 2322 O O . ILE B 1 11 ? 49.221 -31.498 21.259 1.00 76.99 11 ILE B O 1
ATOM 2327 N N . ASN B 1 12 ? 46.970 -31.523 21.226 1.00 69.48 12 ASN B N 1
ATOM 2328 C CA . ASN B 1 12 ? 46.835 -30.117 21.597 1.00 72.45 12 ASN B CA 1
ATOM 2329 C C . ASN B 1 12 ? 46.752 -29.915 23.107 1.00 79.46 12 ASN B C 1
ATOM 2330 O O . ASN B 1 12 ? 45.855 -30.459 23.763 1.00 79.79 12 ASN B O 1
ATOM 2335 N N . PRO B 1 13 ? 47.685 -29.121 23.662 1.00 81.06 13 PRO B N 1
ATOM 2336 C CA . PRO B 1 13 ? 47.720 -28.782 25.091 1.00 83.67 13 PRO B CA 1
ATOM 2337 C C . PRO B 1 13 ? 46.369 -28.273 25.593 1.00 85.51 13 PRO B C 1
ATOM 2338 O O . PRO B 1 13 ? 46.277 -27.782 26.720 1.00 85.81 13 PRO B O 1
ATOM 2342 N N . ASN B 1 23 ? 35.162 -39.988 26.920 1.00 75.30 23 ASN B N 1
ATOM 2343 C CA . ASN B 1 23 ? 36.566 -39.591 26.936 1.00 75.66 23 ASN B CA 1
ATOM 2344 C C . ASN B 1 23 ? 36.988 -38.942 25.618 1.00 73.79 23 ASN B C 1
ATOM 2345 O O . ASN B 1 23 ? 36.632 -39.417 24.535 1.00 68.82 23 ASN B O 1
ATOM 2350 N N . LYS B 1 24 ? 37.756 -37.858 25.718 1.00 75.11 24 LYS B N 1
ATOM 2351 C CA . LYS B 1 24 ? 38.165 -37.090 24.544 1.00 70.68 24 LYS B CA 1
ATOM 2352 C C . LYS B 1 24 ? 39.611 -36.566 24.617 1.00 69.44 24 LYS B C 1
ATOM 2353 O O . LYS B 1 24 ? 40.101 -36.198 25.688 1.00 71.27 24 LYS B O 1
ATOM 2359 N N . ILE B 1 25 ? 40.288 -36.547 23.471 1.00 65.85 25 ILE B N 1
ATOM 2360 C CA . ILE B 1 25 ? 41.623 -35.956 23.368 1.00 62.45 25 ILE B CA 1
ATOM 2361 C C . ILE B 1 25 ? 41.692 -34.996 22.178 1.00 63.62 25 ILE B C 1
ATOM 2362 O O . ILE B 1 25 ? 41.122 -35.261 21.115 1.00 57.30 25 ILE B O 1
ATOM 2367 N N . SER B 1 26 ? 42.366 -33.867 22.373 1.00 59.36 26 SER B N 1
ATOM 2368 C CA . SER B 1 26 ? 42.434 -32.834 21.348 1.00 63.06 26 SER B CA 1
ATOM 2369 C C . SER B 1 26 ? 43.737 -32.982 20.576 1.00 64.18 26 SER B C 1
ATOM 2370 O O . SER B 1 26 ? 44.809 -33.022 21.174 1.00 62.58 26 SER B O 1
ATOM 2373 N N . LEU B 1 27 ? 43.647 -33.086 19.252 1.00 57.92 27 LEU B N 1
ATOM 2374 C CA . LEU B 1 27 ? 44.850 -33.225 18.431 1.00 61.47 27 LEU B CA 1
ATOM 2375 C C . LEU B 1 27 ? 44.775 -32.511 17.077 1.00 58.97 27 LEU B C 1
ATOM 2376 O O . LEU B 1 27 ? 43.695 -32.133 16.608 1.00 54.66 27 LEU B O 1
ATOM 2381 N N . PHE B 1 28 ? 45.935 -32.320 16.459 1.00 55.51 28 PHE B N 1
ATOM 2382 C CA . PHE B 1 28 ? 45.991 -31.710 15.140 1.00 55.45 28 PHE B CA 1
ATOM 2383 C C . PHE B 1 28 ? 46.005 -32.775 14.061 1.00 53.15 28 PHE B C 1
ATOM 2384 O O . PHE B 1 28 ? 46.749 -33.745 14.140 1.00 52.72 28 PHE B O 1
ATOM 2392 N N . TYR B 1 29 ? 45.161 -32.588 13.058 1.00 46.05 29 TYR B N 1
ATOM 2393 C CA . TYR B 1 29 ? 45.158 -33.448 11.889 1.00 49.14 29 TYR B CA 1
ATOM 2394 C C . TYR B 1 29 ? 44.888 -32.605 10.650 1.00 44.57 29 TYR B C 1
ATOM 2395 O O . TYR B 1 29 ? 43.969 -31.790 10.634 1.00 42.97 29 TYR B O 1
ATOM 2404 N N . ASN B 1 30 ? 45.700 -32.791 9.618 1.00 45.42 30 ASN B N 1
ATOM 2405 C CA . ASN B 1 30 ? 45.583 -31.969 8.423 1.00 44.16 30 ASN B CA 1
ATOM 2406 C C . ASN B 1 30 ? 45.619 -30.485 8.768 1.00 43.18 30 ASN B C 1
ATOM 2407 O O . ASN B 1 30 ? 44.862 -29.691 8.207 1.00 39.82 30 ASN B O 1
ATOM 2412 N N . ASN B 1 31 ? 46.476 -30.119 9.720 1.00 40.93 31 ASN B N 1
ATOM 2413 C CA . ASN B 1 31 ? 46.657 -28.712 10.079 1.00 45.27 31 ASN B CA 1
ATOM 2414 C C . ASN B 1 31 ? 45.514 -28.105 10.869 1.00 46.04 31 ASN B C 1
ATOM 2415 O O . ASN B 1 31 ? 45.489 -26.893 11.090 1.00 44.01 31 ASN B O 1
ATOM 2420 N N . GLU B 1 32 ? 44.559 -28.931 11.281 1.00 41.69 32 GLU B N 1
ATOM 2421 C CA . GLU B 1 32 ? 43.420 -28.409 12.026 1.00 45.60 32 GLU B CA 1
ATOM 2422 C C . GLU B 1 32 ? 43.131 -29.229 13.282 1.00 46.58 32 GLU B C 1
ATOM 2423 O O . GLU B 1 32 ? 43.517 -30.393 13.381 1.00 46.08 32 GLU B O 1
ATOM 2429 N N . LEU B 1 33 ? 42.472 -28.598 14.246 1.00 43.65 33 LEU B N 1
ATOM 2430 C CA . LEU B 1 33 ? 42.208 -29.214 15.541 1.00 47.61 33 LEU B CA 1
ATOM 2431 C C . LEU B 1 33 ? 40.977 -30.107 15.455 1.00 48.15 33 LEU B C 1
ATOM 2432 O O . LEU B 1 33 ? 39.936 -29.668 14.975 1.00 43.69 33 LEU B O 1
ATOM 2437 N N . TYR B 1 34 ? 41.115 -31.354 15.900 1.00 44.84 34 TYR B N 1
ATOM 2438 C CA . TYR B 1 34 ? 39.990 -32.274 16.020 1.00 47.43 34 TYR B CA 1
ATOM 2439 C C . TYR B 1 34 ? 39.889 -32.762 17.454 1.00 51.04 34 TYR B C 1
ATOM 2440 O O . TYR B 1 34 ? 40.901 -33.072 18.081 1.00 50.10 34 TYR B O 1
ATOM 2449 N N . MET B 1 35 ? 38.665 -32.821 17.967 1.00 47.71 35 MET B N 1
ATOM 2450 C CA . MET B 1 35 ? 38.386 -33.491 19.230 1.00 50.36 35 MET B CA 1
ATOM 2451 C C . MET B 1 35 ? 38.148 -34.963 18.921 1.00 48.46 35 MET B C 1
ATOM 2452 O O . MET B 1 35 ? 37.284 -35.293 18.108 1.00 48.06 35 MET B O 1
ATOM 2457 N N . VAL B 1 36 ? 38.910 -35.848 19.553 1.00 48.33 36 VAL B N 1
ATOM 2458 C CA . VAL B 1 36 ? 38.750 -37.281 19.324 1.00 49.68 36 VAL B CA 1
ATOM 2459 C C . VAL B 1 36 ? 37.976 -37.933 20.466 1.00 55.06 36 VAL B C 1
ATOM 2460 O O . VAL B 1 36 ? 38.304 -37.745 21.635 1.00 56.92 36 VAL B O 1
ATOM 2464 N N . LYS B 1 37 ? 36.941 -38.689 20.114 1.00 51.57 37 LYS B N 1
ATOM 2465 C CA . LYS B 1 37 ? 36.069 -39.314 21.100 1.00 54.96 37 LYS B CA 1
ATOM 2466 C C . LYS B 1 37 ? 36.258 -40.833 21.129 1.00 56.77 37 LYS B C 1
ATOM 2467 O O . LYS B 1 37 ? 36.209 -41.493 20.090 1.00 53.42 37 LYS B O 1
ATOM 2473 N N . PHE B 1 38 ? 36.465 -41.381 22.326 1.00 60.86 38 PHE B N 1
ATOM 2474 C CA . PHE B 1 38 ? 36.653 -42.822 22.503 1.00 62.42 38 PHE B CA 1
ATOM 2475 C C . PHE B 1 38 ? 35.367 -43.507 22.963 1.00 64.28 38 PHE B C 1
ATOM 2476 O O . PHE B 1 38 ? 34.542 -42.893 23.641 1.00 61.90 38 PHE B O 1
ATOM 2484 N N . PRO B 1 39 ? 35.198 -44.790 22.601 1.00 64.37 39 PRO B N 1
ATOM 2485 C CA . PRO B 1 39 ? 34.033 -45.568 23.034 1.00 65.02 39 PRO B CA 1
ATOM 2486 C C . PRO B 1 39 ? 34.030 -45.725 24.547 1.00 68.84 39 PRO B C 1
ATOM 2487 O O . PRO B 1 39 ? 35.094 -45.677 25.160 1.00 71.06 39 PRO B O 1
ATOM 2491 N N . PRO B 1 40 ? 32.844 -45.905 25.149 1.00 74.74 40 PRO B N 1
ATOM 2492 C CA . PRO B 1 40 ? 32.744 -46.093 26.602 1.00 77.51 40 PRO B CA 1
ATOM 2493 C C . PRO B 1 40 ? 33.434 -47.377 27.071 1.00 78.00 40 PRO B C 1
ATOM 2494 O O . PRO B 1 40 ? 33.991 -48.112 26.249 1.00 76.50 40 PRO B O 1
ATOM 2498 N N . THR B 1 51 ? 28.226 -47.853 23.497 1.00 60.83 51 THR B N 1
ATOM 2499 C CA . THR B 1 51 ? 29.083 -48.906 22.959 1.00 65.76 51 THR B CA 1
ATOM 2500 C C . THR B 1 51 ? 29.452 -48.601 21.507 1.00 62.34 51 THR B C 1
ATOM 2501 O O . THR B 1 51 ? 30.624 -48.651 21.118 1.00 54.90 51 THR B O 1
ATOM 2505 N N . ASN B 1 52 ? 28.435 -48.290 20.709 1.00 60.50 52 ASN B N 1
ATOM 2506 C CA . ASN B 1 52 ? 28.646 -47.902 19.321 1.00 59.09 52 ASN B CA 1
ATOM 2507 C C . ASN B 1 52 ? 28.444 -46.394 19.175 1.00 53.82 52 ASN B C 1
ATOM 2508 O O . ASN B 1 52 ? 28.028 -45.904 18.120 1.00 50.02 52 ASN B O 1
ATOM 2513 N N . GLY B 1 53 ? 28.742 -45.671 20.254 1.00 52.42 53 GLY B N 1
ATOM 2514 C CA . GLY B 1 53 ? 28.607 -44.226 20.296 1.00 49.82 53 GLY B CA 1
ATOM 2515 C C . GLY B 1 53 ? 29.439 -43.526 19.233 1.00 50.89 53 GLY B C 1
ATOM 2516 O O . GLY B 1 53 ? 29.018 -42.516 18.657 1.00 47.47 53 GLY B O 1
ATOM 2517 N N . CYS B 1 54 ? 30.626 -44.060 18.966 1.00 49.87 54 CYS B N 1
ATOM 2518 C CA . CYS B 1 54 ? 31.488 -43.480 17.944 1.00 48.25 54 CYS B CA 1
ATOM 2519 C C . CYS B 1 54 ? 30.854 -43.640 16.565 1.00 47.61 54 CYS B C 1
ATOM 2520 O O . CYS B 1 54 ? 30.833 -42.700 15.770 1.00 44.91 54 CYS B O 1
ATOM 2523 N N . PHE B 1 55 ? 30.314 -44.824 16.297 1.00 45.03 55 PHE B N 1
ATOM 2524 C CA . PHE B 1 55 ? 29.626 -45.070 15.041 1.00 46.00 55 PHE B CA 1
ATOM 2525 C C . PHE B 1 55 ? 28.398 -44.182 14.928 1.00 45.17 55 PHE B C 1
ATOM 2526 O O . PHE B 1 55 ? 28.115 -43.630 13.867 1.00 43.19 55 PHE B O 1
ATOM 2534 N N . SER B 1 56 ? 27.663 -44.051 16.029 1.00 43.30 56 SER B N 1
ATOM 2535 C CA . SER B 1 56 ? 26.440 -43.257 16.021 1.00 46.06 56 SER B CA 1
ATOM 2536 C C . SER B 1 56 ? 26.754 -41.825 15.641 1.00 43.16 56 SER B C 1
ATOM 2537 O O . SER B 1 56 ? 26.124 -41.256 14.743 1.00 39.61 56 SER B O 1
ATOM 2540 N N . GLU B 1 57 ? 27.737 -41.252 16.326 1.00 39.16 57 GLU B N 1
ATOM 2541 C CA . GLU B 1 57 ? 28.129 -39.874 16.081 1.00 41.89 57 GLU B CA 1
ATOM 2542 C C . GLU B 1 57 ? 28.491 -39.669 14.612 1.00 39.57 57 GLU B C 1
ATOM 2543 O O . GLU B 1 57 ? 27.993 -38.750 13.959 1.00 39.27 57 GLU B O 1
ATOM 2549 N N . TYR B 1 58 ? 29.361 -40.539 14.103 1.00 42.33 58 TYR B N 1
ATOM 2550 C CA . TYR B 1 58 ? 29.818 -40.470 12.715 1.00 40.07 58 TYR B CA 1
ATOM 2551 C C . TYR B 1 58 ? 28.670 -40.613 11.722 1.00 38.97 58 TYR B C 1
ATOM 2552 O O . TYR B 1 58 ? 28.398 -39.711 10.922 1.00 37.58 58 TYR B O 1
ATOM 2561 N N . VAL B 1 59 ? 28.002 -41.758 11.763 1.00 35.12 59 VAL B N 1
ATOM 2562 C CA . VAL B 1 59 ? 26.903 -42.008 10.832 1.00 37.51 59 VAL B CA 1
ATOM 2563 C C . VAL B 1 59 ? 25.814 -40.934 10.917 1.00 36.14 59 VAL B C 1
ATOM 2564 O O . VAL B 1 59 ? 25.373 -40.398 9.894 1.00 36.34 59 VAL B O 1
ATOM 2568 N N . ALA B 1 60 ? 25.391 -40.592 12.127 1.00 35.71 60 ALA B N 1
ATOM 2569 C CA . ALA B 1 60 ? 24.360 -39.565 12.270 1.00 36.25 60 ALA B CA 1
ATOM 2570 C C . ALA B 1 60 ? 24.807 -38.243 11.653 1.00 37.88 60 ALA B C 1
ATOM 2571 O O . ALA B 1 60 ? 24.042 -37.591 10.959 1.00 32.81 60 ALA B O 1
ATOM 2573 N N . CYS B 1 61 ? 26.049 -37.837 11.905 1.00 35.10 61 CYS B N 1
ATOM 2574 C CA . CYS B 1 61 ? 26.486 -36.548 11.386 1.00 36.04 61 CYS B CA 1
ATOM 2575 C C . CYS B 1 61 ? 26.526 -36.568 9.865 1.00 31.56 61 CYS B C 1
ATOM 2576 O O . CYS B 1 61 ? 26.141 -35.615 9.215 1.00 31.54 61 CYS B O 1
ATOM 2579 N N . HIS B 1 62 ? 26.991 -37.665 9.297 1.00 32.71 62 HIS B N 1
ATOM 2580 C CA . HIS B 1 62 ? 26.969 -37.782 7.844 1.00 39.01 62 HIS B CA 1
ATOM 2581 C C . HIS B 1 62 ? 25.550 -37.778 7.259 1.00 34.83 62 HIS B C 1
ATOM 2582 O O . HIS B 1 62 ? 25.295 -37.179 6.202 1.00 34.97 62 HIS B O 1
ATOM 2589 N N . ILE B 1 63 ? 24.609 -38.392 7.964 1.00 34.60 63 ILE B N 1
ATOM 2590 C CA . ILE B 1 63 ? 23.208 -38.293 7.535 1.00 30.93 63 ILE B CA 1
ATOM 2591 C C . ILE B 1 63 ? 22.716 -36.858 7.603 1.00 33.60 63 ILE B C 1
ATOM 2592 O O . ILE B 1 63 ? 22.035 -36.373 6.698 1.00 31.70 63 ILE B O 1
ATOM 2597 N N . VAL B 1 64 ? 23.042 -36.165 8.688 1.00 32.60 64 VAL B N 1
ATOM 2598 C CA . VAL B 1 64 ? 22.641 -34.767 8.811 1.00 31.32 64 VAL B CA 1
ATOM 2599 C C . VAL B 1 64 ? 23.195 -33.944 7.641 1.00 34.19 64 VAL B C 1
ATOM 2600 O O . VAL B 1 64 ? 22.514 -33.083 7.087 1.00 38.36 64 VAL B O 1
ATOM 2604 N N . ASN B 1 65 ? 24.446 -34.209 7.279 1.00 35.65 65 ASN B N 1
ATOM 2605 C CA . ASN B 1 65 ? 25.047 -33.563 6.108 1.00 39.10 65 ASN B CA 1
ATOM 2606 C C . ASN B 1 65 ? 24.196 -33.817 4.859 1.00 38.59 65 ASN B C 1
ATOM 2607 O O . ASN B 1 65 ? 23.887 -32.891 4.096 1.00 40.72 65 ASN B O 1
ATOM 2612 N N . SER B 1 66 ? 23.800 -35.076 4.671 1.00 37.51 66 SER B N 1
ATOM 2613 C CA . SER B 1 66 ? 22.989 -35.468 3.510 1.00 40.51 66 SER B CA 1
ATOM 2614 C C . SER B 1 66 ? 21.628 -34.770 3.484 1.00 42.31 66 SER B C 1
ATOM 2615 O O . SER B 1 66 ? 20.983 -34.673 2.432 1.00 42.18 66 SER B O 1
ATOM 2618 N N . LEU B 1 67 ? 21.188 -34.292 4.644 1.00 37.68 67 LEU B N 1
ATOM 2619 C CA . LEU B 1 67 ? 19.947 -33.540 4.739 1.00 36.97 67 LEU B CA 1
ATOM 2620 C C . LEU B 1 67 ? 20.154 -32.083 4.346 1.00 38.96 67 LEU B C 1
ATOM 2621 O O . LEU B 1 67 ? 19.220 -31.293 4.370 1.00 40.57 67 LEU B O 1
ATOM 2626 N N . GLY B 1 68 ? 21.385 -31.712 4.017 1.00 42.51 68 GLY B N 1
ATOM 2627 C CA . GLY B 1 68 ? 21.674 -30.331 3.677 1.00 41.69 68 GLY B CA 1
ATOM 2628 C C . GLY B 1 68 ? 21.686 -29.395 4.878 1.00 45.84 68 GLY B C 1
ATOM 2629 O O . GLY B 1 68 ? 21.450 -28.191 4.734 1.00 50.24 68 GLY B O 1
ATOM 2630 N N . LEU B 1 69 ? 21.960 -29.934 6.066 1.00 38.95 69 LEU B N 1
ATOM 2631 C CA . LEU B 1 69 ? 22.083 -29.094 7.257 1.00 39.90 69 LEU B CA 1
ATOM 2632 C C . LEU B 1 69 ? 23.545 -28.969 7.657 1.00 37.30 69 LEU B C 1
ATOM 2633 O O . LEU B 1 69 ? 24.316 -29.924 7.532 1.00 36.59 69 LEU B O 1
ATOM 2638 N N . LYS B 1 70 ? 23.919 -27.784 8.130 1.00 38.17 70 LYS B N 1
ATOM 2639 C CA . LYS B 1 70 ? 25.286 -27.533 8.561 1.00 40.12 70 LYS B CA 1
ATOM 2640 C C . LYS B 1 70 ? 25.634 -28.402 9.773 1.00 36.03 70 LYS B C 1
ATOM 2641 O O . LYS B 1 70 ? 24.923 -28.416 10.775 1.00 37.28 70 LYS B O 1
ATOM 2647 N N . VAL B 1 71 ? 26.728 -29.134 9.675 1.00 36.85 71 VAL B N 1
ATOM 2648 C CA . VAL B 1 71 ? 27.085 -30.089 10.708 1.00 33.26 71 VAL B CA 1
ATOM 2649 C C . VAL B 1 71 ? 28.597 -30.112 10.843 1.00 40.65 71 VAL B C 1
ATOM 2650 O O . VAL B 1 71 ? 29.308 -29.749 9.903 1.00 37.79 71 VAL B O 1
ATOM 2654 N N . GLN B 1 72 ? 29.081 -30.521 12.013 1.00 36.19 72 GLN B N 1
ATOM 2655 C CA . GLN B 1 72 ? 30.502 -30.668 12.245 1.00 38.52 72 GLN B CA 1
ATOM 2656 C C . GLN B 1 72 ? 31.057 -31.763 11.358 1.00 40.16 72 GLN B C 1
ATOM 2657 O O . GLN B 1 72 ? 30.355 -32.718 11.004 1.00 35.42 72 GLN B O 1
ATOM 2663 N N . GLU B 1 73 ? 32.330 -31.624 11.011 1.00 35.33 73 GLU B N 1
ATOM 2664 C CA . GLU B 1 73 ? 33.017 -32.627 10.228 1.00 37.52 73 GLU B CA 1
ATOM 2665 C C . GLU B 1 73 ? 33.395 -33.810 11.106 1.00 37.04 73 GLU B C 1
ATOM 2666 O O . GLU B 1 73 ? 33.908 -33.642 12.212 1.00 37.94 73 GLU B O 1
ATOM 2672 N N . THR B 1 74 ? 33.149 -35.015 10.615 1.00 34.37 74 THR B N 1
ATOM 2673 C CA . THR B 1 74 ? 33.495 -36.202 11.390 1.00 37.74 74 THR B CA 1
ATOM 2674 C C . THR B 1 74 ? 34.284 -37.215 10.568 1.00 40.12 74 THR B C 1
ATOM 2675 O O . THR B 1 74 ? 34.093 -37.343 9.357 1.00 40.38 74 THR B O 1
ATOM 2679 N N . LEU B 1 75 ? 35.157 -37.943 11.247 1.00 35.72 75 LEU B N 1
ATOM 2680 C CA . LEU B 1 75 ? 35.954 -38.992 10.635 1.00 43.18 75 LEU B CA 1
ATOM 2681 C C . LEU B 1 75 ? 35.954 -40.177 11.566 1.00 41.47 75 LEU B C 1
ATOM 2682 O O . LEU B 1 75 ? 35.971 -40.009 12.781 1.00 42.46 75 LEU B O 1
ATOM 2687 N N . LEU B 1 76 ? 35.938 -41.376 10.995 1.00 40.49 76 LEU B N 1
ATOM 2688 C CA . LEU B 1 76 ? 36.113 -42.597 11.772 1.00 46.32 76 LEU B CA 1
ATOM 2689 C C . LEU B 1 76 ? 37.532 -43.132 11.575 1.00 49.91 76 LEU B C 1
ATOM 2690 O O . LEU B 1 76 ? 37.948 -43.397 10.450 1.00 53.44 76 LEU B O 1
ATOM 2695 N N . GLY B 1 77 ? 38.275 -43.280 12.666 1.00 49.21 77 GLY B N 1
ATOM 2696 C CA . GLY B 1 77 ? 39.627 -43.797 12.592 1.00 56.69 77 GLY B CA 1
ATOM 2697 C C . GLY B 1 77 ? 39.954 -44.656 13.796 1.00 56.44 77 GLY B C 1
ATOM 2698 O O . GLY B 1 77 ? 39.053 -45.142 14.480 1.00 53.13 77 GLY B O 1
ATOM 2699 N N . THR B 1 78 ? 41.228 -44.838 14.081 1.00 58.87 78 THR B N 1
ATOM 2700 C CA . THR B 1 78 ? 41.672 -45.607 15.238 1.00 59.91 78 THR B CA 1
ATOM 2701 C C . THR B 1 78 ? 42.642 -44.835 16.100 1.00 63.13 78 THR B C 1
ATOM 2702 O O . THR B 1 78 ? 43.424 -44.068 15.588 1.00 61.62 78 THR B O 1
ATOM 2706 N N . TYR B 1 79 ? 42.575 -45.045 17.402 1.00 64.63 79 TYR B N 1
ATOM 2707 C CA . TYR B 1 79 ? 43.552 -44.511 18.333 1.00 69.58 79 TYR B CA 1
ATOM 2708 C C . TYR B 1 79 ? 44.066 -45.609 19.268 1.00 72.58 79 TYR B C 1
ATOM 2709 O O . TYR B 1 79 ? 43.459 -46.008 20.228 1.00 68.53 79 TYR B O 1
ATOM 2718 N N . LYS B 1 80 ? 45.194 -46.117 18.851 1.00 75.65 80 LYS B N 1
ATOM 2719 C CA . LYS B 1 80 ? 46.029 -47.111 19.455 1.00 77.09 80 LYS B CA 1
ATOM 2720 C C . LYS B 1 80 ? 45.414 -48.488 19.403 1.00 79.08 80 LYS B C 1
ATOM 2721 O O . LYS B 1 80 ? 45.896 -49.328 18.677 1.00 87.95 80 LYS B O 1
ATOM 2727 N N . ASN B 1 81 ? 44.294 -48.746 20.038 1.00 76.35 81 ASN B N 1
ATOM 2728 C CA . ASN B 1 81 ? 43.612 -49.971 19.698 1.00 78.71 81 ASN B CA 1
ATOM 2729 C C . ASN B 1 81 ? 42.175 -49.879 19.301 1.00 76.26 81 ASN B C 1
ATOM 2730 O O . ASN B 1 81 ? 41.579 -50.837 18.857 1.00 75.89 81 ASN B O 1
ATOM 2735 N N . LYS B 1 82 ? 41.644 -48.691 19.441 1.00 72.84 82 LYS B N 1
ATOM 2736 C CA . LYS B 1 82 ? 40.228 -48.473 19.498 1.00 70.05 82 LYS B CA 1
ATOM 2737 C C . LYS B 1 82 ? 39.695 -47.610 18.393 1.00 65.35 82 LYS B C 1
ATOM 2738 O O . LYS B 1 82 ? 40.342 -46.680 17.982 1.00 59.05 82 LYS B O 1
ATOM 2744 N N . ILE B 1 83 ? 38.552 -47.993 17.853 1.00 65.53 83 ILE B N 1
ATOM 2745 C CA . ILE B 1 83 ? 37.895 -47.170 16.873 1.00 58.68 83 ILE B CA 1
ATOM 2746 C C . ILE B 1 83 ? 37.473 -45.870 17.541 1.00 56.82 83 ILE B C 1
ATOM 2747 O O . ILE B 1 83 ? 36.928 -45.888 18.607 1.00 54.78 83 ILE B O 1
ATOM 2752 N N . VAL B 1 84 ? 37.658 -44.750 16.881 1.00 50.78 84 VAL B N 1
ATOM 2753 C CA . VAL B 1 84 ? 37.287 -43.488 17.466 1.00 51.85 84 VAL B CA 1
ATOM 2754 C C . VAL B 1 84 ? 36.650 -42.624 16.430 1.00 48.21 84 VAL B C 1
ATOM 2755 O O . VAL B 1 84 ? 36.872 -42.833 15.271 1.00 47.24 84 VAL B O 1
ATOM 2759 N N . VAL B 1 85 ? 35.873 -41.645 16.863 1.00 42.03 85 VAL B N 1
ATOM 2760 C CA . VAL B 1 85 ? 35.363 -40.648 15.935 1.00 44.69 85 VAL B CA 1
ATOM 2761 C C . VAL B 1 85 ? 36.063 -39.315 16.215 1.00 45.02 85 VAL B C 1
ATOM 2762 O O . VAL B 1 85 ? 36.175 -38.883 17.364 1.00 43.97 85 VAL B O 1
ATOM 2766 N N . ALA B 1 86 ? 36.567 -38.687 15.162 1.00 41.76 86 ALA B N 1
ATOM 2767 C CA . ALA B 1 86 ? 37.249 -37.409 15.302 1.00 41.39 86 ALA B CA 1
ATOM 2768 C C . ALA B 1 86 ? 36.346 -36.311 14.795 1.00 40.39 86 ALA B C 1
ATOM 2769 O O . ALA B 1 86 ? 35.824 -36.393 13.688 1.00 44.30 86 ALA B O 1
ATOM 2771 N N . CYS B 1 87 ? 36.155 -35.286 15.614 1.00 40.41 87 CYS B N 1
ATOM 2772 C CA . CYS B 1 87 ? 35.238 -34.200 15.292 1.00 37.90 87 CYS B CA 1
ATOM 2773 C C . CYS B 1 87 ? 35.982 -32.872 15.109 1.00 43.16 87 CYS B C 1
ATOM 2774 O O . CYS B 1 87 ? 36.596 -32.364 16.040 1.00 42.01 87 CYS B O 1
ATOM 2777 N N . LYS B 1 88 ? 35.916 -32.306 13.909 1.00 43.27 88 LYS B N 1
ATOM 2778 C CA . LYS B 1 88 ? 36.678 -31.094 13.615 1.00 42.57 88 LYS B CA 1
ATOM 2779 C C . LYS B 1 88 ? 36.154 -29.921 14.420 1.00 46.00 88 LYS B C 1
ATOM 2780 O O . LYS B 1 88 ? 34.958 -29.627 14.401 1.00 41.01 88 LYS B O 1
ATOM 2786 N N . ASP B 1 89 ? 37.061 -29.262 15.139 1.00 43.53 89 ASP B N 1
ATOM 2787 C CA . ASP B 1 89 ? 36.738 -28.055 15.887 1.00 43.78 89 ASP B CA 1
A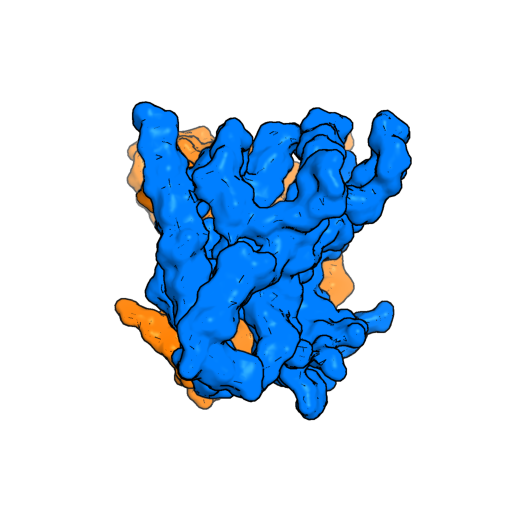TOM 2788 C C . ASP B 1 89 ? 36.301 -26.977 14.908 1.00 46.05 89 ASP B C 1
ATOM 2789 O O . ASP B 1 89 ? 36.982 -26.722 13.918 1.00 50.45 89 ASP B O 1
ATOM 2794 N N . PHE B 1 90 ? 35.163 -26.381 15.170 1.00 44.91 90 PHE B N 1
ATOM 2795 C CA . PHE B 1 90 ? 34.700 -25.328 14.328 1.00 53.56 90 PHE B CA 1
ATOM 2796 C C . PHE B 1 90 ? 34.884 -23.986 14.978 1.00 55.85 90 PHE B C 1
ATOM 2797 O O . PHE B 1 90 ? 34.631 -22.985 14.378 1.00 58.43 90 PHE B O 1
ATOM 2805 N N . THR B 1 91 ? 35.347 -24.010 16.206 1.00 55.93 91 THR B N 1
ATOM 2806 C CA . THR B 1 91 ? 35.477 -22.828 17.015 1.00 61.23 91 THR B CA 1
ATOM 2807 C C . THR B 1 91 ? 36.756 -22.197 16.658 1.00 64.06 91 THR B C 1
ATOM 2808 O O . THR B 1 91 ? 37.125 -21.225 17.228 1.00 67.87 91 THR B O 1
ATOM 2812 N N . THR B 1 92 ? 37.409 -22.660 15.617 1.00 63.12 92 THR B N 1
ATOM 2813 C CA . THR B 1 92 ? 38.778 -22.282 15.345 1.00 73.49 92 THR B CA 1
ATOM 2814 C C . THR B 1 92 ? 39.065 -20.835 14.988 1.00 73.65 92 THR B C 1
ATOM 2815 O O . THR B 1 92 ? 40.193 -20.392 14.957 1.00 69.88 92 THR B O 1
ATOM 2819 N N . HIS B 1 93 ? 38.032 -20.110 14.699 1.00 80.75 93 HIS B N 1
ATOM 2820 C CA . HIS B 1 93 ? 38.122 -18.816 14.121 1.00 78.94 93 HIS B CA 1
ATOM 2821 C C . HIS B 1 93 ? 38.305 -17.792 15.173 1.00 74.84 93 HIS B C 1
ATOM 2822 O O . HIS B 1 93 ? 38.808 -18.040 16.252 1.00 72.64 93 HIS B O 1
ATOM 2829 N N . GLN B 1 94 ? 37.995 -16.583 14.778 1.00 75.70 94 GLN B N 1
ATOM 2830 C CA . GLN B 1 94 ? 37.818 -15.608 15.768 1.00 72.92 94 GLN B CA 1
ATOM 2831 C C . GLN B 1 94 ? 36.367 -15.989 16.160 1.00 65.88 94 GLN B C 1
ATOM 2832 O O . GLN B 1 94 ? 35.454 -15.182 16.110 1.00 64.80 94 GLN B O 1
ATOM 2838 N N . TYR B 1 95 ? 36.199 -17.257 16.565 1.00 67.37 95 TYR B N 1
ATOM 2839 C CA . TYR B 1 95 ? 34.920 -17.820 17.012 1.00 60.90 95 TYR B CA 1
ATOM 2840 C C . TYR B 1 95 ? 34.934 -18.662 18.264 1.00 56.56 95 TYR B C 1
ATOM 2841 O O . TYR B 1 95 ? 35.710 -19.565 18.370 1.00 60.46 95 TYR B O 1
ATOM 2850 N N . GLU B 1 96 ? 33.993 -18.424 19.155 1.00 52.08 96 GLU B N 1
ATOM 2851 C CA . GLU B 1 96 ? 33.865 -19.174 20.390 1.00 48.90 96 GLU B CA 1
ATOM 2852 C C . GLU B 1 96 ? 32.534 -19.899 20.397 1.00 45.05 96 GLU B C 1
ATOM 2853 O O . GLU B 1 96 ? 31.553 -19.325 20.023 1.00 43.82 96 GLU B O 1
ATOM 2859 N N . LEU B 1 97 ? 32.509 -21.154 20.814 1.00 44.65 97 LEU B N 1
ATOM 2860 C CA . LEU B 1 97 ? 31.251 -21.877 20.950 1.00 45.74 97 LEU B CA 1
ATOM 2861 C C . LEU B 1 97 ? 30.522 -21.406 22.196 1.00 41.51 97 LEU B C 1
ATOM 2862 O O . LEU B 1 97 ? 31.049 -21.503 23.301 1.00 41.90 97 LEU B O 1
ATOM 2867 N N . VAL B 1 98 ? 29.316 -20.885 22.003 1.00 39.72 98 VAL B N 1
ATOM 2868 C CA . VAL B 1 98 ? 28.422 -20.556 23.101 1.00 38.94 98 VAL B CA 1
ATOM 2869 C C . VAL B 1 98 ? 27.189 -21.456 22.981 1.00 38.13 98 VAL B C 1
ATOM 2870 O O . VAL B 1 98 ? 26.416 -21.321 22.042 1.00 40.13 98 VAL B O 1
ATOM 2874 N N . ASP B 1 99 ? 27.009 -22.387 23.907 1.00 39.10 99 ASP B N 1
ATOM 2875 C CA . ASP B 1 99 ? 25.874 -23.303 23.809 1.00 35.03 99 ASP B CA 1
ATOM 2876 C C . ASP B 1 99 ? 24.554 -22.632 24.173 1.00 40.98 99 ASP B C 1
ATOM 2877 O O . ASP B 1 99 ? 24.535 -21.606 24.859 1.00 37.38 99 ASP B O 1
ATOM 2882 N N . PHE B 1 100 ? 23.452 -23.197 23.683 1.00 35.69 100 PHE B N 1
ATOM 2883 C CA . PHE B 1 100 ? 22.136 -22.643 23.947 1.00 37.76 100 PHE B CA 1
ATOM 2884 C C . PHE B 1 100 ? 21.881 -22.478 25.446 1.00 38.43 100 PHE B C 1
ATOM 2885 O O . PHE B 1 100 ? 21.242 -21.519 25.885 1.00 41.10 100 PHE B O 1
ATOM 2893 N N . LEU B 1 101 ? 22.360 -23.448 26.208 1.00 34.25 101 LEU B N 1
ATOM 2894 C CA . LEU B 1 101 ? 22.249 -23.452 27.651 1.00 41.49 101 LEU B CA 1
ATOM 2895 C C . LEU B 1 101 ? 22.723 -22.120 28.255 1.00 45.09 101 LEU B C 1
ATOM 2896 O O . LEU B 1 101 ? 22.027 -21.492 29.060 1.00 41.36 101 LEU B O 1
ATOM 2901 N N . SER B 1 102 ? 23.908 -21.682 27.859 1.00 41.55 102 SER B N 1
ATOM 2902 C CA . SER B 1 102 ? 24.465 -20.460 28.422 1.00 41.60 102 SER B CA 1
ATOM 2903 C C . SER B 1 102 ? 23.486 -19.320 28.223 1.00 47.14 102 SER B C 1
ATOM 2904 O O . SER B 1 102 ? 23.241 -18.509 29.124 1.00 48.17 102 SER B O 1
ATOM 2907 N N . LEU B 1 103 ? 22.918 -19.271 27.028 1.00 42.08 103 LEU B N 1
ATOM 2908 C CA . LEU B 1 103 ? 21.953 -18.255 26.689 1.00 45.77 103 LEU B CA 1
ATOM 2909 C C . LEU B 1 103 ? 20.711 -18.427 27.556 1.00 48.05 103 LEU B C 1
ATOM 2910 O O . LEU B 1 103 ? 20.138 -17.448 28.033 1.00 45.81 103 LEU B O 1
ATOM 2915 N N . LYS B 1 104 ? 20.312 -19.677 27.780 1.00 47.21 104 LYS B N 1
ATOM 2916 C CA . LYS B 1 104 ? 19.068 -19.952 28.511 1.00 50.60 104 LYS B CA 1
ATOM 2917 C C . LYS B 1 104 ? 19.172 -19.549 29.981 1.00 49.56 104 LYS B C 1
ATOM 2918 O O . LYS B 1 104 ? 18.241 -18.973 30.541 1.00 48.88 104 LYS B O 1
ATOM 2924 N N . ASN B 1 105 ? 20.312 -19.839 30.599 1.00 49.57 105 ASN B N 1
ATOM 2925 C CA . ASN B 1 105 ? 20.514 -19.463 31.998 1.00 55.85 105 ASN B CA 1
ATOM 2926 C C . ASN B 1 105 ? 20.390 -17.960 32.301 1.00 55.72 105 ASN B C 1
ATOM 2927 O O . ASN B 1 105 ? 20.303 -17.567 33.462 1.00 59.15 105 ASN B O 1
ATOM 2932 N N . THR B 1 106 ? 20.343 -17.127 31.265 1.00 56.28 106 THR B N 1
ATOM 2933 C CA . THR B 1 106 ? 20.239 -15.681 31.462 1.00 56.62 106 THR B CA 1
ATOM 2934 C C . THR B 1 106 ? 18.814 -15.176 31.259 1.00 60.59 106 THR B C 1
ATOM 2935 O O . THR B 1 106 ? 18.540 -13.979 31.389 1.00 62.38 106 THR B O 1
ATOM 2939 N N . MET B 1 107 ? 17.907 -16.087 30.928 1.00 55.95 107 MET B N 1
ATOM 2940 C CA . MET B 1 107 ? 16.510 -15.718 30.770 1.00 61.46 107 MET B CA 1
ATOM 2941 C C . MET B 1 107 ? 15.880 -15.671 32.161 1.00 63.26 107 MET B C 1
ATOM 2942 O O . MET B 1 107 ? 15.237 -16.624 32.596 1.00 61.69 107 MET B O 1
ATOM 2947 N N . ILE B 1 108 ? 16.092 -14.562 32.863 1.00 67.96 108 ILE B N 1
ATOM 2948 C CA . ILE B 1 108 ? 15.668 -14.437 34.255 1.00 68.70 108 ILE B CA 1
ATOM 2949 C C . ILE B 1 108 ? 14.210 -14.864 34.438 1.00 63.25 108 ILE B C 1
ATOM 2950 O O . ILE B 1 108 ? 13.851 -15.450 35.461 1.00 62.23 108 ILE B O 1
ATOM 2955 N N . GLU B 1 109 ? 13.391 -14.589 33.424 1.00 65.15 109 GLU B N 1
ATOM 2956 C CA . GLU B 1 109 ? 11.972 -14.939 33.430 1.00 59.76 109 GLU B CA 1
ATOM 2957 C C . GLU B 1 109 ? 11.703 -16.433 33.609 1.00 59.55 109 GLU B C 1
ATOM 2958 O O . GLU B 1 109 ? 10.593 -16.828 33.981 1.00 58.65 109 GLU B O 1
ATOM 2964 N N . LEU B 1 110 ? 12.699 -17.266 33.324 1.00 52.91 110 LEU B N 1
ATOM 2965 C CA . LEU B 1 110 ? 12.516 -18.710 33.435 1.00 50.83 110 LEU B CA 1
ATOM 2966 C C . LEU B 1 110 ? 12.932 -19.194 34.818 1.00 52.55 110 LEU B C 1
ATOM 2967 O O . LEU B 1 110 ? 14.084 -19.020 35.223 1.00 49.24 110 LEU B O 1
ATOM 2972 N N . GLU B 1 111 ? 11.997 -19.811 35.534 1.00 47.64 111 GLU B N 1
ATOM 2973 C CA . GLU B 1 111 ? 12.268 -20.285 36.886 1.00 51.67 111 GLU B CA 1
ATOM 2974 C C . GLU B 1 111 ? 13.123 -21.536 36.879 1.00 50.25 111 GLU B C 1
ATOM 2975 O O . GLU B 1 111 ? 13.992 -21.711 37.731 1.00 47.14 111 GLU B O 1
ATOM 2981 N N . LYS B 1 112 ? 12.853 -22.424 35.932 1.00 48.20 112 LYS B N 1
ATOM 2982 C CA . LYS B 1 112 ? 13.682 -23.603 35.772 1.00 45.11 112 LYS B CA 1
ATOM 2983 C C . LYS B 1 112 ? 15.053 -23.157 35.281 1.00 42.96 112 LYS B C 1
ATOM 2984 O O . LYS B 1 112 ? 15.182 -22.117 34.631 1.00 40.15 112 LYS B O 1
ATOM 2990 N N . SER B 1 113 ? 16.069 -23.947 35.600 1.00 38.64 113 SER B N 1
ATOM 2991 C CA . SER B 1 113 ? 17.443 -23.590 35.255 1.00 48.95 113 SER B CA 1
ATOM 2992 C C . SER B 1 113 ? 17.761 -23.863 33.793 1.00 46.45 113 SER B C 1
ATOM 2993 O O . SER B 1 113 ? 16.963 -24.469 33.065 1.00 38.10 113 SER B O 1
ATOM 2996 N N . GLY B 1 114 ? 18.953 -23.441 33.381 1.00 43.97 114 GLY B N 1
ATOM 2997 C CA . GLY B 1 114 ? 19.363 -23.549 31.999 1.00 42.11 114 GLY B CA 1
ATOM 2998 C C . GLY B 1 114 ? 19.304 -24.964 31.465 1.00 38.60 114 GLY B C 1
ATOM 2999 O O . GLY B 1 114 ? 18.947 -25.168 30.309 1.00 37.65 114 GLY B O 1
ATOM 3000 N N . LYS B 1 115 ? 19.657 -25.941 32.292 1.00 32.75 115 LYS B N 1
ATOM 3001 C CA . LYS B 1 115 ? 19.732 -27.327 31.829 1.00 35.30 115 LYS B CA 1
ATOM 3002 C C . LYS B 1 115 ? 18.361 -27.972 31.576 1.00 31.97 115 LYS B C 1
ATOM 3003 O O . LYS B 1 115 ? 18.251 -28.977 30.881 1.00 34.41 115 LYS B O 1
ATOM 3009 N N . ASP B 1 116 ? 17.325 -27.418 32.177 1.00 31.43 116 ASP B N 1
ATOM 3010 C CA . ASP B 1 116 ? 15.993 -28.005 32.027 1.00 34.00 116 ASP B CA 1
ATOM 3011 C C . ASP B 1 116 ? 15.515 -27.901 30.575 1.00 30.56 116 ASP B C 1
ATOM 3012 O O . ASP B 1 116 ? 15.610 -26.838 29.964 1.00 35.42 116 ASP B O 1
ATOM 3017 N N . THR B 1 117 ? 14.996 -28.999 30.037 1.00 34.81 117 THR B N 1
ATOM 3018 C CA . THR B 1 117 ? 14.591 -29.046 28.623 1.00 34.17 117 THR B CA 1
ATOM 3019 C C . THR B 1 117 ? 13.081 -29.018 28.345 1.00 35.90 117 THR B C 1
ATOM 3020 O O . THR B 1 117 ? 12.626 -29.579 27.349 1.00 31.58 117 THR B O 1
ATOM 3024 N N . ASN B 1 118 ? 12.317 -28.351 29.205 1.00 33.49 118 ASN B N 1
ATOM 3025 C CA . ASN B 1 118 ? 10.913 -28.053 28.902 1.00 35.96 118 ASN B CA 1
ATOM 3026 C C . ASN B 1 118 ? 10.837 -27.342 27.552 1.00 35.91 118 ASN B C 1
ATOM 3027 O O . ASN B 1 118 ? 11.454 -26.289 27.363 1.00 32.43 118 ASN B O 1
ATOM 3032 N N . LEU B 1 119 ? 10.098 -27.928 26.606 1.00 33.31 119 LEU B N 1
ATOM 3033 C CA . LEU B 1 119 ? 10.027 -27.395 25.238 1.00 31.32 119 LEU B CA 1
ATOM 3034 C C . LEU B 1 119 ? 9.535 -25.960 25.167 1.00 33.79 119 LEU B C 1
ATOM 3035 O O . LEU B 1 119 ? 10.126 -25.116 24.478 1.00 34.45 119 LEU B O 1
ATOM 3040 N N . ASN B 1 120 ? 8.432 -25.684 25.856 1.00 36.55 120 ASN B N 1
ATOM 3041 C CA . ASN B 1 120 ? 7.879 -24.337 25.898 1.00 33.06 120 ASN B CA 1
ATOM 3042 C C . ASN B 1 120 ? 8.882 -23.296 26.394 1.00 36.86 120 ASN B C 1
ATOM 3043 O O . ASN B 1 120 ? 8.945 -22.167 25.875 1.00 35.04 120 ASN B O 1
ATOM 3048 N N . ASP B 1 121 ? 9.660 -23.680 27.401 1.00 35.60 121 ASP B N 1
ATOM 3049 C CA . ASP B 1 121 ? 10.721 -22.821 27.922 1.00 35.40 121 ASP B CA 1
ATOM 3050 C C . ASP B 1 121 ? 11.823 -22.610 26.890 1.00 38.06 121 ASP B C 1
ATOM 3051 O O . ASP B 1 121 ? 12.316 -21.489 26.701 1.00 36.03 121 ASP B O 1
ATOM 3056 N N . VAL B 1 122 ? 12.223 -23.702 26.245 1.00 35.50 122 VAL B N 1
ATOM 3057 C CA . VAL B 1 122 ? 13.202 -23.641 25.171 1.00 34.04 122 VAL B CA 1
ATOM 3058 C C . VAL B 1 122 ? 12.754 -22.694 24.046 1.00 36.18 122 VAL B C 1
ATOM 3059 O O . VAL B 1 122 ? 13.539 -21.866 23.571 1.00 33.87 122 VAL B O 1
ATOM 3063 N N . LEU B 1 123 ? 11.483 -22.793 23.648 1.00 35.85 123 LEU B N 1
ATOM 3064 C CA . LEU B 1 123 ? 10.924 -21.930 22.602 1.00 35.92 123 LEU B CA 1
ATOM 3065 C C . LEU B 1 123 ? 10.837 -20.468 23.036 1.00 39.51 123 LEU B C 1
ATOM 3066 O O . LEU B 1 123 ? 11.099 -19.555 22.246 1.00 39.96 123 LEU B O 1
ATOM 3071 N N . TYR B 1 124 ? 10.463 -20.244 24.292 1.00 38.97 124 TYR B N 1
ATOM 3072 C CA . TYR B 1 124 ? 10.496 -18.898 24.853 1.00 40.60 124 TYR B CA 1
ATOM 3073 C C . TYR B 1 124 ? 11.894 -18.284 24.743 1.00 41.38 124 TYR B C 1
ATOM 3074 O O . TYR B 1 124 ? 12.048 -17.142 24.304 1.00 40.92 124 TYR B O 1
ATOM 3083 N N . ALA B 1 125 ? 12.909 -19.041 25.151 1.00 37.80 125 ALA B N 1
ATOM 3084 C CA . ALA B 1 125 ? 14.288 -18.549 25.085 1.00 40.49 125 ALA B CA 1
ATOM 3085 C C . ALA B 1 125 ? 14.663 -18.205 23.641 1.00 39.40 125 ALA B C 1
ATOM 3086 O O . ALA B 1 125 ? 15.220 -17.143 23.357 1.00 39.73 125 ALA B O 1
ATOM 3088 N N . ILE B 1 126 ? 14.334 -19.108 22.726 1.00 39.76 126 ILE B N 1
ATOM 3089 C CA . ILE B 1 126 ? 14.598 -18.875 21.315 1.00 38.88 126 ILE B CA 1
ATOM 3090 C C . ILE B 1 126 ? 14.008 -17.537 20.853 1.00 40.90 126 ILE B C 1
ATOM 3091 O O . ILE B 1 126 ? 14.634 -16.802 20.088 1.00 42.23 126 ILE B O 1
ATOM 3096 N N . ASP B 1 127 ? 12.811 -17.208 21.330 1.00 43.39 127 ASP B N 1
ATOM 3097 C CA . ASP B 1 127 ? 12.142 -15.989 20.880 1.00 44.57 127 ASP B CA 1
ATOM 3098 C C . ASP B 1 127 ? 12.700 -14.755 21.555 1.00 43.18 127 ASP B C 1
ATOM 3099 O O . ASP B 1 127 ? 12.529 -13.645 21.062 1.00 45.99 127 ASP B O 1
ATOM 3104 N N . ASN B 1 128 ? 13.369 -14.945 22.683 1.00 44.35 128 ASN B N 1
ATOM 3105 C CA . ASN B 1 128 ? 13.772 -13.813 23.509 1.00 44.42 128 ASN B CA 1
ATOM 3106 C C . ASN B 1 128 ? 15.277 -13.535 23.575 1.00 47.97 128 ASN B C 1
ATOM 3107 O O . ASN B 1 128 ? 15.708 -12.561 24.198 1.00 46.70 128 ASN B O 1
ATOM 3112 N N . GLN B 1 129 ? 16.064 -14.380 22.913 1.00 44.56 129 GLN B N 1
ATOM 3113 C CA . GLN B 1 129 ? 17.512 -14.216 22.870 1.00 45.72 129 GLN B CA 1
ATOM 3114 C C . GLN B 1 129 ? 17.914 -13.188 21.823 1.00 49.86 129 GLN B C 1
ATOM 3115 O O . GLN B 1 129 ? 17.150 -12.894 20.897 1.00 47.91 129 GLN B O 1
ATOM 3121 N N . HIS B 1 130 ? 19.122 -12.656 21.966 1.00 49.66 130 HIS B N 1
ATOM 3122 C CA . HIS B 1 130 ? 19.568 -11.562 21.119 1.00 46.72 130 HIS B CA 1
ATOM 3123 C C . HIS B 1 130 ? 20.766 -11.925 20.257 1.00 49.53 130 HIS B C 1
ATOM 3124 O O . HIS B 1 130 ? 21.395 -11.051 19.666 1.00 51.26 130 HIS B O 1
ATOM 3131 N N . PHE B 1 131 ? 21.071 -13.215 20.172 1.00 45.31 131 PHE B N 1
ATOM 3132 C CA . PHE B 1 131 ? 22.164 -13.682 19.324 1.00 49.64 131 PHE B CA 1
ATOM 3133 C C . PHE B 1 131 ? 21.768 -13.771 17.851 1.00 50.49 131 PHE B C 1
ATOM 3134 O O . PHE B 1 131 ? 22.520 -13.366 16.962 1.00 46.07 131 PHE B O 1
ATOM 3142 N N . ILE B 1 132 ? 20.590 -14.322 17.593 1.00 45.60 132 ILE B N 1
ATOM 3143 C CA . ILE B 1 132 ? 20.194 -14.618 16.225 1.00 46.92 132 ILE B CA 1
ATOM 3144 C C . ILE B 1 132 ? 18.765 -14.132 15.999 1.00 47.30 132 ILE B C 1
ATOM 3145 O O . ILE B 1 132 ? 17.963 -14.089 16.935 1.00 46.76 132 ILE B O 1
ATOM 3150 N N . GLU B 1 133 ? 18.451 -13.730 14.771 1.00 48.15 133 GLU B N 1
ATOM 3151 C CA . GLU B 1 133 ? 17.066 -13.418 14.433 1.00 51.48 133 GLU B CA 1
ATOM 3152 C C . GLU B 1 133 ? 16.223 -14.619 14.840 1.00 45.51 133 GLU B C 1
ATOM 3153 O O . GLU B 1 133 ? 16.473 -15.729 14.378 1.00 47.03 133 GLU B O 1
ATOM 3159 N N . PRO B 1 134 ? 15.249 -14.406 15.742 1.00 45.79 134 PRO B N 1
ATOM 3160 C CA . PRO B 1 134 ? 14.446 -15.493 16.323 1.00 43.04 134 PRO B CA 1
ATOM 3161 C C . PRO B 1 134 ? 13.847 -16.411 15.267 1.00 47.02 134 PRO B C 1
ATOM 3162 O O . PRO B 1 134 ? 13.857 -17.633 15.433 1.00 43.88 134 PRO B O 1
ATOM 3166 N N . LYS B 1 135 ? 13.325 -15.813 14.201 1.00 44.76 135 LYS B N 1
ATOM 3167 C CA . LYS B 1 135 ? 12.782 -16.552 13.070 1.00 46.39 135 LYS B CA 1
ATOM 3168 C C . LYS B 1 135 ? 13.794 -17.537 12.508 1.00 44.54 135 LYS B C 1
ATOM 3169 O O . LYS B 1 135 ? 13.477 -18.702 12.253 1.00 41.91 135 LYS B O 1
ATOM 3175 N N . VAL B 1 136 ? 15.014 -17.056 12.301 1.00 46.87 136 VAL B N 1
ATOM 3176 C CA . VAL B 1 136 ? 16.078 -17.900 11.784 1.00 44.76 136 VAL B CA 1
ATOM 3177 C C . VAL B 1 136 ? 16.389 -19.011 12.781 1.00 40.65 136 VAL B C 1
ATOM 3178 O O . VAL B 1 136 ? 16.563 -20.167 12.406 1.00 41.03 136 VAL B O 1
ATOM 3182 N N . LEU B 1 137 ? 16.458 -18.654 14.057 1.00 43.27 137 LEU B N 1
ATOM 3183 C CA . LEU B 1 137 ? 16.821 -19.618 15.092 1.00 39.07 137 LEU B CA 1
ATOM 3184 C C . LEU B 1 137 ? 15.722 -20.671 15.200 1.00 37.28 137 LEU B C 1
ATOM 3185 O O . LEU B 1 137 ? 15.986 -21.859 15.371 1.00 34.40 137 LEU B O 1
ATOM 3190 N N . LYS B 1 138 ? 14.482 -20.223 15.072 1.00 42.35 138 LYS B N 1
ATOM 3191 C CA . LYS B 1 138 ? 13.338 -21.122 15.147 1.00 39.57 138 LYS B CA 1
ATOM 3192 C C . LYS B 1 138 ? 13.355 -22.154 14.018 1.00 37.04 138 LYS B C 1
ATOM 3193 O O . LYS B 1 138 ? 13.124 -23.337 14.256 1.00 36.98 138 LYS B O 1
ATOM 3199 N N . CYS B 1 139 ? 13.634 -21.708 12.794 1.00 42.44 139 CYS B N 1
ATOM 3200 C CA . CYS B 1 139 ? 13.739 -22.617 11.641 1.00 39.22 139 CYS B CA 1
ATOM 3201 C C . CYS B 1 139 ? 14.794 -23.689 11.889 1.00 39.28 139 CYS B C 1
ATOM 3202 O O . CYS B 1 139 ? 14.569 -24.889 11.662 1.00 36.81 139 CYS B O 1
ATOM 3205 N N . PHE B 1 140 ? 15.961 -23.248 12.346 1.00 34.44 140 PHE B N 1
ATOM 3206 C CA . PHE B 1 140 ? 17.039 -24.177 12.652 1.00 34.47 140 PHE B CA 1
ATOM 3207 C C . PHE B 1 140 ? 16.616 -25.180 13.723 1.00 33.55 140 PHE B C 1
ATOM 3208 O O . PHE B 1 140 ? 16.819 -26.388 13.571 1.00 33.44 140 PHE B O 1
ATOM 3216 N N . PHE B 1 141 ? 16.062 -24.679 14.823 1.00 32.27 141 PHE B N 1
ATOM 3217 C CA . PHE B 1 141 ? 15.689 -25.563 15.925 1.00 34.16 141 PHE B CA 1
ATOM 3218 C C . PHE B 1 141 ? 14.792 -26.699 15.440 1.00 32.15 141 PHE B C 1
ATOM 3219 O O . PHE B 1 141 ? 14.978 -27.870 15.801 1.00 30.10 141 PHE B O 1
ATOM 3227 N N . TRP B 1 142 ? 13.800 -26.342 14.631 1.00 35.83 142 TRP B N 1
ATOM 3228 C CA . TRP B 1 142 ? 12.825 -27.320 14.170 1.00 32.68 142 TRP B CA 1
ATOM 3229 C C . TRP B 1 142 ? 13.369 -28.196 13.043 1.00 30.17 142 TRP B C 1
ATOM 3230 O O . TRP B 1 142 ? 13.004 -29.356 12.936 1.00 33.01 142 TRP B O 1
ATOM 3241 N N . ASP B 1 143 ? 14.280 -27.657 12.231 1.00 32.18 143 ASP B N 1
ATOM 3242 C CA . ASP B 1 143 ? 15.022 -28.483 11.276 1.00 30.78 143 ASP B CA 1
ATOM 3243 C C . ASP B 1 143 ? 15.757 -29.597 12.016 1.00 33.01 143 ASP B C 1
ATOM 3244 O O . ASP B 1 143 ? 15.686 -30.768 11.649 1.00 30.82 143 ASP B O 1
ATOM 3249 N N . MET B 1 144 ? 16.486 -29.212 13.060 1.00 29.73 144 MET B N 1
ATOM 3250 C CA . MET B 1 144 ? 17.251 -30.159 13.847 1.00 27.92 144 MET B CA 1
ATOM 3251 C C . MET B 1 144 ? 16.345 -31.190 14.503 1.00 26.07 144 MET B C 1
ATOM 3252 O O . MET B 1 144 ? 16.693 -32.365 14.609 1.00 30.79 144 MET B O 1
ATOM 3257 N N . PHE B 1 145 ? 15.188 -30.743 14.966 1.00 25.16 145 PHE B N 1
ATOM 3258 C CA . PHE B 1 145 ? 14.248 -31.655 15.611 1.00 31.07 145 PHE B CA 1
ATOM 3259 C C . PHE B 1 145 ? 13.780 -32.749 14.637 1.00 30.04 145 PHE B C 1
ATOM 3260 O O . PHE B 1 145 ? 13.632 -33.916 15.007 1.00 30.54 145 PHE B O 1
ATOM 3268 N N . VAL B 1 146 ? 13.551 -32.368 13.385 1.00 32.77 146 VAL B N 1
ATOM 3269 C CA . VAL B 1 146 ? 13.170 -33.345 12.363 1.00 29.19 146 VAL B CA 1
ATOM 3270 C C . VAL B 1 146 ? 14.299 -34.330 12.093 1.00 29.40 146 VAL B C 1
ATOM 3271 O O . VAL B 1 146 ? 14.080 -35.539 12.003 1.00 31.39 146 VAL B O 1
ATOM 3275 N N . ALA B 1 147 ? 15.523 -33.820 11.970 1.00 29.43 147 ALA B N 1
ATOM 3276 C CA . ALA B 1 147 ? 16.668 -34.709 11.812 1.00 30.35 147 ALA B CA 1
ATOM 3277 C C . ALA B 1 147 ? 16.810 -35.642 13.023 1.00 28.87 147 ALA B C 1
ATOM 3278 O O . ALA B 1 147 ? 17.092 -36.830 12.870 1.00 28.69 147 ALA B O 1
ATOM 3280 N N . ASP B 1 148 ? 16.608 -35.101 14.223 1.00 28.73 148 ASP B N 1
ATOM 3281 C CA . ASP B 1 148 ? 16.708 -35.903 15.444 1.00 29.75 148 ASP B CA 1
ATOM 3282 C C . ASP B 1 148 ? 15.611 -36.973 15.499 1.00 28.47 148 ASP B C 1
ATOM 3283 O O . ASP B 1 148 ? 15.813 -38.050 16.048 1.00 29.86 148 ASP B O 1
ATOM 3288 N N . THR B 1 149 ? 14.451 -36.654 14.934 1.00 29.70 149 THR B N 1
ATOM 3289 C CA . THR B 1 149 ? 13.363 -37.634 14.852 1.00 32.18 149 THR B CA 1
ATOM 3290 C C . THR B 1 149 ? 13.792 -38.780 13.956 1.00 32.64 149 THR B C 1
ATOM 3291 O O . THR B 1 149 ? 13.723 -39.951 14.339 1.00 30.92 149 THR B O 1
ATOM 3295 N N . LEU B 1 150 ? 14.255 -38.444 12.756 1.00 34.09 150 LEU B N 1
ATOM 3296 C CA . LEU B 1 150 ? 14.739 -39.470 11.849 1.00 32.11 150 LEU B CA 1
ATOM 3297 C C . LEU B 1 150 ? 15.821 -40.318 12.509 1.00 36.16 150 LEU B C 1
ATOM 3298 O O . LEU B 1 150 ? 15.805 -41.553 12.409 1.00 34.13 150 LEU B O 1
ATOM 3303 N N . LEU B 1 151 ? 16.755 -39.648 13.184 1.00 32.98 151 LEU B N 1
ATOM 3304 C CA . LEU B 1 151 ? 17.924 -40.302 13.760 1.00 32.29 151 LEU B CA 1
ATOM 3305 C C . LEU B 1 151 ? 17.682 -40.984 15.099 1.00 33.70 151 LEU B C 1
ATOM 3306 O O . LEU B 1 151 ? 18.514 -41.770 15.544 1.00 36.94 151 LEU B O 1
ATOM 3311 N N . GLY B 1 152 ? 16.572 -40.663 15.755 1.00 32.30 152 GLY B N 1
ATOM 3312 C CA . GLY B 1 152 ? 16.271 -41.265 17.047 1.00 32.24 152 GLY B CA 1
ATOM 3313 C C . GLY B 1 152 ? 17.153 -40.713 18.153 1.00 32.56 152 GLY B C 1
ATOM 3314 O O . GLY B 1 152 ? 17.667 -41.457 18.997 1.00 37.26 152 GLY B O 1
ATOM 3315 N N . ASN B 1 153 ? 17.340 -39.400 18.152 1.00 31.39 153 ASN B N 1
ATOM 3316 C CA . ASN B 1 153 ? 18.200 -38.765 19.145 1.00 31.07 153 ASN B CA 1
ATOM 3317 C C . ASN B 1 153 ? 17.522 -38.617 20.504 1.00 30.71 153 ASN B C 1
ATOM 3318 O O . ASN B 1 153 ? 16.566 -37.856 20.647 1.00 32.40 153 ASN B O 1
ATOM 3323 N N . PHE B 1 154 ? 18.025 -39.329 21.509 1.00 35.77 154 PHE B N 1
ATOM 3324 C CA . PHE B 1 154 ? 17.420 -39.260 22.838 1.00 33.67 154 PHE B CA 1
ATOM 3325 C C . PHE B 1 154 ? 18.048 -38.210 23.755 1.00 38.00 154 PHE B C 1
ATOM 3326 O O . PHE B 1 154 ? 17.680 -38.103 24.927 1.00 32.48 154 PHE B O 1
ATOM 3334 N N . ASP B 1 155 ? 18.977 -37.414 23.236 1.00 32.01 155 ASP B N 1
ATOM 3335 C CA . ASP B 1 155 ? 19.634 -36.459 24.119 1.00 33.57 155 ASP B CA 1
ATOM 3336 C C . ASP B 1 155 ? 20.075 -35.175 23.430 1.00 35.09 155 ASP B C 1
ATOM 3337 O O . ASP B 1 155 ? 21.228 -34.761 23.557 1.00 34.76 155 ASP B O 1
ATOM 3342 N N . ARG B 1 156 ? 19.167 -34.537 22.701 1.00 28.56 156 ARG B N 1
ATOM 3343 C CA . ARG B 1 156 ? 19.456 -33.200 22.214 1.00 31.04 156 ARG B CA 1
ATOM 3344 C C . ARG B 1 156 ? 19.187 -32.205 23.344 1.00 30.27 156 ARG B C 1
ATOM 3345 O O . ARG B 1 156 ? 18.220 -31.443 23.296 1.00 30.25 156 ARG B O 1
ATOM 3353 N N . HIS B 1 157 ? 20.045 -32.233 24.372 1.00 34.66 157 HIS B N 1
ATOM 3354 C CA . HIS B 1 157 ? 19.925 -31.318 25.508 1.00 31.04 157 HIS B CA 1
ATOM 3355 C C . HIS B 1 157 ? 20.481 -29.932 25.176 1.00 31.37 157 HIS B C 1
ATOM 3356 O O . HIS B 1 157 ? 20.993 -29.725 24.084 1.00 31.32 157 HIS B O 1
ATOM 3363 N N . ASN B 1 158 ? 20.351 -28.973 26.091 1.00 29.34 158 ASN B N 1
ATOM 3364 C CA . ASN B 1 158 ? 20.686 -27.586 25.761 1.00 30.18 158 ASN B CA 1
ATOM 3365 C C . ASN B 1 158 ? 22.175 -27.304 25.578 1.00 34.44 158 ASN B C 1
ATOM 3366 O O . ASN B 1 158 ? 22.542 -26.255 25.067 1.00 34.24 158 ASN B O 1
ATOM 3371 N N . GLY B 1 159 ? 23.016 -28.241 25.991 1.00 28.69 159 GLY B N 1
ATOM 3372 C CA . GLY B 1 159 ? 24.455 -28.099 25.817 1.00 36.76 159 GLY B CA 1
ATOM 3373 C C . GLY B 1 159 ? 24.895 -28.697 24.492 1.00 37.11 159 GLY B C 1
ATOM 3374 O O . GLY B 1 159 ? 26.053 -28.563 24.117 1.00 33.01 159 GLY B O 1
ATOM 3375 N N . ASN B 1 160 ? 23.959 -29.335 23.775 1.00 33.49 160 ASN B N 1
ATOM 3376 C CA . ASN B 1 160 ? 24.275 -30.033 22.522 1.00 31.14 160 ASN B CA 1
ATOM 3377 C C . ASN B 1 160 ? 23.900 -29.266 21.252 1.00 33.55 160 ASN B C 1
ATOM 3378 O O . ASN B 1 160 ? 23.755 -29.855 20.178 1.00 33.53 160 ASN B O 1
ATOM 3383 N N . TRP B 1 161 ? 23.706 -27.961 21.395 1.00 31.05 161 TRP B N 1
ATOM 3384 C CA . TRP B 1 161 ? 23.602 -27.062 20.266 1.00 30.07 161 TRP B CA 1
ATOM 3385 C C . TRP B 1 161 ? 23.848 -25.654 20.758 1.00 33.98 161 TRP B C 1
ATOM 3386 O O . TRP B 1 161 ? 23.859 -25.401 21.967 1.00 35.79 161 TRP B O 1
ATOM 3397 N N . GLY B 1 162 ? 24.062 -24.738 19.822 1.00 33.08 162 GLY B N 1
ATOM 3398 C CA . GLY B 1 162 ? 24.295 -23.359 20.183 1.00 36.15 162 GLY B CA 1
ATOM 3399 C C . GLY B 1 162 ? 24.788 -22.475 19.062 1.00 39.56 162 GLY B C 1
ATOM 3400 O O . GLY B 1 162 ? 24.351 -22.596 17.902 1.00 34.48 162 GLY B O 1
ATOM 3401 N N . PHE B 1 163 ? 25.713 -21.585 19.427 1.00 35.91 163 PHE B N 1
ATOM 3402 C CA . PHE B 1 163 ? 26.080 -20.443 18.610 1.00 37.75 163 PHE B CA 1
ATOM 3403 C C . PHE B 1 163 ? 27.585 -20.328 18.480 1.00 39.27 163 PHE B C 1
ATOM 3404 O O . PHE B 1 163 ? 28.341 -20.849 19.299 1.00 41.28 163 PHE B O 1
ATOM 3412 N N . LEU B 1 164 ? 28.012 -19.636 17.438 1.00 44.64 164 LEU B N 1
ATOM 3413 C CA . LEU B 1 164 ? 29.396 -19.201 17.350 1.00 44.22 164 LEU B CA 1
ATOM 3414 C C . LEU B 1 164 ? 29.408 -17.697 17.575 1.00 44.21 164 LEU B C 1
ATOM 3415 O O . LEU B 1 164 ? 28.631 -16.956 16.962 1.00 44.42 164 LEU B O 1
ATOM 3420 N N . ARG B 1 165 ? 30.270 -17.256 18.485 1.00 52.43 165 ARG B N 1
ATOM 3421 C CA . ARG B 1 165 ? 30.380 -15.845 18.811 1.00 52.45 165 ARG B CA 1
ATOM 3422 C C . ARG B 1 165 ? 31.715 -15.330 18.313 1.00 53.32 165 ARG B C 1
ATOM 3423 O O . ARG B 1 165 ? 32.749 -15.960 18.538 1.00 52.00 165 ARG B O 1
ATOM 3431 N N . ALA B 1 166 ? 31.684 -14.198 17.617 1.00 57.25 166 ALA B N 1
ATOM 3432 C CA . ALA B 1 166 ? 32.908 -13.579 17.126 1.00 62.31 166 ALA B CA 1
ATOM 3433 C C . ALA B 1 166 ? 33.844 -13.281 18.300 1.00 59.54 166 ALA B C 1
ATOM 3434 O O . ALA B 1 166 ? 33.475 -12.561 19.229 1.00 57.55 166 ALA B O 1
ATOM 3436 N N . SER B 1 167 ? 35.040 -13.861 18.271 1.00 59.33 167 SER B N 1
ATOM 3437 C CA . SER B 1 167 ? 36.008 -13.667 19.350 1.00 62.95 167 SER B CA 1
ATOM 3438 C C . SER B 1 167 ? 36.289 -12.190 19.581 1.00 59.05 167 SER B C 1
ATOM 3439 O O . SER B 1 167 ? 36.344 -11.726 20.723 1.00 55.66 167 SER B O 1
ATOM 3442 N N . ASN B 1 168 ? 36.462 -11.452 18.490 1.00 63.64 168 ASN B N 1
ATOM 3443 C CA . ASN B 1 168 ? 36.822 -10.042 18.588 1.00 62.92 168 ASN B CA 1
ATOM 3444 C C . ASN B 1 168 ? 35.691 -9.134 18.134 1.00 61.70 168 ASN B C 1
ATOM 3445 O O . ASN B 1 168 ? 35.917 -8.005 17.704 1.00 70.27 168 ASN B O 1
ATOM 3450 N N . SER B 1 169 ? 34.467 -9.634 18.239 1.00 59.71 169 SER B N 1
ATOM 3451 C CA . SER B 1 169 ? 33.299 -8.872 17.830 1.00 60.35 169 SER B CA 1
ATOM 3452 C C . SER B 1 169 ? 32.022 -9.483 18.418 1.00 57.31 169 SER B C 1
ATOM 3453 O O . SER B 1 169 ? 31.972 -10.670 18.747 1.00 56.77 169 SER B O 1
ATOM 3456 N N . LYS B 1 170 ? 30.990 -8.667 18.558 1.00 58.80 170 LYS B N 1
ATOM 3457 C CA . LYS B 1 170 ? 29.720 -9.144 19.090 1.00 56.45 170 LYS B CA 1
ATOM 3458 C C . LYS B 1 170 ? 28.882 -9.833 18.003 1.00 63.06 170 LYS B C 1
ATOM 3459 O O . LYS B 1 170 ? 27.660 -9.688 17.961 1.00 63.72 170 LYS B O 1
ATOM 3465 N N . GLU B 1 171 ? 29.550 -10.594 17.134 1.00 63.76 171 GLU B N 1
ATOM 3466 C CA . GLU B 1 171 ? 28.898 -11.241 15.987 1.00 62.92 171 GLU B CA 1
ATOM 3467 C C . GLU B 1 171 ? 28.539 -12.693 16.281 1.00 60.21 171 GLU B C 1
ATOM 3468 O O . GLU B 1 171 ? 29.378 -13.465 16.758 1.00 59.23 171 GLU B O 1
ATOM 3474 N N . TYR B 1 172 ? 27.305 -13.069 15.952 1.00 57.00 172 TYR B N 1
ATOM 3475 C CA . TYR B 1 172 ? 26.820 -14.424 16.198 1.00 54.49 172 TYR B CA 1
ATOM 3476 C C . TYR B 1 172 ? 26.365 -15.183 14.945 1.00 52.48 172 TYR B C 1
ATOM 3477 O O . TYR B 1 172 ? 25.793 -14.608 14.017 1.00 53.50 172 TYR B O 1
ATOM 3486 N N . GLN B 1 173 ? 26.644 -16.485 14.939 1.00 51.94 173 GLN B N 1
ATOM 3487 C CA . GLN B 1 173 ? 26.086 -17.411 13.960 1.00 48.84 173 GLN B CA 1
ATOM 3488 C C . GLN B 1 173 ? 25.562 -18.618 14.709 1.00 41.07 173 GLN B C 1
ATOM 3489 O O . GLN B 1 173 ? 25.931 -18.842 15.854 1.00 41.40 173 GLN B O 1
ATOM 3495 N N . ILE B 1 174 ? 24.705 -19.400 14.063 1.00 40.89 174 ILE B N 1
ATOM 3496 C CA . ILE B 1 174 ? 24.292 -20.672 14.630 1.00 38.92 174 ILE B CA 1
ATOM 3497 C C . ILE B 1 174 ? 25.429 -21.653 14.397 1.00 38.73 174 ILE B C 1
ATOM 3498 O O . ILE B 1 174 ? 26.002 -21.701 13.303 1.00 37.72 174 ILE B O 1
ATOM 3503 N N . ALA B 1 175 ? 25.778 -22.415 15.430 1.00 38.05 175 ALA B N 1
ATOM 3504 C CA . ALA B 1 175 ? 26.852 -23.391 15.324 1.00 36.30 175 ALA B CA 1
ATOM 3505 C C . ALA B 1 175 ? 26.412 -24.582 14.476 1.00 39.37 175 ALA B C 1
ATOM 3506 O O . ALA B 1 175 ? 25.238 -24.959 14.499 1.00 35.15 175 ALA B O 1
ATOM 3508 N N . PRO B 1 176 ? 27.351 -25.179 13.723 1.00 38.08 176 PRO B N 1
ATOM 3509 C CA . PRO B 1 176 ? 27.003 -26.398 12.984 1.00 37.82 176 PRO B CA 1
ATOM 3510 C C . PRO B 1 176 ? 26.479 -27.439 13.968 1.00 38.93 176 PRO B C 1
ATOM 3511 O O . PRO B 1 176 ? 26.903 -27.434 15.127 1.00 36.36 176 PRO B O 1
ATOM 3515 N N . ILE B 1 177 ? 25.596 -28.328 13.521 1.00 32.25 177 ILE B N 1
ATOM 3516 C CA . ILE B 1 177 ? 25.092 -29.383 14.392 1.00 32.99 177 ILE B CA 1
ATOM 3517 C C . ILE B 1 177 ? 26.229 -30.257 14.877 1.00 35.79 177 ILE B C 1
ATOM 3518 O O . ILE B 1 177 ? 27.147 -30.588 14.112 1.00 35.04 177 ILE B O 1
ATOM 3523 N N . PHE B 1 178 ? 26.180 -30.613 16.156 1.00 33.08 178 PHE B N 1
ATOM 3524 C CA . PHE B 1 178 ? 27.241 -31.407 16.770 1.00 33.41 178 PHE B CA 1
ATOM 3525 C C . PHE B 1 178 ? 26.683 -32.295 17.881 1.00 33.30 178 PHE B C 1
ATOM 3526 O O . PHE B 1 178 ? 25.508 -32.177 18.248 1.00 36.54 178 PHE B O 1
ATOM 3534 N N . ASP B 1 179 ? 27.513 -33.194 18.396 1.00 34.40 179 ASP B N 1
ATOM 3535 C CA . ASP B 1 179 ? 27.107 -34.085 19.477 1.00 37.10 179 ASP B CA 1
ATOM 3536 C C . ASP B 1 179 ? 25.874 -34.941 19.126 1.00 37.61 179 ASP B C 1
ATOM 3537 O O . ASP B 1 179 ? 24.860 -34.916 19.831 1.00 36.86 179 ASP B O 1
ATOM 3542 N N . CYS B 1 180 ? 25.988 -35.709 18.047 1.00 34.78 180 CYS B N 1
ATOM 3543 C CA . CYS B 1 180 ? 24.940 -36.629 17.609 1.00 37.24 180 CYS B CA 1
ATOM 3544 C C . CYS B 1 180 ? 25.209 -38.055 18.085 1.00 38.88 180 CYS B C 1
ATOM 3545 O O . CYS B 1 180 ? 24.731 -39.025 17.491 1.00 38.46 180 CYS B O 1
ATOM 3548 N N . GLY B 1 181 ? 25.961 -38.192 19.172 1.00 34.76 181 GLY B N 1
ATOM 3549 C CA . GLY B 1 181 ? 26.271 -39.510 19.688 1.00 36.94 181 GLY B CA 1
ATOM 3550 C C . GLY B 1 181 ? 25.105 -40.271 20.305 1.00 38.79 181 GLY B C 1
ATOM 3551 O O . GLY B 1 181 ? 25.166 -41.490 20.447 1.00 33.87 181 GLY B O 1
ATOM 3552 N N . SER B 1 182 ? 24.048 -39.555 20.680 1.00 36.40 182 SER B N 1
ATOM 3553 C CA . SER B 1 182 ? 22.870 -40.173 21.284 1.00 37.04 182 SER B CA 1
ATOM 3554 C C . SER B 1 182 ? 21.812 -40.467 20.225 1.00 37.53 182 SER B C 1
ATOM 3555 O O . SER B 1 182 ? 20.615 -40.396 20.494 1.00 37.54 182 SER B O 1
ATOM 3558 N N . CYS B 1 183 ? 22.279 -40.770 19.020 1.00 38.56 183 CYS B N 1
ATOM 3559 C CA . CYS B 1 183 ? 21.418 -41.072 17.885 1.00 39.39 183 CYS B CA 1
ATOM 3560 C C . CYS B 1 183 ? 21.655 -42.514 17.491 1.00 39.42 183 CYS B C 1
ATOM 3561 O O . CYS B 1 183 ? 22.675 -43.101 17.859 1.00 40.97 183 CYS B O 1
ATOM 3564 N N . LEU B 1 184 ? 20.715 -43.079 16.743 1.00 35.76 184 LEU B N 1
ATOM 3565 C CA . LEU B 1 184 ? 20.883 -44.402 16.148 1.00 36.02 184 LEU B CA 1
ATOM 3566 C C . LEU B 1 184 ? 21.216 -45.511 17.136 1.00 36.11 184 LEU B C 1
ATOM 3567 O O . LEU B 1 184 ? 22.043 -46.373 16.842 1.00 38.89 184 LEU B O 1
ATOM 3572 N N . TYR B 1 185 ? 20.567 -45.497 18.293 1.00 36.26 185 TYR B N 1
ATOM 3573 C CA . TYR B 1 185 ? 20.625 -46.630 19.208 1.00 38.64 185 TYR B CA 1
ATOM 3574 C C . TYR B 1 185 ? 22.067 -47.003 19.562 1.00 43.28 185 TYR B C 1
ATOM 3575 O O . TYR B 1 185 ? 22.500 -48.121 19.304 1.00 43.44 185 TYR B O 1
ATOM 3584 N N . PRO B 1 186 ? 22.815 -46.065 20.157 1.00 41.28 186 PRO B N 1
ATOM 3585 C CA . PRO B 1 186 ? 24.230 -46.313 20.460 1.00 46.55 186 PRO B CA 1
ATOM 3586 C C . PRO B 1 186 ? 24.435 -47.549 21.343 1.00 49.88 186 PRO B C 1
ATOM 3587 O O . PRO B 1 186 ? 25.487 -48.176 21.279 1.00 52.63 186 PRO B O 1
ATOM 3591 N N . GLN B 1 187 ? 23.436 -47.905 22.143 1.00 51.09 187 GLN B N 1
ATOM 3592 C CA . GLN B 1 187 ? 23.566 -49.043 23.051 1.00 56.85 187 GLN B CA 1
ATOM 3593 C C . GLN B 1 187 ? 23.251 -50.389 22.404 1.00 56.94 187 GLN B C 1
ATOM 3594 O O . GLN B 1 187 ? 23.441 -51.438 23.021 1.00 57.54 187 GLN B O 1
ATOM 3600 N N . ALA B 1 188 ? 22.781 -50.360 21.162 1.00 53.02 188 ALA B N 1
ATOM 3601 C CA . ALA B 1 188 ? 22.433 -51.589 20.451 1.00 56.30 188 ALA B CA 1
ATOM 3602 C C . ALA B 1 188 ? 23.651 -52.376 19.953 1.00 59.93 188 ALA B C 1
ATOM 3603 O O . ALA B 1 188 ? 24.177 -52.109 18.864 1.00 59.72 188 ALA B O 1
ATOM 3605 N N . ASP B 1 189 ? 24.086 -53.355 20.741 1.00 58.60 189 ASP B N 1
ATOM 3606 C CA . ASP B 1 189 ? 25.177 -54.233 20.325 1.00 63.34 189 ASP B CA 1
ATOM 3607 C C . ASP B 1 189 ? 24.648 -55.331 19.412 1.00 61.88 189 ASP B C 1
ATOM 3608 O O . ASP B 1 189 ? 23.442 -55.423 19.187 1.00 58.93 189 ASP B O 1
ATOM 3613 N N . ASP B 1 190 ? 25.549 -56.165 18.898 1.00 58.39 190 ASP B N 1
ATOM 3614 C CA . ASP B 1 190 ? 25.169 -57.218 17.958 1.00 62.23 190 ASP B CA 1
ATOM 3615 C C . ASP B 1 190 ? 24.060 -58.115 18.498 1.00 62.51 190 ASP B C 1
ATOM 3616 O O . ASP B 1 190 ? 23.176 -58.542 17.752 1.00 61.05 190 ASP B O 1
ATOM 3621 N N . VAL B 1 191 ? 24.100 -58.391 19.796 1.00 63.87 191 VAL B N 1
ATOM 3622 C CA . VAL B 1 191 ? 23.082 -59.230 20.415 1.00 61.48 191 VAL B CA 1
ATOM 3623 C C . VAL B 1 191 ? 21.723 -58.539 20.368 1.00 63.81 191 VAL B C 1
ATOM 3624 O O . VAL B 1 191 ? 20.710 -59.151 19.993 1.00 62.26 191 VAL B O 1
ATOM 3628 N N . VAL B 1 192 ? 21.707 -57.259 20.738 1.00 61.97 192 VAL B N 1
ATOM 3629 C CA . VAL B 1 192 ? 20.478 -56.466 20.684 1.00 62.47 192 VAL B CA 1
ATOM 3630 C C . VAL B 1 192 ? 20.010 -56.268 19.245 1.00 58.28 192 VAL B C 1
ATOM 3631 O O . VAL B 1 192 ? 18.816 -56.274 18.966 1.00 57.86 192 VAL B O 1
ATOM 3635 N N . CYS B 1 193 ? 20.960 -56.078 18.339 1.00 58.34 193 CYS B N 1
ATOM 3636 C CA . CYS B 1 193 ? 20.634 -55.905 16.933 1.00 59.35 193 CYS B CA 1
ATOM 3637 C C . CYS B 1 193 ? 19.878 -57.125 16.431 1.00 60.17 193 CYS B C 1
ATOM 3638 O O . CYS B 1 193 ? 18.879 -57.004 15.719 1.00 57.38 193 CYS B O 1
ATOM 3641 N N . GLN B 1 194 ? 20.357 -58.302 16.823 1.00 61.03 194 GLN B N 1
ATOM 3642 C CA . GLN B 1 194 ? 19.768 -59.554 16.369 1.00 61.79 194 GLN B CA 1
ATOM 3643 C C . GLN B 1 194 ? 18.397 -59.800 17.002 1.00 60.10 194 GLN B C 1
ATOM 3644 O O . GLN B 1 194 ? 17.490 -60.317 16.354 1.00 62.25 194 GLN B O 1
ATOM 3650 N N . LYS B 1 195 ? 18.247 -59.417 18.264 1.00 59.08 195 LYS B N 1
ATOM 3651 C CA . LYS B 1 195 ? 16.967 -59.545 18.953 1.00 58.75 195 LYS B CA 1
ATOM 3652 C C . LYS B 1 195 ? 15.874 -58.704 18.285 1.00 60.77 195 LYS B C 1
ATOM 3653 O O . LYS B 1 195 ? 14.708 -59.112 18.217 1.00 60.36 195 LYS B O 1
ATOM 3659 N N . VAL B 1 196 ? 16.258 -57.531 17.787 1.00 59.17 196 VAL B N 1
ATOM 3660 C CA . VAL B 1 196 ? 15.313 -56.608 17.163 1.00 55.55 196 VAL B CA 1
ATOM 3661 C C . VAL B 1 196 ? 14.969 -57.038 15.743 1.00 57.22 196 VAL B C 1
ATOM 3662 O O . VAL B 1 196 ? 13.820 -56.911 15.306 1.00 59.31 196 VAL B O 1
ATOM 3666 N N . LEU B 1 197 ? 15.964 -57.552 15.026 1.00 58.35 197 LEU B N 1
ATOM 3667 C CA . LEU B 1 197 ? 15.757 -58.021 13.656 1.00 58.14 197 LEU B CA 1
ATOM 3668 C C . LEU B 1 197 ? 14.913 -59.293 13.618 1.00 62.87 197 LEU B C 1
ATOM 3669 O O . LEU B 1 197 ? 14.347 -59.645 12.579 1.00 60.98 197 LEU B O 1
ATOM 3674 N N . SER B 1 198 ? 14.817 -59.976 14.755 1.00 62.18 198 SER B N 1
ATOM 3675 C CA . SER B 1 198 ? 14.082 -61.238 14.814 1.00 60.59 198 SER B CA 1
ATOM 3676 C C . SER B 1 198 ? 12.754 -61.120 15.556 1.00 61.01 198 SER B C 1
ATOM 3677 O O . SER B 1 198 ? 11.977 -62.072 15.596 1.00 65.14 198 SER B O 1
ATOM 3680 N N . ASN B 1 199 ? 12.492 -59.953 16.136 1.00 59.31 199 ASN B N 1
ATOM 3681 C CA . ASN B 1 199 ? 11.244 -59.729 16.860 1.00 59.50 199 ASN B CA 1
ATOM 3682 C C . ASN B 1 199 ? 10.609 -58.379 16.547 1.00 58.92 199 ASN B C 1
ATOM 3683 O O . ASN B 1 199 ? 11.146 -57.326 16.898 1.00 59.54 199 ASN B O 1
ATOM 3688 N N . ILE B 1 200 ? 9.453 -58.427 15.898 1.00 53.72 200 ILE B N 1
ATOM 3689 C CA . ILE B 1 200 ? 8.744 -57.234 15.457 1.00 56.06 200 ILE B CA 1
ATOM 3690 C C . ILE B 1 200 ? 8.257 -56.354 16.611 1.00 58.39 200 ILE B C 1
ATOM 3691 O O . ILE B 1 200 ? 8.083 -55.143 16.445 1.00 56.59 200 ILE B O 1
ATOM 3696 N N . ASP B 1 201 ? 8.014 -56.960 17.770 1.00 55.10 201 ASP B N 1
ATOM 3697 C CA . ASP B 1 201 ? 7.584 -56.192 18.935 1.00 55.88 201 ASP B CA 1
ATOM 3698 C C . ASP B 1 201 ? 8.754 -55.380 19.502 1.00 55.16 201 ASP B C 1
ATOM 3699 O O . ASP B 1 201 ? 8.566 -54.254 19.977 1.00 52.68 201 ASP B O 1
ATOM 3704 N N . GLU B 1 202 ? 9.948 -55.967 19.452 1.00 50.99 202 GLU B N 1
ATOM 3705 C CA . GLU B 1 202 ? 11.186 -55.291 19.852 1.00 53.98 202 GLU B CA 1
ATOM 3706 C C . GLU B 1 202 ? 11.510 -54.139 18.900 1.00 52.85 202 GLU B C 1
ATOM 3707 O O . GLU B 1 202 ? 12.015 -53.087 19.315 1.00 50.83 202 GLU B O 1
ATOM 3713 N N . LEU B 1 203 ? 11.225 -54.353 17.619 1.00 51.15 203 LEU B N 1
ATOM 3714 C CA . LEU B 1 203 ? 11.429 -53.335 16.601 1.00 46.86 203 LEU B CA 1
ATOM 3715 C C . LEU B 1 203 ? 10.465 -52.167 16.780 1.00 46.82 203 LEU B C 1
ATOM 3716 O O . LEU B 1 203 ? 10.894 -51.019 16.911 1.00 42.87 203 LEU B O 1
ATOM 3721 N N . ASN B 1 204 ? 9.168 -52.458 16.803 1.00 43.05 204 ASN B N 1
ATOM 3722 C CA . ASN B 1 204 ? 8.166 -51.412 16.936 1.00 44.60 204 ASN B CA 1
ATOM 3723 C C . ASN B 1 204 ? 8.303 -50.639 18.243 1.00 39.42 204 ASN B C 1
ATOM 3724 O O . ASN B 1 204 ? 8.016 -49.451 18.297 1.00 42.96 204 ASN B O 1
ATOM 3729 N N . ALA B 1 205 ? 8.746 -51.311 19.297 1.00 43.59 205 ALA B N 1
ATOM 3730 C CA . ALA B 1 205 ? 9.019 -50.624 20.553 1.00 42.71 205 ALA B CA 1
ATOM 3731 C C . ALA B 1 205 ? 10.031 -49.513 20.302 1.00 44.80 205 ALA B C 1
ATOM 3732 O O . ALA B 1 205 ? 9.901 -48.399 20.828 1.00 42.24 205 ALA B O 1
ATOM 3734 N N . ARG B 1 206 ? 11.040 -49.825 19.489 1.00 45.34 206 ARG B N 1
ATOM 3735 C CA . ARG B 1 206 ? 12.116 -48.884 19.190 1.00 43.63 206 ARG B CA 1
ATOM 3736 C C . ARG B 1 206 ? 11.690 -47.852 18.142 1.00 40.63 206 ARG B C 1
ATOM 3737 O O . ARG B 1 206 ? 12.512 -47.088 17.627 1.00 40.97 206 ARG B O 1
ATOM 3745 N N . ILE B 1 207 ? 10.396 -47.832 17.847 1.00 40.51 207 ILE B N 1
ATOM 3746 C CA . ILE B 1 207 ? 9.810 -46.832 16.955 1.00 38.13 207 ILE B CA 1
ATOM 3747 C C . ILE B 1 207 ? 8.804 -45.959 17.711 1.00 42.59 207 ILE B C 1
ATOM 3748 O O . ILE B 1 207 ? 8.907 -44.719 17.721 1.00 38.43 207 ILE B O 1
ATOM 3753 N N . TYR B 1 208 ? 7.847 -46.617 18.364 1.00 39.49 208 TYR B N 1
ATOM 3754 C CA . TYR B 1 208 ? 6.716 -45.926 18.981 1.00 36.97 208 TYR B CA 1
ATOM 3755 C C . TYR B 1 208 ? 6.929 -45.582 20.460 1.00 33.04 208 TYR B C 1
ATOM 3756 O O . TYR B 1 208 ? 6.368 -44.616 20.954 1.00 36.58 208 TYR B O 1
ATOM 3765 N N . ASN B 1 209 ? 7.735 -46.367 21.164 1.00 36.51 209 ASN B N 1
ATOM 3766 C CA . ASN B 1 209 ? 7.924 -46.165 22.604 1.00 37.11 209 ASN B CA 1
ATOM 3767 C C . ASN B 1 209 ? 9.191 -45.394 22.971 1.00 38.51 209 ASN B C 1
ATOM 3768 O O . ASN B 1 209 ? 9.195 -44.581 23.891 1.00 40.19 209 ASN B O 1
ATOM 3773 N N . PHE B 1 210 ? 10.275 -45.678 22.264 1.00 40.00 210 PHE B N 1
ATOM 3774 C CA . PHE B 1 210 ? 11.545 -44.990 22.487 1.00 38.37 210 PHE B CA 1
ATOM 3775 C C . PHE B 1 210 ? 12.434 -45.316 21.296 1.00 40.09 210 PHE B C 1
ATOM 3776 O O . PHE B 1 210 ? 12.116 -46.225 20.531 1.00 40.12 210 PHE B O 1
ATOM 3784 N N . PRO B 1 211 ? 13.531 -44.556 21.102 1.00 39.99 211 PRO B N 1
ATOM 3785 C CA . PRO B 1 211 ? 13.947 -43.373 21.864 1.00 36.02 211 PRO B CA 1
ATOM 3786 C C . PRO B 1 211 ? 12.951 -42.221 21.801 1.00 35.91 211 PRO B C 1
ATOM 3787 O O . PRO B 1 211 ? 12.263 -42.028 20.794 1.00 34.04 211 PRO B O 1
ATOM 3791 N N . GLN B 1 212 ? 12.918 -41.436 22.870 1.00 35.96 212 GLN B N 1
ATOM 3792 C CA . GLN B 1 212 ? 12.065 -40.268 22.953 1.00 35.50 212 GLN B CA 1
ATOM 3793 C C . GLN B 1 212 ? 12.938 -39.025 23.018 1.00 36.43 212 GLN B C 1
ATOM 3794 O O . GLN B 1 212 ? 14.097 -39.102 23.415 1.00 35.11 212 GLN B O 1
ATOM 3800 N N . SER B 1 213 ? 12.385 -37.882 22.630 1.00 33.30 213 SER B N 1
ATOM 3801 C CA . SER B 1 213 ? 13.127 -36.638 22.726 1.00 34.54 213 SER B CA 1
ATOM 3802 C C . SER B 1 213 ? 13.408 -36.323 24.190 1.00 36.10 213 SER B C 1
ATOM 3803 O O . SER B 1 213 ? 12.595 -36.640 25.067 1.00 34.17 213 SER B O 1
ATOM 3806 N N . ILE B 1 214 ? 14.553 -35.703 24.457 1.00 33.90 214 ILE B N 1
ATOM 3807 C CA . ILE B 1 214 ? 14.860 -35.253 25.812 1.00 30.54 214 ILE B CA 1
ATOM 3808 C C . ILE B 1 214 ? 14.086 -33.974 26.109 1.00 30.78 214 ILE B C 1
ATOM 3809 O O . ILE B 1 214 ? 13.970 -33.572 27.261 1.00 34.69 214 ILE B O 1
ATOM 3814 N N . LEU B 1 215 ? 13.527 -33.343 25.073 1.00 29.36 215 LEU B N 1
ATOM 3815 C CA . LEU B 1 215 ? 12.657 -32.181 25.282 1.00 33.52 215 LEU B CA 1
ATOM 3816 C C . LEU B 1 215 ? 11.377 -32.617 26.010 1.00 32.08 215 LEU B C 1
ATOM 3817 O O . LEU B 1 215 ? 10.891 -33.725 25.792 1.00 31.89 215 LEU B O 1
ATOM 3822 N N . LYS B 1 216 ? 10.843 -31.755 26.876 1.00 30.83 216 LYS B N 1
ATOM 3823 C CA . LYS B 1 216 ? 9.798 -32.181 27.817 1.00 34.33 216 LYS B CA 1
ATOM 3824 C C . LYS B 1 216 ? 8.484 -31.397 27.723 1.00 29.45 216 LYS B C 1
ATOM 3825 O O . LYS B 1 216 ? 8.479 -30.184 27.484 1.00 30.88 216 LYS B O 1
ATOM 3831 N N . ASP B 1 217 ? 7.359 -32.083 27.932 1.00 36.64 217 ASP B N 1
ATOM 3832 C CA . ASP B 1 217 ? 6.090 -31.362 28.015 1.00 33.19 217 ASP B CA 1
ATOM 3833 C C . ASP B 1 217 ? 5.976 -30.685 29.380 1.00 39.70 217 ASP B C 1
ATOM 3834 O O . ASP B 1 217 ? 6.911 -30.740 30.193 1.00 36.00 217 ASP B O 1
ATOM 3839 N N . ASP B 1 218 ? 4.845 -30.034 29.630 1.00 38.74 218 ASP B N 1
ATOM 3840 C CA . ASP B 1 218 ? 4.685 -29.246 30.847 1.00 37.65 218 ASP B CA 1
ATOM 3841 C C . ASP B 1 218 ? 4.419 -30.105 32.085 1.00 37.08 218 ASP B C 1
ATOM 3842 O O . ASP B 1 218 ? 4.330 -29.589 33.196 1.00 40.83 218 ASP B O 1
ATOM 3847 N N . ASN B 1 219 ? 4.315 -31.413 31.882 1.00 36.02 219 ASN B N 1
ATOM 3848 C CA . ASN B 1 219 ? 4.258 -32.367 32.979 1.00 34.30 219 ASN B CA 1
ATOM 3849 C C . ASN B 1 219 ? 5.605 -33.060 33.162 1.00 36.69 219 ASN B C 1
ATOM 3850 O O . ASN B 1 219 ? 5.688 -34.130 33.757 1.00 37.53 219 ASN B O 1
ATOM 3855 N N . ASP B 1 220 ? 6.655 -32.447 32.628 1.00 36.30 220 ASP B N 1
ATOM 3856 C CA . ASP B 1 220 ? 7.998 -33.005 32.736 1.00 38.54 220 ASP B CA 1
ATOM 3857 C C . ASP B 1 220 ? 8.104 -34.385 32.102 1.00 39.46 220 ASP B C 1
ATOM 3858 O O . ASP B 1 220 ? 8.974 -35.185 32.476 1.00 41.56 220 ASP B O 1
ATOM 3863 N N . LYS B 1 221 ? 7.209 -34.681 31.162 1.00 36.51 221 LYS B N 1
ATOM 3864 C CA . LYS B 1 221 ? 7.282 -35.943 30.437 1.00 37.54 221 LYS B CA 1
ATOM 3865 C C . LYS B 1 221 ? 8.015 -35.746 29.110 1.00 37.22 221 LYS B C 1
ATOM 3866 O O . LYS B 1 221 ? 7.801 -34.747 28.415 1.00 39.97 221 LYS B O 1
ATOM 3872 N N . LYS B 1 222 ? 8.873 -36.706 28.776 1.00 37.57 222 LYS B N 1
ATOM 3873 C CA . LYS B 1 222 ? 9.642 -36.687 27.534 1.00 38.68 222 LYS B CA 1
ATOM 3874 C C . LYS B 1 222 ? 8.703 -36.678 26.343 1.00 39.78 222 LYS B C 1
ATOM 3875 O O . LYS B 1 222 ? 7.672 -37.354 26.340 1.00 36.84 222 LYS B O 1
ATOM 3881 N N . ILE B 1 223 ? 9.068 -35.914 25.324 1.00 36.97 223 ILE B N 1
ATOM 3882 C CA . ILE B 1 223 ? 8.250 -35.833 24.132 1.00 33.78 223 ILE B CA 1
ATOM 3883 C C . ILE B 1 223 ? 8.493 -37.039 23.230 1.00 38.15 223 ILE B C 1
ATOM 3884 O O . ILE B 1 223 ? 9.618 -37.298 22.795 1.00 32.36 223 ILE B O 1
ATOM 3889 N N . ASN B 1 224 ? 7.426 -37.805 23.013 1.00 33.02 224 ASN B N 1
ATOM 3890 C CA . ASN B 1 224 ? 7.442 -38.986 22.168 1.00 32.33 224 ASN B CA 1
ATOM 3891 C C . ASN B 1 224 ? 7.433 -38.515 20.716 1.00 34.96 224 ASN B C 1
ATOM 3892 O O . ASN B 1 224 ? 6.550 -37.755 20.315 1.00 33.81 224 ASN B O 1
ATOM 3897 N N . TYR B 1 225 ? 8.416 -38.956 19.935 1.00 35.71 225 TYR B N 1
ATOM 3898 C CA . TYR B 1 225 ? 8.558 -38.506 18.554 1.00 31.63 225 TYR B CA 1
ATOM 3899 C C . TYR B 1 225 ? 7.286 -38.757 17.732 1.00 34.79 225 TYR B C 1
ATOM 3900 O O . TYR B 1 225 ? 6.728 -37.827 17.154 1.00 32.77 225 TYR B O 1
ATOM 3909 N N . TYR B 1 226 ? 6.828 -40.003 17.680 1.00 34.18 226 TYR B N 1
ATOM 3910 C CA . TYR B 1 226 ? 5.610 -40.305 16.906 1.00 37.11 226 TYR B CA 1
ATOM 3911 C C . TYR B 1 226 ? 4.383 -39.533 17.389 1.00 35.33 226 TYR B C 1
ATOM 3912 O O . TYR B 1 226 ? 3.695 -38.876 16.592 1.00 33.16 226 TYR B O 1
ATOM 3921 N N . ASP B 1 227 ? 4.108 -39.590 18.691 1.00 35.09 227 ASP B N 1
ATOM 3922 C CA . ASP B 1 227 ? 2.910 -38.934 19.224 1.00 37.12 227 ASP B CA 1
ATOM 3923 C C . ASP B 1 227 ? 2.923 -37.432 18.998 1.00 38.64 227 ASP B C 1
ATOM 3924 O O . ASP B 1 227 ? 1.890 -36.839 18.701 1.00 37.63 227 ASP B O 1
ATOM 3929 N N . PHE B 1 228 ? 4.085 -36.805 19.158 1.00 32.13 228 PHE B N 1
ATOM 3930 C CA . PHE B 1 228 ? 4.150 -35.359 19.024 1.00 31.36 228 PHE B CA 1
ATOM 3931 C C . PHE B 1 228 ? 4.041 -34.925 17.571 1.00 35.97 228 PHE B C 1
ATOM 3932 O O . PHE B 1 228 ? 3.326 -33.978 17.253 1.00 38.59 228 PHE B O 1
ATOM 3940 N N . LEU B 1 229 ? 4.773 -35.610 16.698 1.00 33.63 229 LEU B N 1
ATOM 3941 C CA . LEU B 1 229 ? 4.882 -35.197 15.303 1.00 34.74 229 LEU B CA 1
ATOM 3942 C C . LEU B 1 229 ? 3.568 -35.404 14.551 1.00 36.78 229 LEU B C 1
ATOM 3943 O O . LEU B 1 229 ? 3.242 -34.653 13.622 1.00 36.06 229 LEU B O 1
ATOM 3948 N N . THR B 1 230 ? 2.813 -36.415 14.964 1.00 35.58 230 THR B N 1
ATOM 3949 C CA . THR B 1 230 ? 1.529 -36.715 14.323 1.00 39.06 230 THR B CA 1
ATOM 3950 C C . THR B 1 230 ? 0.356 -35.922 14.889 1.00 42.00 230 THR B C 1
ATOM 3951 O O . THR B 1 230 ? -0.751 -35.982 14.347 1.00 40.48 230 THR B O 1
ATOM 3955 N N . GLN B 1 231 ? 0.584 -35.170 15.963 1.00 38.45 231 GLN B N 1
ATOM 3956 C CA . GLN B 1 231 ? -0.515 -34.433 16.598 1.00 38.16 231 GLN B CA 1
ATOM 3957 C C . GLN B 1 231 ? -0.237 -32.949 16.766 1.00 37.80 231 GLN B C 1
ATOM 3958 O O . GLN B 1 231 ? -1.128 -32.184 17.131 1.00 38.35 231 GLN B O 1
ATOM 3964 N N . THR B 1 232 ? 0.996 -32.524 16.511 1.00 35.95 232 THR B N 1
ATOM 3965 C CA . THR B 1 232 ? 1.330 -31.124 16.718 1.00 36.26 232 THR B CA 1
ATOM 3966 C C . THR B 1 232 ? 0.610 -30.197 15.744 1.00 38.68 232 THR B C 1
ATOM 3967 O O . THR B 1 232 ? 0.398 -30.538 14.584 1.00 38.35 232 THR B O 1
ATOM 3971 N N . ASN B 1 233 ? 0.248 -29.020 16.231 1.00 36.22 233 ASN B N 1
ATOM 3972 C CA . ASN B 1 233 ? -0.213 -27.954 15.365 1.00 39.64 233 ASN B CA 1
ATOM 3973 C C . ASN B 1 233 ? 0.709 -26.739 15.433 1.00 40.94 233 ASN B C 1
ATOM 3974 O O . ASN B 1 233 ? 0.327 -25.631 15.057 1.00 42.61 233 ASN B O 1
ATOM 3979 N N . ASN B 1 234 ? 1.932 -26.959 15.915 1.00 39.12 234 ASN B N 1
ATOM 3980 C CA . ASN B 1 234 ? 2.970 -25.946 15.823 1.00 38.48 234 ASN B CA 1
ATOM 3981 C C . ASN B 1 234 ? 3.386 -25.817 14.359 1.00 37.70 234 ASN B C 1
ATOM 3982 O O . ASN B 1 234 ? 4.017 -26.714 13.799 1.00 35.93 234 ASN B O 1
ATOM 3987 N N . LYS B 1 235 ? 3.004 -24.702 13.746 1.00 40.15 235 LYS B N 1
ATOM 3988 C CA . LYS B 1 235 ? 3.315 -24.417 12.346 1.00 43.57 235 LYS B CA 1
ATOM 3989 C C . LYS B 1 235 ? 4.814 -24.455 12.047 1.00 41.19 235 LYS B C 1
ATOM 3990 O O . LYS B 1 235 ? 5.224 -24.841 10.953 1.00 39.31 235 LYS B O 1
ATOM 3996 N N . ASP B 1 236 ? 5.621 -24.030 13.014 1.00 40.96 236 ASP B N 1
ATOM 3997 C CA . ASP B 1 236 ? 7.074 -24.040 12.867 1.00 36.04 236 ASP B CA 1
ATOM 3998 C C . ASP B 1 236 ? 7.596 -25.455 12.693 1.00 37.00 236 ASP B C 1
ATOM 3999 O O . ASP B 1 236 ? 8.510 -25.702 11.908 1.00 37.14 236 ASP B O 1
ATOM 4004 N N . CYS B 1 237 ? 7.003 -26.391 13.424 1.00 36.84 237 CYS B N 1
ATOM 4005 C CA . CYS B 1 237 ? 7.386 -27.790 13.318 1.00 34.86 237 CYS B CA 1
ATOM 4006 C C . CYS B 1 237 ? 6.927 -28.389 11.991 1.00 37.91 237 CYS B C 1
ATOM 4007 O O . CYS B 1 237 ? 7.687 -29.086 11.313 1.00 33.90 237 CYS B O 1
ATOM 4010 N N . LEU B 1 238 ? 5.671 -28.129 11.632 1.00 37.65 238 LEU B N 1
ATOM 4011 C CA . LEU B 1 238 ? 5.117 -28.652 10.387 1.00 39.38 238 LEU B CA 1
ATOM 4012 C C . LEU B 1 238 ? 5.887 -28.115 9.180 1.00 37.27 238 LEU B C 1
ATOM 4013 O O . LEU B 1 238 ? 6.194 -28.855 8.245 1.00 42.49 238 LEU B O 1
ATOM 4018 N N . ASP B 1 239 ? 6.204 -26.828 9.210 1.00 38.93 239 ASP B N 1
ATOM 4019 C CA . ASP B 1 239 ? 6.997 -26.222 8.149 1.00 41.28 239 ASP B CA 1
ATOM 4020 C C . ASP B 1 239 ? 8.325 -26.951 8.014 1.00 41.04 239 ASP B C 1
ATOM 4021 O O . ASP B 1 239 ? 8.715 -27.334 6.913 1.00 42.07 239 ASP B O 1
ATOM 4026 N N . ALA B 1 240 ? 9.014 -27.153 9.138 1.00 40.91 240 ALA B N 1
ATOM 4027 C CA . ALA B 1 240 ? 10.297 -27.851 9.124 1.00 41.02 240 ALA B CA 1
ATOM 4028 C C . ALA B 1 240 ? 10.168 -29.234 8.491 1.00 38.80 240 ALA B C 1
ATOM 4029 O O . ALA B 1 240 ? 11.020 -29.651 7.707 1.00 38.10 240 ALA B O 1
ATOM 4031 N N . LEU B 1 241 ? 9.102 -29.947 8.843 1.00 39.31 241 LEU B N 1
ATOM 4032 C CA . LEU B 1 241 ? 8.849 -31.272 8.293 1.00 39.07 241 LEU B CA 1
ATOM 4033 C C . LEU B 1 241 ? 8.787 -31.174 6.772 1.00 40.16 241 LEU B C 1
ATOM 4034 O O . LEU B 1 241 ? 9.360 -31.993 6.051 1.00 37.96 241 LEU B O 1
ATOM 4039 N N . LEU B 1 242 ? 8.079 -30.159 6.297 1.00 38.16 242 LEU B N 1
ATOM 4040 C CA . LEU B 1 242 ? 7.900 -29.957 4.866 1.00 44.71 242 LEU B CA 1
ATOM 4041 C C . LEU B 1 242 ? 9.225 -29.584 4.195 1.00 44.78 242 LEU B C 1
ATOM 4042 O O . LEU B 1 242 ? 9.498 -30.003 3.068 1.00 41.88 242 LEU B O 1
ATOM 4047 N N . ARG B 1 243 ? 10.052 -28.819 4.908 1.00 42.55 243 ARG B N 1
ATOM 4048 C CA . ARG B 1 243 ? 11.348 -28.372 4.403 1.00 39.75 243 ARG B CA 1
ATOM 4049 C C . ARG B 1 243 ? 12.309 -29.531 4.254 1.00 42.43 243 ARG B C 1
ATOM 4050 O O . ARG B 1 243 ? 13.003 -29.663 3.240 1.00 41.25 243 ARG B O 1
ATOM 4058 N N . ILE B 1 244 ? 12.365 -30.356 5.293 1.00 39.39 244 ILE B N 1
ATOM 4059 C CA . ILE B 1 244 ? 13.387 -31.385 5.395 1.00 37.10 244 ILE B CA 1
ATOM 4060 C C . ILE B 1 244 ? 13.050 -32.662 4.619 1.00 38.34 244 ILE B C 1
ATOM 4061 O O . ILE B 1 244 ? 13.944 -33.318 4.081 1.00 37.89 244 ILE B O 1
ATOM 4066 N N . TYR B 1 245 ? 11.764 -33.010 4.545 1.00 39.64 245 TYR B N 1
ATOM 4067 C CA . TYR B 1 245 ? 11.359 -34.261 3.886 1.00 39.86 245 TYR B CA 1
ATOM 4068 C C . TYR B 1 245 ? 12.026 -34.477 2.523 1.00 36.83 245 TYR B C 1
ATOM 4069 O O . TYR B 1 245 ? 12.675 -35.507 2.297 1.00 36.93 245 TYR B O 1
ATOM 4078 N N . PRO B 1 246 ? 11.879 -33.501 1.611 1.00 40.49 246 PRO B N 1
ATOM 4079 C CA . PRO B 1 246 ? 12.430 -33.659 0.258 1.00 42.86 246 PRO B CA 1
ATOM 4080 C C . PRO B 1 246 ? 13.943 -33.869 0.268 1.00 44.93 246 PRO B C 1
ATOM 4081 O O . PRO B 1 246 ? 14.516 -34.384 -0.695 1.00 43.69 246 PRO B O 1
ATOM 4085 N N . ARG B 1 247 ? 14.586 -33.481 1.362 1.00 42.22 247 ARG B N 1
ATOM 4086 C CA . ARG B 1 247 ? 16.030 -33.567 1.449 1.00 42.49 247 ARG B CA 1
ATOM 4087 C C . ARG B 1 247 ? 16.489 -34.914 2.001 1.00 43.76 247 ARG B C 1
ATOM 4088 O O . ARG B 1 247 ? 17.682 -35.222 2.013 1.00 44.42 247 ARG B O 1
ATOM 4096 N N . ILE B 1 248 ? 15.527 -35.717 2.443 1.00 39.94 248 ILE B N 1
ATOM 4097 C CA . ILE B 1 248 ? 15.802 -37.089 2.842 1.00 41.49 248 ILE B CA 1
ATOM 4098 C C . ILE B 1 248 ? 16.030 -37.932 1.597 1.00 43.42 248 ILE B C 1
ATOM 4099 O O . ILE B 1 248 ? 15.138 -38.080 0.760 1.00 44.31 248 ILE B O 1
ATOM 4104 N N . ASP B 1 249 ? 17.234 -38.478 1.482 1.00 42.68 249 ASP B N 1
ATOM 4105 C CA . ASP B 1 249 ? 17.606 -39.325 0.363 1.00 42.96 249 ASP B CA 1
ATOM 4106 C C . ASP B 1 249 ? 18.025 -40.672 0.927 1.00 44.81 249 ASP B C 1
ATOM 4107 O O . ASP B 1 249 ? 19.175 -40.862 1.343 1.00 38.78 249 ASP B O 1
ATOM 4112 N N . MET B 1 250 ? 17.084 -41.609 0.954 1.00 40.99 250 MET B N 1
ATOM 4113 C CA . MET B 1 250 ? 17.335 -42.897 1.584 1.00 40.84 250 MET B CA 1
ATOM 4114 C C . MET B 1 250 ? 18.439 -43.700 0.887 1.00 44.78 250 MET B C 1
ATOM 4115 O O . MET B 1 250 ? 19.174 -44.436 1.543 1.00 43.04 250 MET B O 1
ATOM 4120 N N . ASN B 1 251 ? 18.568 -43.550 -0.430 1.00 43.41 251 ASN B N 1
ATOM 4121 C CA . ASN B 1 251 ? 19.680 -44.171 -1.156 1.00 44.85 251 ASN B CA 1
ATOM 4122 C C . ASN B 1 251 ? 21.047 -43.749 -0.592 1.00 42.61 251 ASN B C 1
ATOM 4123 O O . ASN B 1 251 ? 21.917 -44.580 -0.343 1.00 41.38 251 ASN B O 1
ATOM 4128 N N . LYS B 1 252 ? 21.222 -42.447 -0.413 1.00 43.84 252 LYS B N 1
ATOM 4129 C CA . LYS B 1 252 ? 22.461 -41.902 0.119 1.00 42.13 252 LYS B CA 1
ATOM 4130 C C . LYS B 1 252 ? 22.652 -42.345 1.556 1.00 42.30 252 LYS B C 1
ATOM 4131 O O . LYS B 1 252 ? 23.766 -42.665 1.979 1.00 40.29 252 LYS B O 1
ATOM 4137 N N . ILE B 1 253 ? 21.556 -42.352 2.311 1.00 37.71 253 ILE B N 1
ATOM 4138 C CA . ILE B 1 253 ? 21.624 -42.702 3.721 1.00 38.95 253 ILE B CA 1
ATOM 4139 C C . ILE B 1 253 ? 22.059 -44.143 3.892 1.00 40.08 253 ILE B C 1
ATOM 4140 O O . ILE B 1 253 ? 22.903 -44.442 4.729 1.00 41.80 253 ILE B O 1
ATOM 4145 N N . HIS B 1 254 ? 21.502 -45.035 3.081 1.00 39.21 254 HIS B N 1
ATOM 4146 C CA . HIS B 1 254 ? 21.923 -46.428 3.125 1.00 40.78 254 HIS B CA 1
ATOM 4147 C C . HIS B 1 254 ? 23.358 -46.623 2.631 1.00 38.88 254 HIS B C 1
ATOM 4148 O O . HIS B 1 254 ? 24.083 -47.469 3.139 1.00 40.62 254 HIS B O 1
ATOM 4155 N N . SER B 1 255 ? 23.766 -45.832 1.647 1.00 40.33 255 SER B N 1
ATOM 4156 C CA . SER B 1 255 ? 25.146 -45.879 1.172 1.00 40.88 255 SER B CA 1
ATOM 4157 C C . SER B 1 255 ? 26.119 -45.482 2.290 1.00 43.47 255 SER B C 1
ATOM 4158 O O . SER B 1 255 ? 27.187 -46.083 2.451 1.00 42.85 255 SER B O 1
ATOM 4161 N N . ILE B 1 256 ? 25.748 -44.463 3.060 1.00 42.62 256 ILE B N 1
ATOM 4162 C CA . ILE B 1 256 ? 26.569 -44.046 4.194 1.00 43.41 256 ILE B CA 1
ATOM 4163 C C . ILE B 1 256 ? 26.755 -45.205 5.160 1.00 43.40 256 ILE B C 1
ATOM 4164 O O . ILE B 1 256 ? 27.877 -45.498 5.585 1.00 43.39 256 ILE B O 1
ATOM 4169 N N . ILE B 1 257 ? 25.656 -45.878 5.492 1.00 42.10 257 ILE B N 1
ATOM 4170 C CA . ILE B 1 257 ? 25.741 -47.029 6.371 1.00 42.28 257 ILE B CA 1
ATOM 4171 C C . ILE B 1 257 ? 26.686 -48.055 5.762 1.00 43.81 257 ILE B C 1
ATOM 4172 O O . ILE B 1 257 ? 27.592 -48.551 6.434 1.00 42.57 257 ILE B O 1
ATOM 4177 N N . ASP B 1 258 ? 26.474 -48.367 4.486 1.00 41.36 258 ASP B N 1
ATOM 4178 C CA . ASP B 1 258 ? 27.259 -49.410 3.824 1.00 46.97 258 ASP B CA 1
ATOM 4179 C C . ASP B 1 258 ? 28.754 -49.096 3.859 1.00 48.62 258 ASP B C 1
ATOM 4180 O O . ASP B 1 258 ? 29.591 -49.983 4.033 1.00 50.66 258 ASP B O 1
ATOM 4185 N N . ASN B 1 259 ? 29.075 -47.819 3.715 1.00 46.44 259 ASN B N 1
ATOM 4186 C CA . ASN B 1 259 ? 30.455 -47.387 3.569 1.00 47.52 259 ASN B CA 1
ATOM 4187 C C . ASN B 1 259 ? 31.140 -47.028 4.879 1.00 48.55 259 ASN B C 1
ATOM 4188 O O . ASN B 1 259 ? 32.243 -46.484 4.875 1.00 49.86 259 ASN B O 1
ATOM 4193 N N . THR B 1 260 ? 30.518 -47.341 5.995 1.00 45.44 260 THR B N 1
ATOM 4194 C CA . THR B 1 260 ? 31.090 -47.026 7.289 1.00 47.41 260 THR B CA 1
ATOM 4195 C C . THR B 1 260 ? 32.035 -48.125 7.729 1.00 50.79 260 THR B C 1
ATOM 4196 O O . THR B 1 260 ? 31.663 -49.278 7.804 1.00 52.35 260 THR B O 1
ATOM 4200 N N . PRO B 1 261 ? 33.263 -47.755 8.001 1.00 47.56 261 PRO B N 1
ATOM 4201 C CA . PRO B 1 261 ? 34.271 -48.697 8.428 1.00 51.09 261 PRO B CA 1
ATOM 4202 C C . PRO B 1 261 ? 34.062 -49.277 9.807 1.00 53.40 261 PRO B C 1
ATOM 4203 O O . PRO B 1 261 ? 33.491 -48.659 10.652 1.00 52.86 261 PRO B O 1
ATOM 4207 N N . PHE B 1 262 ? 34.434 -50.525 9.961 1.00 54.90 262 PHE B N 1
ATOM 4208 C CA . PHE B 1 262 ? 34.645 -51.234 11.208 1.00 57.37 262 PHE B CA 1
ATOM 4209 C C . PHE B 1 262 ? 33.312 -51.697 11.716 1.00 59.65 262 PHE B C 1
ATOM 4210 O O . PHE B 1 262 ? 33.230 -52.376 12.706 1.00 62.79 262 PHE B O 1
ATOM 4218 N N . MET B 1 263 ? 32.267 -51.341 11.007 1.00 53.80 263 MET B N 1
ATOM 4219 C CA . MET B 1 263 ? 30.952 -51.741 11.397 1.00 57.63 263 MET B CA 1
ATOM 4220 C C . MET B 1 263 ? 30.704 -53.185 11.102 1.00 55.12 263 MET B C 1
ATOM 4221 O O . MET B 1 263 ? 31.068 -53.649 10.066 1.00 54.93 263 MET B O 1
ATOM 4226 N N . SER B 1 264 ? 30.029 -53.867 11.996 1.00 57.30 264 SER B N 1
ATOM 4227 C CA . SER B 1 264 ? 29.647 -55.240 11.789 1.00 58.74 264 SER B CA 1
ATOM 4228 C C . SER B 1 264 ? 28.505 -55.301 10.812 1.00 59.18 264 SER B C 1
ATOM 4229 O O . SER B 1 264 ? 27.826 -54.333 10.602 1.00 57.63 264 SER B O 1
ATOM 4232 N N . GLU B 1 265 ? 28.304 -56.449 10.197 1.00 62.11 265 GLU B N 1
ATOM 4233 C CA . GLU B 1 265 ? 27.232 -56.628 9.220 1.00 57.80 265 GLU B CA 1
ATOM 4234 C C . GLU B 1 265 ? 25.852 -56.563 9.867 1.00 57.49 265 GLU B C 1
ATOM 4235 O O . GLU B 1 265 ? 24.909 -55.993 9.305 1.00 52.33 265 GLU B O 1
ATOM 4241 N N . ILE B 1 266 ? 25.740 -57.156 11.050 1.00 57.16 266 ILE B N 1
ATOM 4242 C CA . ILE B 1 266 ? 24.491 -57.160 11.796 1.00 57.38 266 ILE B CA 1
ATOM 4243 C C . ILE B 1 266 ? 24.194 -55.754 12.306 1.00 56.45 266 ILE B C 1
ATOM 4244 O O . ILE B 1 266 ? 23.040 -55.394 12.524 1.00 57.51 266 ILE B O 1
ATOM 4249 N N . HIS B 1 267 ? 25.243 -54.962 12.504 1.00 55.96 267 HIS B N 1
ATOM 4250 C CA . HIS B 1 267 ? 25.059 -53.578 12.910 1.00 52.89 267 HIS B CA 1
ATOM 4251 C C . HIS B 1 267 ? 24.553 -52.757 11.720 1.00 50.38 267 HIS B C 1
ATOM 4252 O O . HIS B 1 267 ? 23.593 -51.993 11.843 1.00 47.96 267 HIS B O 1
ATOM 4259 N N . LYS B 1 268 ? 25.183 -52.932 10.562 1.00 49.15 268 LYS B N 1
ATOM 4260 C CA . LYS B 1 268 ? 24.698 -52.309 9.332 1.00 49.30 268 LYS B CA 1
ATOM 4261 C C . LYS B 1 268 ? 23.260 -52.730 8.996 1.00 48.29 268 LYS B C 1
ATOM 4262 O O . LYS B 1 268 ? 22.401 -51.890 8.690 1.00 43.70 268 LYS B O 1
ATOM 4268 N N . GLU B 1 269 ? 23.001 -54.032 9.035 1.00 45.77 269 GLU B N 1
ATOM 4269 C CA . GLU B 1 269 ? 21.669 -54.533 8.731 1.00 45.39 269 GLU B CA 1
ATOM 4270 C C . GLU B 1 269 ? 20.658 -53.891 9.674 1.00 48.08 269 GLU B C 1
ATOM 4271 O O . GLU B 1 269 ? 19.586 -53.439 9.249 1.00 44.04 269 GLU B O 1
ATOM 4277 N N . PHE B 1 270 ? 21.017 -53.849 10.954 1.00 47.55 270 PHE B N 1
ATOM 4278 C CA . PHE B 1 270 ? 20.186 -53.230 11.976 1.00 44.56 270 PHE B CA 1
ATOM 4279 C C . PHE B 1 270 ? 19.927 -51.764 11.647 1.00 45.14 270 PHE B C 1
ATOM 4280 O O . PHE B 1 270 ? 18.789 -51.294 11.687 1.00 41.57 270 PHE B O 1
ATOM 4288 N N . LEU B 1 271 ? 20.986 -51.032 11.317 1.00 44.36 271 LEU B N 1
ATOM 4289 C CA . LEU B 1 271 ? 20.819 -49.624 10.990 1.00 41.46 271 LEU B CA 1
ATOM 4290 C C . LEU B 1 271 ? 19.991 -49.414 9.712 1.00 41.61 271 LEU B C 1
ATOM 4291 O O . LEU B 1 271 ? 19.104 -48.558 9.676 1.00 39.14 271 LEU B O 1
ATOM 4296 N N . HIS B 1 272 ? 20.266 -50.196 8.674 1.00 41.49 272 HIS B N 1
ATOM 4297 C CA . HIS B 1 272 ? 19.473 -50.109 7.448 1.00 43.97 272 HIS B CA 1
ATOM 4298 C C . HIS B 1 272 ? 17.996 -50.281 7.734 1.00 41.27 272 HIS B C 1
ATOM 4299 O O . HIS B 1 272 ? 17.156 -49.543 7.208 1.00 42.46 272 HIS B O 1
ATOM 4306 N N . THR B 1 273 ? 17.681 -51.272 8.560 1.00 42.05 273 THR B N 1
ATOM 4307 C CA . THR B 1 273 ? 16.289 -51.569 8.861 1.00 41.88 273 THR B CA 1
ATOM 4308 C C . THR B 1 273 ? 15.645 -50.440 9.653 1.00 42.66 273 THR B C 1
ATOM 4309 O O . THR B 1 273 ? 14.580 -49.958 9.285 1.00 38.78 273 THR B O 1
ATOM 4313 N N . MET B 1 274 ? 16.289 -50.022 10.742 1.00 41.16 274 MET B N 1
ATOM 4314 C CA . MET B 1 274 ? 15.699 -49.013 11.621 1.00 38.24 274 MET B CA 1
ATOM 4315 C C . MET B 1 274 ? 15.530 -47.667 10.926 1.00 40.44 274 MET B C 1
ATOM 4316 O O . MET B 1 274 ? 14.557 -46.947 11.178 1.00 39.58 274 MET B O 1
ATOM 4321 N N . LEU B 1 275 ? 16.481 -47.306 10.069 1.00 39.03 275 LEU B N 1
ATOM 4322 C CA . LEU B 1 275 ? 16.328 -46.080 9.291 1.00 37.17 275 LEU B CA 1
ATOM 4323 C C . LEU B 1 275 ? 15.091 -46.160 8.400 1.00 38.72 275 LEU B C 1
ATOM 4324 O O . LEU B 1 275 ? 14.292 -45.222 8.345 1.00 39.24 275 LEU B O 1
ATOM 4329 N N . ASP B 1 276 ? 14.917 -47.289 7.724 1.00 38.37 276 ASP B N 1
ATOM 4330 C CA . ASP B 1 276 ? 13.715 -47.496 6.911 1.00 40.16 276 ASP B CA 1
ATOM 4331 C C . ASP B 1 276 ? 12.440 -47.420 7.751 1.00 37.48 276 ASP B C 1
ATOM 4332 O O . ASP B 1 276 ? 11.467 -46.769 7.365 1.00 34.92 276 ASP B O 1
ATOM 4337 N N . GLU B 1 277 ? 12.452 -48.082 8.905 1.00 38.19 277 GLU B N 1
ATOM 4338 C CA . GLU B 1 277 ? 11.285 -48.091 9.792 1.00 40.03 277 GLU B CA 1
ATOM 4339 C C . GLU B 1 277 ? 10.948 -46.707 10.341 1.00 39.81 277 GLU B C 1
ATOM 4340 O O . GLU B 1 277 ? 9.794 -46.292 10.314 1.00 35.70 277 GLU B O 1
ATOM 4346 N N . ARG B 1 278 ? 11.948 -45.985 10.844 1.00 36.30 278 ARG B N 1
ATOM 4347 C CA . ARG B 1 278 ? 11.685 -44.649 11.366 1.00 35.17 278 ARG B CA 1
ATOM 4348 C C . ARG B 1 278 ? 11.136 -43.752 10.249 1.00 31.92 278 ARG B C 1
ATOM 4349 O O . ARG B 1 278 ? 10.231 -42.951 10.470 1.00 34.93 278 ARG B O 1
ATOM 4357 N N . LYS B 1 279 ? 11.692 -43.882 9.048 1.00 35.19 279 LYS B N 1
ATOM 4358 C CA . LYS B 1 279 ? 11.265 -43.052 7.918 1.00 33.34 279 LYS B CA 1
ATOM 4359 C C . LYS B 1 279 ? 9.804 -43.307 7.522 1.00 35.54 279 LYS B C 1
ATOM 4360 O O . LYS B 1 279 ? 9.025 -42.376 7.308 1.00 39.51 279 LYS B O 1
ATOM 4366 N N . SER B 1 280 ? 9.425 -44.571 7.416 1.00 40.51 280 SER B N 1
ATOM 4367 C CA . SER B 1 280 ? 8.047 -44.879 7.019 1.00 38.31 280 SER B CA 1
ATOM 4368 C C . SER B 1 280 ? 7.040 -44.712 8.162 1.00 36.16 280 SER B C 1
ATOM 4369 O O . SER B 1 280 ? 5.987 -44.108 7.972 1.00 34.57 280 SER B O 1
ATOM 4372 N N . LYS B 1 281 ? 7.378 -45.208 9.350 1.00 38.38 281 LYS B N 1
ATOM 4373 C CA . LYS B 1 281 ? 6.439 -45.227 10.485 1.00 33.31 281 LYS B CA 1
ATOM 4374 C C . LYS B 1 281 ? 6.277 -43.921 11.267 1.00 39.59 281 LYS B C 1
ATOM 4375 O O . LYS B 1 281 ? 5.259 -43.730 11.940 1.00 35.91 281 LYS B O 1
ATOM 4381 N N . ILE B 1 282 ? 7.275 -43.031 11.196 1.00 36.23 282 ILE B N 1
ATOM 4382 C CA . ILE B 1 282 ? 7.176 -41.725 11.844 1.00 31.63 282 ILE B CA 1
ATOM 4383 C C . ILE B 1 282 ? 7.201 -40.573 10.836 1.00 34.69 282 ILE B C 1
ATOM 4384 O O . ILE B 1 282 ? 6.240 -39.810 10.721 1.00 36.56 282 ILE B O 1
ATOM 4389 N N . ILE B 1 283 ? 8.311 -40.439 10.112 1.00 36.11 283 ILE B N 1
ATOM 4390 C CA . ILE B 1 283 ? 8.478 -39.320 9.191 1.00 33.27 283 ILE B CA 1
ATOM 4391 C C . ILE B 1 283 ? 7.373 -39.252 8.136 1.00 34.96 283 ILE B C 1
ATOM 4392 O O . ILE B 1 283 ? 6.767 -38.209 7.936 1.00 36.49 283 ILE B O 1
ATOM 4397 N N . ASP B 1 284 ? 7.143 -40.360 7.440 1.00 37.28 284 ASP B N 1
ATOM 4398 C CA . ASP B 1 284 ? 6.154 -40.382 6.354 1.00 38.20 284 ASP B CA 1
ATOM 4399 C C . ASP B 1 284 ? 4.738 -40.040 6.847 1.00 39.63 284 ASP B C 1
ATOM 4400 O O . ASP B 1 284 ? 4.046 -39.196 6.263 1.00 39.71 284 ASP B O 1
ATOM 4405 N N . VAL B 1 285 ? 4.312 -40.704 7.918 1.00 36.80 285 VAL B N 1
ATOM 4406 C CA . VAL B 1 285 ? 3.005 -40.435 8.510 1.00 36.94 285 VAL B CA 1
ATOM 4407 C C . VAL B 1 285 ? 2.875 -38.954 8.859 1.00 41.89 285 VAL B C 1
ATOM 4408 O O . VAL B 1 285 ? 1.900 -38.291 8.480 1.00 38.05 285 VAL B O 1
ATOM 4412 N N . ALA B 1 286 ? 3.871 -38.427 9.573 1.00 38.64 286 ALA B N 1
ATOM 4413 C CA . ALA B 1 286 ? 3.812 -37.048 10.028 1.00 38.03 286 ALA B CA 1
ATOM 4414 C C . ALA B 1 286 ? 3.793 -36.104 8.840 1.00 36.27 286 ALA B C 1
ATOM 4415 O O . ALA B 1 286 ? 3.123 -35.076 8.857 1.00 34.98 286 ALA B O 1
ATOM 4417 N N . HIS B 1 287 ? 4.543 -36.463 7.806 1.00 37.75 287 HIS B N 1
ATOM 4418 C CA . HIS B 1 287 ? 4.691 -35.593 6.652 1.00 39.56 287 HIS B CA 1
ATOM 4419 C C . HIS B 1 287 ? 3.399 -35.550 5.827 1.00 42.93 287 HIS B C 1
ATOM 4420 O O . HIS B 1 287 ? 2.978 -34.489 5.374 1.00 41.79 287 HIS B O 1
ATOM 4427 N N . THR B 1 288 ? 2.783 -36.713 5.638 1.00 41.66 288 THR B N 1
ATOM 4428 C CA . THR B 1 288 ? 1.476 -36.793 4.989 1.00 43.10 288 THR B CA 1
ATOM 4429 C C . THR B 1 288 ? 0.485 -35.831 5.655 1.00 46.26 288 THR B C 1
ATOM 4430 O O . THR B 1 288 ? -0.155 -35.010 4.986 1.00 43.78 288 THR B O 1
ATOM 4434 N N . ARG B 1 289 ? 0.372 -35.919 6.978 1.00 42.17 289 ARG B N 1
ATOM 4435 C CA . ARG B 1 289 ? -0.495 -35.007 7.724 1.00 39.23 289 ARG B CA 1
ATOM 4436 C C . ARG B 1 289 ? -0.104 -33.543 7.513 1.00 43.73 289 ARG B C 1
ATOM 4437 O O . ARG B 1 289 ? -0.957 -32.686 7.288 1.00 43.00 289 ARG B O 1
ATOM 4445 N N . ALA B 1 290 ? 1.190 -33.250 7.588 1.00 44.33 290 ALA B N 1
ATOM 4446 C CA . ALA B 1 290 ? 1.661 -31.878 7.418 1.00 39.36 290 ALA B CA 1
ATOM 4447 C C . ALA B 1 290 ? 1.228 -31.357 6.045 1.00 45.87 290 ALA B C 1
ATOM 4448 O O . ALA B 1 290 ? 0.811 -30.204 5.901 1.00 41.41 290 ALA B O 1
ATOM 4450 N N . ILE B 1 291 ? 1.353 -32.221 5.040 1.00 45.52 291 ILE B N 1
ATOM 4451 C CA . ILE B 1 291 ? 0.847 -31.936 3.701 1.00 47.91 291 ILE B CA 1
ATOM 4452 C C . ILE B 1 291 ? -0.618 -31.528 3.788 1.00 48.00 291 ILE B C 1
ATOM 4453 O O . ILE B 1 291 ? -0.999 -30.423 3.396 1.00 49.04 291 ILE B O 1
ATOM 4458 N N . GLU B 1 292 ? -1.423 -32.443 4.317 1.00 47.32 292 GLU B N 1
ATOM 4459 C CA . GLU B 1 292 ? -2.849 -32.229 4.510 1.00 51.25 292 GLU B CA 1
ATOM 4460 C C . GLU B 1 292 ? -3.119 -30.830 5.046 1.00 54.52 292 GLU B C 1
ATOM 4461 O O . GLU B 1 292 ? -3.841 -30.050 4.429 1.00 51.59 292 GLU B O 1
ATOM 4467 N N . LEU B 1 293 ? -2.523 -30.516 6.192 1.00 48.88 293 LEU B N 1
ATOM 4468 C CA . LEU B 1 293 ? -2.803 -29.265 6.893 1.00 52.65 293 LEU B CA 1
ATOM 4469 C C . LEU B 1 293 ? -2.324 -28.036 6.137 1.00 54.55 293 LEU B C 1
ATOM 4470 O O . LEU B 1 293 ? -2.816 -26.931 6.358 1.00 55.79 293 LEU B O 1
ATOM 4475 N N . SER B 1 294 ? -1.350 -28.224 5.259 1.00 53.48 294 SER B N 1
ATOM 4476 C CA . SER B 1 294 ? -0.848 -27.123 4.453 1.00 55.02 294 SER B CA 1
ATOM 4477 C C . SER B 1 294 ? -1.945 -26.675 3.491 1.00 60.48 294 SER B C 1
ATOM 4478 O O . SER B 1 294 ? -2.040 -25.499 3.143 1.00 66.38 294 SER B O 1
ATOM 4481 N N . LEU B 1 295 ? -2.784 -27.621 3.080 1.00 59.81 295 LEU B N 1
ATOM 4482 C CA . LEU B 1 295 ? -3.880 -27.338 2.154 1.00 62.27 295 LEU B CA 1
ATOM 4483 C C . LEU B 1 295 ? -4.972 -26.466 2.786 1.00 67.10 295 LEU B C 1
ATOM 4484 O O . LEU B 1 295 ? -4.883 -26.009 3.929 1.00 68.96 295 LEU B O 1
#

Organism: Helicobacter pylori (strain J99 / ATCC 700824) (NCBI:txid85963)

CATH classification: 3.30.200.120 (+1 more: 1.10.1070.20)

Sequence (550 aa):
PTIDFTFCEINPNKISLFYNNELYMVKFPPTNGCFSEYVACHIVNSLGLKVQETLLGTYKNKIVVACKDFTTHQYELVDFLSLKNTMIELEKSGKDTNLNDVLYAIDNQHFIEPKVLKCFFWDMFVADTLLGNFDRHNGNWGFLRASNSKEYQIAPIFDCGSCLYPQADDVVCQKVLSNIDELNARIYNFPQSILKDDNDKKINYYDFLTQTNNKDCLDALLRIYPRIDMNKIHSIIDNTPFMSEIHKEFLHTMLDERKSKIIDVAHTRAIELSLPTIDFTFCEINPNKISLFYNNELYMVKFPPTNGCFSEYVACHIVNSLGLKVQETLLGTYKNKIVVACKDFTTHQYELVDFLSLKNTMIELEKSGKDTNLNDVLYAIDNQHFIEPKVLKCFFWDMFVADTLLGNFDRHNGNWGFLRASNSKEYQIAPIFDCGSCLYPQADDVVCQKVLSNIDELNARIYNFPQSILKDDNDKKINYYDFLTQTNNKDCLDALLRIYPRIDMNKIHSIIDNTPFMSEIHKEFLHTMLDERKSKIIDVAHTRAIELSL

Radius of gyration: 25.99 Å; Cα contacts (8 Å, |Δi|>4): 978; chains: 2; bounding box: 76×69×64 Å

Nearest PDB structures (foldseek):
  3akj-assembly1_A  TM=1.004E+00  e=7.736E-53  Helicobacter pylori J99
  3akk-assembly2_C  TM=9.909E-01  e=9.039E-46  Helicobacter pylori J99
  3akk-assembly1_A  TM=9.859E-01  e=7.685E-46  Helicobacter pylori J99
  3akk-assembly2_D  TM=9.856E-01  e=4.987E-46  Helicobacter pylori J99
  3akl-assembly1_B  TM=9.734E-01  e=2.126E-43  Helicobacter pylori J99

GO terms:
  GO:0001819 positive regulation of cytokine production (P, IDA)
  GO:0000166 nucleotide binding (F, IDA)
  GO:0000287 magnesium ion binding (F, IDA)
  GO:0004674 protein serine/threonine kinase activity (F, IDA)
  GO:004202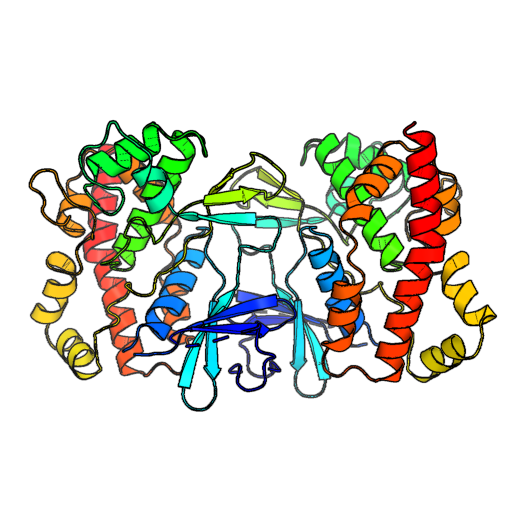5 host cell nucleus (C, IDA)
  GO:0044164 host cell cytosol (C, IDA)
  GO:1901224 positive regulation of non-canonical NF-kappaB signal transduction (P, IDA)
  GO:0033138 positive regulation of peptidyl-serine phosphorylation (P, IDA)
  GO:0085033 symbiont-mediated activation of host NF-kappaB cascade (P, EXP)

Secondary structure (DSSP, 8-state):
--EE-TTSPB---EEEEEETTEEEEEE-----HHHHHHHHHHHHHHTT--B--EEEEEETTEEEEEEE----SSEEEEEHHHHHHT-TT-SS-TT--BHHHHHHHHHH-SSS-HHHHHHHHHHHHHHHHHHT-S---GGG-EEEEESSSS-EEEPPB---TTSS-TT--HHHHHHHHT-HHHHHIIIIISS--S-B-TTS-BPPHHHHHHH---HHHHHHHHHHGGG--HHHHHHHHHT-TT--HHHHHHHHHHHHHHIIIIIIHHHHHHHHHH-/--EE-TTSPBP--EEEEEETTEEEEEE-----HHHHHHHHHHHHHHTT--B--EEEEEETTEEEEEEE-STTTTEEEEEHHHHHTT-TT-SS-TT--BHHHHHHHHHH-SSS-HHHHHHHHHHHHHHHHHHT-S---TTSSEEEEETTSS-EEEPPB---TTSS-TT--HHHHHHHHS-HHHHHIIIIISS--S-B-TTSPBPPHHHHHTT---HHHHHHHHHHGGG--HHHHHHHHHT-TT--HHHHHHHHHHHHHHIIIIIIHHHHHHHHHH-

Foldseek 3Di:
DADECAPFDFDVVWTWGADPNFIKIKAFCPDQLQVQQQLLQVQCVLLVAFAWDWHWHHHDHTIIIITTDPPPDQKDWDFQLNQLQPDPVDPDGSQAQAPVSSLVSLPPDDQDDSVVVLLNVLLVVLSCLLFQALDCTRRQWGWIAGPVDRHIGTDGGHDSSRTNPSVQDLVNLVCCVVPVVSVVCCQFPDDFHSHAYPVRHTHTQQCCLQPPPPPSNLVSLVSRVVSNDLVSSLVSLVPHPPDDPSSSVSSNVNSVCSCVRGSVNSNVVSVVVVD/DADECQPFAFDVVWTWGDDPNFIWIKAFCPDQLQVQQQLLQVQCVLLVAFAWDWHWHDHPHGIIIITTDPCPALKDWDFQLNLLQPPVPDPDHSFAQAPVSSLVSLPPGDQDNSVVSLLVVLLVVLSCLLFQALDPTRRQWGWIARNPDRHIDTDGGHDSSRTNPSVCDLVNLVVCVVDVVSLVCCAFVDDFYCHAHPVRHTHGQQVPLLDDPPLSNLVSLQSRVVSRDLVVSLVSLVPDPPDDPSSSVSSNVSSVCSCVVGSVNSNVVSVVVVD